Protein AF-A0A7S4BR42-F1 (afdb_monomer)

Mean predicted aligned error: 22.93 Å

Foldseek 3Di:
DVVVVVVVVVVVVVVVVVVVVVVVVVVVVVVVVVVVVVVVVVVVVVVVVVVVVVVVVVVVVVVVVVVVVVVVVVVVVVVVVVVVVVVVVVVVVVVVVVVVVVVVVVVVVVVVVVVVVVVVVVVVVVVVVVVVVVVVVVVVVVVVVVVVVVVVVVVVVVVVVVVVVVVVVVVVVVVVVVVVVVVVVVVVVVVVVVVVVVVVVVVVVVVVVVVVVVVVVVVVVVVVVVVVVVVVVVVVVVVVVVVVVVVVVVVVVVVVVVVVVVVVVPVVVVVVVVVVVVVVVVVVVVPPDDDDDDPPVVVVVVVVVVVVVPDPDDDDDDPVVPPPVPPVVVVVPVVVVVVVVVVVVVVVVVVPPPDPDPPDPPVVVDDDDDDDDDDDDDDDDDDDDDDDDDDDDDDDDDDDDDDDDDDDDDDDDDDDDDDDD

Secondary structure (DSSP, 8-state):
-HHHHHHHHHHHHHHHHHHHHHHHHHHHHHHHHHHHHHHHHHHHHHHHHHHHHHHHHHHHHHHHHHHHHHHHHHHHHHHHHHHHHHHHHHHHHHHHHHHHHHHHHHHHHHHHHHHHHHHHHHHHHHHHHHHHHHHHHHHHHHHHHHHHHHHHHHHHHHHHHHHHHHHHHHHHHHHHHHHHHHHHHHHHHHHHHHHHHHHHHHHHHHHHHHHHHHHHHHHHHHHHHHHHHHHHHHHHHHHHHHHHHHHHHHHHHHHHHHHHHHHHHTHHHHHHHHHHTHHHHTTTTS--S-----STHHHHHHHHHHHSSS--------GGGGTHHHHHHHHTTHHHHHHHHHHHHHHHHHHHS--TT--SSTT----------------------------------------------------------

pLDDT: mean 73.63, std 21.97, range [31.16, 97.81]

Structure (mmCIF, N/CA/C/O backbone):
data_AF-A0A7S4BR42-F1
#
_entry.id   AF-A0A7S4BR42-F1
#
loop_
_atom_site.group_PDB
_atom_site.id
_atom_site.type_symbol
_atom_site.label_atom_id
_atom_site.label_alt_id
_atom_site.label_comp_id
_atom_site.label_asym_id
_atom_site.label_entity_id
_atom_site.label_seq_id
_atom_site.pdbx_PDB_ins_code
_atom_site.Cartn_x
_atom_site.Cartn_y
_atom_site.Cartn_z
_atom_site.occupancy
_atom_site.B_iso_or_equiv
_atom_site.auth_seq_id
_atom_site.auth_comp_id
_atom_site.auth_asym_id
_atom_site.auth_atom_id
_atom_site.pdbx_PDB_model_num
ATOM 1 N N . MET A 1 1 ? -92.029 -10.032 189.614 1.00 55.62 1 MET A N 1
ATOM 2 C CA . MET A 1 1 ? -92.893 -11.016 188.928 1.00 55.62 1 MET A CA 1
ATOM 3 C C . MET A 1 1 ? -93.674 -10.387 187.765 1.00 55.62 1 MET A C 1
ATOM 5 O O . MET A 1 1 ? -93.057 -10.131 186.741 1.00 55.62 1 MET A O 1
ATOM 9 N N . ARG A 1 2 ? -94.993 -10.109 187.860 1.00 58.75 2 ARG A N 1
ATOM 10 C CA . ARG A 1 2 ? -95.825 -9.786 186.666 1.00 58.75 2 ARG A CA 1
ATOM 11 C C . ARG A 1 2 ? -95.321 -8.603 185.813 1.00 58.75 2 ARG A C 1
ATOM 13 O O . ARG A 1 2 ? -95.326 -8.709 184.593 1.00 58.75 2 ARG A O 1
ATOM 20 N N . ALA A 1 3 ? -94.844 -7.520 186.431 1.00 60.75 3 ALA A N 1
ATOM 21 C CA . ALA A 1 3 ? -94.391 -6.322 185.709 1.00 60.75 3 ALA A CA 1
ATOM 22 C C . ALA A 1 3 ? -93.101 -6.515 184.878 1.00 60.75 3 ALA A C 1
ATOM 24 O O . ALA A 1 3 ? -92.863 -5.771 183.930 1.00 60.75 3 ALA A O 1
ATOM 25 N N . GLU A 1 4 ? -92.265 -7.507 185.202 1.00 60.16 4 GLU A N 1
ATOM 26 C CA . GLU A 1 4 ? -90.996 -7.747 184.494 1.00 60.16 4 GLU A CA 1
ATOM 27 C C . GLU A 1 4 ? -91.201 -8.568 183.217 1.00 60.16 4 GLU A C 1
ATOM 29 O O . GLU A 1 4 ? -90.527 -8.335 182.216 1.00 60.16 4 GLU A O 1
ATOM 34 N N . HIS A 1 5 ? -92.180 -9.480 183.208 1.00 62.31 5 HIS A N 1
ATOM 35 C CA . HIS A 1 5 ? -92.577 -10.188 181.988 1.00 62.31 5 HIS A CA 1
ATOM 36 C C . HIS A 1 5 ? -93.168 -9.236 180.941 1.00 62.31 5 HIS A C 1
ATOM 38 O O . HIS A 1 5 ? -92.848 -9.379 179.766 1.00 62.31 5 HIS A O 1
ATOM 44 N N . GLN A 1 6 ? -93.939 -8.226 181.361 1.00 68.19 6 GLN A N 1
ATOM 45 C CA . GLN A 1 6 ? -94.498 -7.215 180.457 1.00 68.19 6 GLN A CA 1
ATOM 46 C C . GLN A 1 6 ? -93.390 -6.490 179.664 1.00 68.19 6 GLN A C 1
ATOM 48 O O . GLN A 1 6 ? -93.384 -6.527 178.436 1.00 68.19 6 GLN A O 1
ATOM 53 N N . LYS A 1 7 ? -92.374 -5.958 180.362 1.00 67.25 7 LYS A N 1
ATOM 54 C CA . LYS A 1 7 ? -91.207 -5.307 179.734 1.00 67.25 7 LYS A CA 1
ATOM 55 C C . LYS A 1 7 ? -90.377 -6.246 178.850 1.00 67.25 7 LYS A C 1
ATOM 57 O O . LYS A 1 7 ? -89.762 -5.796 177.885 1.00 67.25 7 LYS A O 1
ATOM 62 N N . SER A 1 8 ? -90.337 -7.540 179.173 1.00 70.69 8 SER A N 1
ATOM 63 C CA . SER A 1 8 ? -89.674 -8.551 178.338 1.00 70.69 8 SER A CA 1
ATOM 64 C C . SER A 1 8 ? -90.407 -8.748 177.005 1.00 70.69 8 SER A C 1
ATOM 66 O O . SER A 1 8 ? -89.779 -8.743 175.947 1.00 70.69 8 SER A O 1
ATOM 68 N N . VAL A 1 9 ? -91.743 -8.846 177.044 1.00 73.38 9 VAL A N 1
ATOM 69 C CA . VAL A 1 9 ? -92.592 -8.983 175.849 1.00 73.38 9 VAL A CA 1
ATOM 70 C C . VAL A 1 9 ? -92.511 -7.738 174.967 1.00 73.38 9 VAL A C 1
ATOM 72 O O . VAL A 1 9 ? -92.293 -7.876 173.768 1.00 73.38 9 VAL A O 1
ATOM 75 N N . GLU A 1 10 ? -92.589 -6.538 175.545 1.00 71.88 10 GLU A N 1
ATOM 76 C CA . GLU A 1 10 ? -92.459 -5.269 174.810 1.00 71.88 10 GLU A CA 1
ATOM 77 C C . GLU A 1 10 ? -91.096 -5.158 174.103 1.00 71.88 10 GLU A C 1
ATOM 79 O O . GLU A 1 10 ? -91.024 -4.798 172.927 1.00 71.88 10 GLU A O 1
ATOM 84 N N . LYS A 1 11 ? -90.004 -5.558 174.774 1.00 74.50 11 LYS A N 1
ATOM 85 C CA . LYS A 1 11 ? -88.665 -5.603 174.164 1.00 74.50 11 LYS A CA 1
ATOM 86 C C . LYS A 1 11 ? -88.578 -6.632 173.029 1.00 74.50 11 LYS A C 1
ATOM 88 O O . LYS A 1 11 ? -87.981 -6.341 171.993 1.00 74.50 11 LYS A O 1
ATOM 93 N N . ALA A 1 12 ? -89.177 -7.811 173.198 1.00 71.94 12 ALA A N 1
ATOM 94 C CA . ALA A 1 12 ? -89.220 -8.839 172.159 1.00 71.94 12 ALA A CA 1
ATOM 95 C C . ALA A 1 12 ? -90.061 -8.401 170.946 1.00 71.94 12 ALA A C 1
ATOM 97 O O . ALA A 1 12 ? -89.661 -8.642 169.809 1.00 71.94 12 ALA A O 1
ATOM 98 N N . GLN A 1 13 ? -91.183 -7.708 171.166 1.00 72.56 13 GLN A N 1
ATOM 99 C CA . GLN A 1 13 ? -92.004 -7.125 170.101 1.00 72.56 13 GLN A CA 1
ATOM 100 C C . GLN A 1 13 ? -91.224 -6.065 169.316 1.00 72.56 13 GLN A C 1
ATOM 102 O O . GLN A 1 13 ? -91.146 -6.171 168.095 1.00 72.56 13 GLN A O 1
ATOM 107 N N . ALA A 1 14 ? -90.549 -5.133 169.997 1.00 73.12 14 ALA A N 1
ATOM 108 C CA . ALA A 1 14 ? -89.699 -4.136 169.345 1.00 73.12 14 ALA A CA 1
ATOM 109 C C . ALA A 1 14 ? -88.562 -4.771 168.514 1.00 73.12 14 ALA A C 1
ATOM 111 O O . ALA A 1 14 ? -88.271 -4.310 167.411 1.00 73.12 14 ALA A O 1
ATOM 112 N N . GLN A 1 15 ? -87.951 -5.868 168.987 1.00 77.44 15 GLN A N 1
ATOM 113 C CA . GLN A 1 15 ? -86.970 -6.619 168.190 1.00 77.44 15 GLN A CA 1
ATOM 114 C C . GLN A 1 15 ? -87.602 -7.319 166.977 1.00 77.44 15 GLN A C 1
ATOM 116 O O . GLN A 1 15 ? -87.007 -7.312 165.903 1.00 77.44 15 GLN A O 1
ATOM 121 N N . VAL A 1 16 ? -88.804 -7.892 167.103 1.00 78.31 16 VAL A N 1
ATOM 122 C CA . VAL A 1 16 ? -89.527 -8.503 165.971 1.00 78.31 16 VAL A CA 1
ATOM 123 C C . VAL A 1 16 ? -89.948 -7.455 164.936 1.00 78.31 16 VAL A C 1
ATOM 125 O O . VAL A 1 16 ? -89.921 -7.743 163.741 1.00 78.31 16 VAL A O 1
ATOM 128 N N . GLU A 1 17 ? -90.305 -6.242 165.353 1.00 76.62 17 GLU A N 1
ATOM 129 C CA . GLU A 1 17 ? -90.622 -5.139 164.440 1.00 76.62 17 GLU A CA 1
ATOM 130 C C . GLU A 1 17 ? -89.371 -4.578 163.752 1.00 76.62 17 GLU A C 1
ATOM 132 O O . GLU A 1 17 ? -89.403 -4.378 162.537 1.00 76.62 17 GLU A O 1
ATOM 137 N N . GLY A 1 18 ? -88.246 -4.451 164.466 1.00 76.19 18 GLY A N 1
ATOM 138 C CA . GLY A 1 18 ? -86.941 -4.133 163.872 1.00 76.19 18 GLY A CA 1
ATOM 139 C C . GLY A 1 18 ? -86.516 -5.159 162.815 1.00 76.19 18 GLY A C 1
ATOM 140 O O . GLY A 1 18 ? -86.316 -4.804 161.655 1.00 76.19 18 GLY A O 1
ATOM 141 N N . LEU A 1 19 ? -86.513 -6.449 163.173 1.00 80.00 19 LEU A N 1
ATOM 142 C CA . LEU A 1 19 ? -86.202 -7.554 162.255 1.00 80.00 19 LEU A CA 1
ATOM 143 C C . LEU A 1 19 ? -87.175 -7.626 161.064 1.00 80.00 19 LEU A C 1
ATOM 145 O O . LEU A 1 19 ? -86.780 -8.020 159.967 1.00 80.00 19 LEU A O 1
ATOM 149 N N . ARG A 1 20 ? -88.447 -7.236 161.236 1.00 75.94 20 ARG A N 1
ATOM 150 C CA . ARG A 1 20 ? -89.397 -7.087 160.118 1.00 75.94 20 ARG A CA 1
ATOM 151 C C . ARG A 1 20 ? -89.018 -5.922 159.209 1.00 75.94 20 ARG A C 1
ATOM 153 O O . ARG A 1 20 ? -89.058 -6.103 157.995 1.00 75.94 20 ARG A O 1
ATOM 160 N N . GLY A 1 21 ? -88.643 -4.770 159.766 1.00 77.12 21 GLY A N 1
ATOM 161 C CA . GLY A 1 21 ? -88.142 -3.619 159.010 1.00 77.12 21 GLY A CA 1
ATOM 162 C C . GLY A 1 21 ? -86.911 -3.977 158.177 1.00 77.12 21 GLY A C 1
ATOM 163 O O . GLY A 1 21 ? -86.914 -3.777 156.964 1.00 77.12 21 GLY A O 1
ATOM 164 N N . GLU A 1 22 ? -85.922 -4.620 158.796 1.00 82.31 22 GLU A N 1
ATOM 165 C CA . GLU A 1 22 ? -84.731 -5.164 158.129 1.00 82.31 22 GLU A CA 1
ATOM 166 C C . GLU A 1 22 ? -85.106 -6.180 157.037 1.00 82.31 22 GLU A C 1
ATOM 168 O O . GLU A 1 22 ? -84.638 -6.077 155.906 1.00 82.31 22 GLU A O 1
ATOM 173 N N . CYS A 1 23 ? -86.030 -7.111 157.308 1.00 80.19 23 CYS A N 1
ATOM 174 C CA . CYS A 1 23 ? -86.527 -8.051 156.297 1.00 80.19 23 CYS A CA 1
ATOM 175 C C . CYS A 1 23 ? -87.260 -7.370 155.129 1.00 80.19 23 CYS A C 1
ATOM 177 O O . CYS A 1 23 ? -87.257 -7.913 154.023 1.00 80.19 23 CYS A O 1
ATOM 179 N N . PHE A 1 24 ? -87.912 -6.222 155.336 1.00 81.44 24 PHE A N 1
ATOM 180 C CA . PHE A 1 24 ? -88.515 -5.444 154.250 1.00 81.44 24 PHE A CA 1
ATOM 181 C C . PHE A 1 24 ? -87.461 -4.665 153.454 1.00 81.44 24 PHE A C 1
ATOM 183 O O . PHE A 1 24 ? -87.530 -4.685 152.225 1.00 81.44 24 PHE A O 1
ATOM 190 N N . ALA A 1 25 ? -86.465 -4.072 154.119 1.00 81.94 25 ALA A N 1
ATOM 191 C CA . ALA A 1 25 ? -85.331 -3.412 153.471 1.00 81.94 25 ALA A CA 1
ATOM 192 C C . ALA A 1 25 ? -84.534 -4.396 152.597 1.00 81.94 25 ALA A C 1
ATOM 194 O O . ALA A 1 25 ? -84.420 -4.187 151.392 1.00 81.94 25 ALA A O 1
ATOM 195 N N . LEU A 1 26 ? -84.125 -5.544 153.149 1.00 84.38 26 LEU A N 1
ATOM 196 C CA . LEU A 1 26 ? -83.435 -6.613 152.414 1.00 84.38 26 LEU A CA 1
ATOM 197 C C . LEU A 1 26 ? -84.275 -7.162 151.244 1.00 84.38 26 LEU A C 1
ATOM 199 O O . LEU A 1 26 ? -83.734 -7.558 150.217 1.00 84.38 26 LEU A O 1
ATOM 203 N N . ARG A 1 27 ? -85.613 -7.175 151.347 1.00 84.25 27 ARG A N 1
ATOM 204 C CA . ARG A 1 27 ? -86.501 -7.555 150.228 1.00 84.25 27 ARG A CA 1
ATOM 205 C C . ARG A 1 27 ? -86.626 -6.476 149.151 1.00 84.25 27 ARG A C 1
ATOM 207 O O . ARG A 1 27 ? -86.944 -6.831 148.015 1.00 84.25 27 ARG A O 1
ATOM 214 N N . ALA A 1 28 ? -86.428 -5.202 149.483 1.00 84.38 28 ALA A N 1
ATOM 215 C CA . ALA A 1 28 ? -86.326 -4.123 148.505 1.00 84.38 28 ALA A CA 1
ATOM 216 C C . ALA A 1 28 ? -84.961 -4.181 147.803 1.00 84.38 28 ALA A C 1
ATOM 218 O O . ALA A 1 28 ? -84.917 -4.313 146.584 1.00 84.38 28 ALA A O 1
ATOM 219 N N . GLU A 1 29 ? -83.875 -4.262 148.570 1.00 88.12 29 GLU A N 1
ATOM 220 C CA . GLU A 1 29 ? -82.504 -4.406 148.068 1.00 88.12 29 GLU A CA 1
ATOM 221 C C . GLU A 1 29 ? -82.349 -5.641 147.161 1.00 88.12 29 GLU A C 1
ATOM 223 O O . GLU A 1 29 ? -81.842 -5.540 146.051 1.00 88.12 29 GLU A O 1
ATOM 228 N N . VAL A 1 30 ? -82.897 -6.806 147.534 1.00 89.19 30 VAL A N 1
ATOM 229 C CA . VAL A 1 30 ? -82.892 -8.006 146.668 1.00 89.19 30 VAL A CA 1
ATOM 230 C C . VAL A 1 30 ? -83.733 -7.833 145.391 1.00 89.19 30 VAL A C 1
ATOM 232 O O . VAL A 1 30 ? -83.465 -8.510 144.396 1.00 89.19 30 VAL A O 1
ATOM 235 N N . LYS A 1 31 ? -84.738 -6.945 145.361 1.00 88.88 31 LYS A N 1
ATOM 236 C CA . LYS A 1 31 ? -85.435 -6.588 144.109 1.00 88.88 31 LYS A CA 1
ATOM 237 C C . LYS A 1 31 ? -84.589 -5.653 143.249 1.00 88.88 31 LYS A C 1
ATOM 239 O O . LYS A 1 31 ? -84.512 -5.876 142.045 1.00 88.88 31 LYS A O 1
ATOM 244 N N . GLU A 1 32 ? -83.947 -4.660 143.853 1.00 89.75 32 GLU A N 1
ATOM 245 C CA . GLU A 1 32 ? -83.059 -3.718 143.164 1.00 89.75 32 GLU A CA 1
ATOM 246 C C . GLU A 1 32 ? -81.836 -4.435 142.585 1.00 89.75 32 GLU A C 1
ATOM 248 O O . GLU A 1 32 ? -81.574 -4.310 141.394 1.00 89.75 32 GLU A O 1
ATOM 253 N N . LEU A 1 33 ? -81.180 -5.306 143.356 1.00 89.38 33 LEU A N 1
ATOM 254 C CA . LEU A 1 33 ? -80.091 -6.168 142.888 1.00 89.38 33 LEU A CA 1
ATOM 255 C C . LEU A 1 33 ? -80.537 -7.122 141.771 1.00 89.38 33 LEU A C 1
ATOM 257 O O . LEU A 1 33 ? -79.783 -7.347 140.829 1.00 89.38 33 LEU A O 1
ATOM 261 N N . LYS A 1 34 ? -81.767 -7.656 141.811 1.00 89.88 34 LYS A N 1
ATOM 262 C CA . LYS A 1 34 ? -82.315 -8.450 140.693 1.00 89.88 34 LYS A CA 1
ATOM 263 C C . LYS A 1 34 ? -82.574 -7.607 139.446 1.00 89.88 34 LYS A C 1
ATOM 265 O O . LYS A 1 34 ? -82.332 -8.091 138.345 1.00 89.88 34 LYS A O 1
ATOM 270 N N . HIS A 1 35 ? -83.042 -6.371 139.603 1.00 90.25 35 HIS A N 1
ATOM 271 C CA . HIS A 1 35 ? -83.256 -5.455 138.485 1.00 90.25 35 HIS A CA 1
ATOM 272 C C . HIS A 1 35 ? -81.924 -5.000 137.871 1.00 90.25 35 HIS A C 1
ATOM 274 O O . HIS A 1 35 ? -81.759 -5.078 136.658 1.00 90.25 35 HIS A O 1
ATOM 280 N N . ALA A 1 36 ? -80.943 -4.639 138.700 1.00 89.56 36 ALA A N 1
ATOM 281 C CA . ALA A 1 36 ? -79.583 -4.323 138.278 1.00 89.56 36 ALA A CA 1
ATOM 282 C C . ALA A 1 36 ? -78.900 -5.526 137.606 1.00 89.56 36 ALA A C 1
ATOM 284 O O . ALA A 1 36 ? -78.268 -5.362 136.569 1.00 89.56 36 ALA A O 1
ATOM 285 N N . ASN A 1 37 ? -79.074 -6.749 138.121 1.00 89.00 37 ASN A N 1
ATOM 286 C CA . ASN A 1 37 ? -78.533 -7.950 137.482 1.00 89.00 37 ASN A CA 1
ATOM 287 C C . ASN A 1 37 ? -79.197 -8.245 136.124 1.00 89.00 37 ASN A C 1
ATOM 289 O O . ASN A 1 37 ? -78.514 -8.676 135.202 1.00 89.00 37 ASN A O 1
ATOM 293 N N . ALA A 1 38 ? -80.497 -7.963 135.964 1.00 88.69 38 ALA A N 1
ATOM 294 C CA . ALA A 1 38 ? -81.155 -8.028 134.657 1.00 88.69 38 ALA A CA 1
ATOM 295 C C . ALA A 1 38 ? -80.588 -6.973 133.687 1.00 88.69 38 ALA A C 1
ATOM 297 O O . ALA A 1 38 ? -80.206 -7.321 132.577 1.00 88.69 38 ALA A O 1
ATOM 298 N N . GLN A 1 39 ? -80.408 -5.722 134.129 1.00 92.12 39 GLN A N 1
ATOM 299 C CA . GLN A 1 39 ? -79.755 -4.676 133.327 1.00 92.12 39 GLN A CA 1
ATOM 300 C C . GLN A 1 39 ? -78.300 -5.035 132.959 1.00 92.12 39 GLN A C 1
ATOM 302 O O . GLN A 1 39 ? -77.853 -4.751 131.847 1.00 92.12 39 GLN A O 1
ATOM 307 N N . LEU A 1 40 ? -77.551 -5.682 133.859 1.00 92.00 40 LEU A N 1
ATOM 308 C CA . LEU A 1 40 ? -76.198 -6.185 133.591 1.00 92.00 40 LEU A CA 1
ATOM 309 C C . LEU A 1 40 ? -76.206 -7.353 132.595 1.00 92.00 40 LEU A C 1
ATOM 311 O O . LEU A 1 40 ? -75.330 -7.429 131.738 1.00 92.00 40 LEU A O 1
ATOM 315 N N . GLN A 1 41 ? -77.209 -8.230 132.654 1.00 92.50 41 GLN A N 1
ATOM 316 C CA . GLN A 1 41 ? -77.389 -9.307 131.684 1.00 92.50 41 GLN A CA 1
ATOM 317 C C . GLN A 1 41 ? -77.776 -8.764 130.297 1.00 92.50 41 GLN A C 1
ATOM 319 O O . GLN A 1 41 ? -77.170 -9.166 129.303 1.00 92.50 41 GLN A O 1
ATOM 324 N N . ASP A 1 42 ? -78.702 -7.806 130.223 1.00 92.44 42 ASP A N 1
ATOM 325 C CA . ASP A 1 42 ? -79.099 -7.143 128.977 1.00 92.44 42 ASP A CA 1
ATOM 326 C C . ASP A 1 42 ? -77.926 -6.363 128.365 1.00 92.44 42 ASP A C 1
ATOM 328 O O . ASP A 1 42 ? -77.667 -6.456 127.164 1.00 92.44 42 ASP A O 1
ATOM 332 N N . THR A 1 43 ? -77.163 -5.614 129.170 1.00 92.12 43 THR A N 1
ATOM 333 C CA . THR A 1 43 ? -75.977 -4.891 128.675 1.00 92.12 43 THR A CA 1
ATOM 334 C C . THR A 1 43 ? -74.854 -5.837 128.255 1.00 92.12 43 THR A C 1
ATOM 336 O O . THR A 1 43 ? -74.238 -5.592 127.219 1.00 92.12 43 THR A O 1
ATOM 339 N N . ALA A 1 44 ? -74.637 -6.956 128.955 1.00 90.38 44 ALA A N 1
ATOM 340 C CA . ALA A 1 44 ? -73.707 -7.997 128.519 1.00 90.38 44 ALA A CA 1
ATOM 341 C C . ALA A 1 44 ? -74.133 -8.634 127.184 1.00 90.38 44 ALA A C 1
ATOM 343 O O . ALA A 1 44 ? -73.303 -8.768 126.288 1.00 90.38 44 ALA A O 1
ATOM 344 N N . GLN A 1 45 ? -75.418 -8.960 126.998 1.00 91.38 45 GLN A N 1
ATOM 345 C CA . GLN A 1 45 ? -75.930 -9.480 125.722 1.00 91.38 45 GLN A CA 1
ATOM 346 C C . GLN A 1 45 ? -75.781 -8.460 124.582 1.00 91.38 45 GLN A C 1
ATOM 348 O O . GLN A 1 45 ? -75.328 -8.817 123.495 1.00 91.38 45 GLN A O 1
ATOM 353 N N . ASN A 1 46 ? -76.069 -7.180 124.837 1.00 92.69 46 ASN A N 1
ATOM 354 C CA . ASN A 1 46 ? -75.853 -6.099 123.870 1.00 92.69 46 ASN A CA 1
ATOM 355 C C . ASN A 1 46 ? -74.366 -5.895 123.518 1.00 92.69 46 ASN A C 1
ATOM 357 O O . ASN A 1 46 ? -74.052 -5.542 122.382 1.00 92.69 46 ASN A O 1
ATOM 361 N N . LEU A 1 47 ? -73.447 -6.101 124.467 1.00 92.06 47 LEU A N 1
ATOM 362 C CA . LEU A 1 47 ? -72.003 -6.042 124.214 1.00 92.06 47 LEU A CA 1
ATOM 363 C C . LEU A 1 47 ? -71.509 -7.257 123.420 1.00 92.06 47 LEU A C 1
ATOM 365 O O . LEU A 1 47 ? -70.731 -7.074 122.489 1.00 92.06 47 LEU A O 1
ATOM 369 N N . ILE A 1 48 ? -72.004 -8.463 123.721 1.00 92.06 48 ILE A N 1
ATOM 370 C CA . ILE A 1 48 ? -71.711 -9.679 122.947 1.00 92.06 48 ILE A CA 1
ATOM 371 C C . ILE A 1 48 ? -72.182 -9.512 121.498 1.00 92.06 48 ILE A C 1
ATOM 373 O O . ILE A 1 48 ? -71.395 -9.753 120.588 1.00 92.06 48 ILE A O 1
ATOM 377 N N . ALA A 1 49 ? -73.412 -9.028 121.279 1.00 89.50 49 ALA A N 1
ATOM 378 C CA . ALA A 1 49 ? -73.943 -8.760 119.941 1.00 89.50 49 ALA A CA 1
ATOM 379 C C . ALA A 1 49 ? -73.058 -7.767 119.165 1.00 89.50 49 ALA A C 1
ATOM 381 O O . ALA A 1 49 ? -72.564 -8.092 118.086 1.00 89.50 49 ALA A O 1
ATOM 382 N N . LYS A 1 50 ? -72.746 -6.608 119.764 1.00 92.25 50 LYS A N 1
ATOM 383 C CA . LYS A 1 50 ? -71.849 -5.604 119.164 1.00 92.25 50 LYS A CA 1
ATOM 384 C C . LYS A 1 50 ? -70.444 -6.140 118.888 1.00 92.25 50 LYS A C 1
ATOM 386 O O . LYS A 1 50 ? -69.839 -5.752 117.893 1.00 92.25 50 LYS A O 1
ATOM 391 N N . GLN A 1 51 ? -69.920 -7.017 119.744 1.00 92.94 51 GLN A N 1
ATOM 392 C CA . GLN A 1 51 ? -68.629 -7.662 119.520 1.00 92.94 51 GLN A CA 1
ATOM 393 C C . GLN A 1 51 ? -68.694 -8.650 118.350 1.00 92.94 51 GLN A C 1
ATOM 395 O O . GLN A 1 51 ? -67.787 -8.633 117.520 1.00 92.94 51 GLN A O 1
ATOM 400 N N . SER A 1 52 ? -69.751 -9.463 118.234 1.00 89.19 52 SER A N 1
ATOM 401 C CA . SER A 1 52 ? -69.929 -10.345 117.074 1.00 89.19 52 SER A CA 1
ATOM 402 C C . SER A 1 52 ? -70.147 -9.564 115.778 1.00 89.19 52 SER A C 1
ATOM 404 O O . SER A 1 52 ? -69.547 -9.916 114.767 1.00 89.19 52 SER A O 1
ATOM 406 N N . ASP A 1 53 ? -70.909 -8.467 115.804 1.00 90.00 53 ASP A N 1
ATOM 407 C CA . ASP A 1 53 ? -71.124 -7.606 114.636 1.00 90.00 53 ASP A CA 1
ATOM 408 C C . ASP A 1 53 ? -69.810 -6.958 114.173 1.00 90.00 53 ASP A C 1
ATOM 410 O O . ASP A 1 53 ? -69.489 -6.997 112.987 1.00 90.00 53 ASP A O 1
ATOM 414 N N . ALA A 1 54 ? -69.007 -6.433 115.107 1.00 86.69 54 ALA A N 1
ATOM 415 C CA . ALA A 1 54 ? -67.697 -5.849 114.810 1.00 86.69 54 ALA A CA 1
ATOM 416 C C . ALA A 1 54 ? -66.658 -6.891 114.354 1.00 86.69 54 ALA A C 1
ATOM 418 O O . ALA A 1 54 ? -65.804 -6.593 113.521 1.00 86.69 54 ALA A O 1
ATOM 419 N N . GLN A 1 55 ? -66.724 -8.127 114.863 1.00 90.75 55 GLN A N 1
ATOM 420 C CA . GLN A 1 55 ? -65.895 -9.231 114.367 1.00 90.75 55 GLN A CA 1
ATOM 421 C C . GLN A 1 55 ? -66.317 -9.660 112.955 1.00 90.75 55 GLN A C 1
ATOM 423 O O . GLN A 1 55 ? -65.453 -9.922 112.122 1.00 90.75 55 GLN A O 1
ATOM 428 N N . LEU A 1 56 ? -67.620 -9.683 112.656 1.00 88.75 56 LEU A N 1
ATOM 429 C CA . LEU A 1 56 ? -68.144 -9.992 111.324 1.00 88.75 56 LEU A CA 1
ATOM 430 C C . LEU A 1 56 ? -67.867 -8.875 110.307 1.00 88.75 56 LEU A C 1
ATOM 432 O O . LEU A 1 56 ? -67.590 -9.187 109.149 1.00 88.75 56 LEU A O 1
ATOM 436 N N . SER A 1 57 ? -67.901 -7.597 110.703 1.00 86.50 57 SER A N 1
ATOM 437 C CA . SER A 1 57 ? -67.514 -6.493 109.814 1.00 86.50 57 SER A CA 1
ATOM 438 C C . SER A 1 57 ? -66.012 -6.511 109.533 1.00 86.50 57 SER A C 1
ATOM 440 O O . SER A 1 57 ? -65.626 -6.506 108.370 1.00 86.50 57 SER A O 1
ATOM 442 N N . ALA A 1 58 ? -65.168 -6.655 110.561 1.00 87.50 58 ALA A N 1
ATOM 443 C CA . ALA A 1 58 ? -63.717 -6.742 110.390 1.00 87.50 58 ALA A CA 1
ATOM 444 C C . ALA A 1 58 ? -63.282 -7.980 109.581 1.00 87.50 58 ALA A C 1
ATOM 446 O O . ALA A 1 58 ? -62.332 -7.904 108.802 1.00 87.50 58 ALA A O 1
ATOM 447 N N . ALA A 1 59 ? -63.984 -9.113 109.720 1.00 86.06 59 ALA A N 1
ATOM 448 C CA . ALA A 1 59 ? -63.755 -10.293 108.889 1.00 86.06 59 ALA A CA 1
ATOM 449 C C . ALA A 1 59 ? -64.087 -10.022 107.413 1.00 86.06 59 ALA A C 1
ATOM 451 O O . ALA A 1 59 ? -63.262 -10.312 106.551 1.00 86.06 59 ALA A O 1
ATOM 452 N N . ARG A 1 60 ? -65.242 -9.402 107.124 1.00 89.69 60 ARG A N 1
ATOM 453 C CA . ARG A 1 60 ? -65.639 -9.024 105.756 1.00 89.69 60 ARG A CA 1
ATOM 454 C C . ARG A 1 60 ? -64.691 -8.003 105.139 1.00 89.69 60 ARG A C 1
ATOM 456 O O . ARG A 1 60 ? -64.229 -8.220 104.032 1.00 89.69 60 ARG A O 1
ATOM 463 N N . GLU A 1 61 ? -64.318 -6.955 105.870 1.00 86.94 61 GLU A N 1
ATOM 464 C CA . GLU A 1 61 ? -63.316 -5.977 105.420 1.00 86.94 61 GLU A CA 1
ATOM 465 C C . GLU A 1 61 ? -61.957 -6.648 105.136 1.00 86.94 61 GLU A C 1
ATOM 467 O O . GLU A 1 61 ? -61.272 -6.295 104.173 1.00 86.94 61 GLU A O 1
ATOM 472 N N . GLY A 1 62 ? -61.581 -7.666 105.919 1.00 86.31 62 GLY A N 1
ATOM 473 C CA . GLY A 1 62 ? -60.413 -8.512 105.665 1.00 86.31 62 GLY A CA 1
ATOM 474 C C . GLY A 1 62 ? -60.532 -9.378 104.402 1.00 86.31 62 GLY A C 1
ATOM 475 O O . GLY A 1 62 ? -59.568 -9.487 103.645 1.00 86.31 62 GLY A O 1
ATOM 476 N N . GLU A 1 63 ? -61.699 -9.966 104.139 1.00 89.94 63 GLU A N 1
ATOM 477 C CA . GLU A 1 63 ? -61.965 -10.757 102.929 1.00 89.94 63 GLU A CA 1
ATOM 478 C C . GLU A 1 63 ? -62.067 -9.879 101.670 1.00 89.94 63 GLU A C 1
ATOM 480 O O . GLU A 1 63 ? -61.440 -10.200 100.662 1.00 89.94 63 GLU A O 1
ATOM 485 N N . ASP A 1 64 ? -62.755 -8.737 101.738 1.00 88.94 64 ASP A N 1
ATOM 486 C CA . ASP A 1 64 ? -62.887 -7.761 100.650 1.00 88.94 64 ASP A CA 1
ATOM 487 C C . ASP A 1 64 ? -61.527 -7.149 100.277 1.00 88.94 64 ASP A C 1
ATOM 489 O O . ASP A 1 64 ? -61.170 -7.069 99.097 1.00 88.94 64 ASP A O 1
ATOM 493 N N . THR A 1 65 ? -60.715 -6.757 101.269 1.00 91.12 65 THR A N 1
ATOM 494 C CA . THR A 1 65 ? -59.356 -6.255 101.002 1.00 91.12 65 THR A CA 1
ATOM 495 C C . THR A 1 65 ? -58.449 -7.350 100.448 1.00 91.12 65 THR A C 1
ATOM 497 O O . THR A 1 65 ? -57.707 -7.087 99.500 1.00 91.12 65 THR A O 1
ATOM 500 N N . LYS A 1 66 ? -58.535 -8.588 100.954 1.00 93.50 66 LYS A N 1
ATOM 501 C CA . LYS A 1 66 ? -57.819 -9.740 100.386 1.00 93.50 66 LYS A CA 1
ATOM 502 C C . LYS A 1 66 ? -58.217 -9.982 98.924 1.00 93.50 66 LYS A C 1
ATOM 504 O O . LYS A 1 66 ? -57.331 -10.064 98.076 1.00 93.50 66 LYS A O 1
ATOM 509 N N . ALA A 1 67 ? -59.511 -10.029 98.610 1.00 90.62 67 ALA A N 1
ATOM 510 C CA . ALA A 1 67 ? -60.007 -10.221 97.248 1.00 90.62 67 ALA A CA 1
ATOM 511 C C . ALA A 1 67 ? -59.563 -9.083 96.308 1.00 90.62 67 ALA A C 1
ATOM 513 O O . ALA A 1 67 ? -59.189 -9.329 95.158 1.00 90.62 67 ALA A O 1
ATOM 514 N N . ALA A 1 68 ? -59.514 -7.840 96.801 1.00 92.81 68 ALA A N 1
ATOM 515 C CA . ALA A 1 68 ? -58.962 -6.706 96.061 1.00 92.81 68 ALA A CA 1
ATOM 516 C C . ALA A 1 68 ? -57.445 -6.841 95.812 1.00 92.81 68 ALA A C 1
ATOM 518 O O . ALA A 1 68 ? -56.974 -6.506 94.722 1.00 92.81 68 ALA A O 1
ATOM 519 N N . TYR A 1 69 ? -56.674 -7.364 96.775 1.00 93.81 69 TYR A N 1
ATOM 520 C CA . TYR A 1 69 ? -55.252 -7.671 96.580 1.00 93.81 69 TYR A CA 1
ATOM 521 C C . TYR A 1 69 ? -55.031 -8.822 95.590 1.00 93.81 69 TYR A C 1
ATOM 523 O O . TYR A 1 69 ? -54.160 -8.694 94.734 1.00 93.81 69 TYR A O 1
ATOM 531 N N . GLU A 1 70 ? -55.818 -9.898 95.649 1.00 94.94 70 GLU A N 1
ATOM 532 C CA . GLU A 1 70 ? -55.738 -11.031 94.712 1.00 94.94 70 GLU A CA 1
ATOM 533 C C . GLU A 1 70 ? -56.100 -10.592 93.280 1.00 94.94 70 GLU A C 1
ATOM 535 O O . GLU A 1 70 ? -55.306 -10.783 92.358 1.00 94.94 70 GLU A O 1
ATOM 540 N N . THR A 1 71 ? -57.204 -9.855 93.104 1.00 95.50 71 THR A N 1
ATOM 541 C CA . THR A 1 71 ? -57.587 -9.239 91.815 1.00 95.50 71 THR A CA 1
ATOM 542 C C . THR A 1 71 ? -56.473 -8.335 91.267 1.00 95.50 71 THR A C 1
ATOM 544 O O . THR A 1 71 ? -56.149 -8.370 90.078 1.00 95.50 71 THR A O 1
ATOM 547 N N . ARG A 1 72 ? -55.840 -7.526 92.130 1.00 95.88 72 ARG A N 1
ATOM 548 C CA . ARG A 1 72 ? -54.733 -6.637 91.743 1.00 95.88 72 ARG A CA 1
ATOM 549 C C . ARG A 1 72 ? -53.450 -7.405 91.415 1.00 95.88 72 ARG A C 1
ATOM 551 O O . ARG A 1 72 ? -52.710 -6.969 90.536 1.00 95.88 72 ARG A O 1
ATOM 558 N N . LEU A 1 73 ? -53.190 -8.525 92.089 1.00 95.94 73 LEU A N 1
ATOM 559 C CA . LEU A 1 73 ? -52.067 -9.419 91.809 1.00 95.94 73 LEU A CA 1
ATOM 560 C C . LEU A 1 73 ? -52.216 -10.046 90.418 1.00 95.94 73 LEU A C 1
ATOM 562 O O . LEU A 1 73 ? -51.273 -10.005 89.634 1.00 95.94 73 LEU A O 1
ATOM 566 N N . ASP A 1 74 ? -53.397 -10.562 90.081 1.00 95.44 74 ASP A N 1
ATOM 567 C CA . ASP A 1 74 ? -53.646 -11.192 88.779 1.00 95.44 74 ASP A CA 1
ATOM 568 C C . ASP A 1 74 ? -53.670 -10.170 87.633 1.00 95.44 74 ASP A C 1
ATOM 570 O O . ASP A 1 74 ? -53.099 -10.419 86.569 1.00 95.44 74 ASP A O 1
ATOM 574 N N . ALA A 1 75 ? -54.187 -8.960 87.874 1.00 95.38 75 ALA A N 1
ATOM 575 C CA . ALA A 1 75 ? -54.045 -7.845 86.937 1.00 95.38 75 ALA A CA 1
ATOM 576 C C . ALA A 1 75 ? -52.572 -7.434 86.715 1.00 95.38 75 ALA A C 1
ATOM 578 O O . ALA A 1 75 ? -52.206 -7.023 85.613 1.00 95.38 75 ALA A O 1
ATOM 579 N N . LEU A 1 76 ? -51.708 -7.550 87.732 1.00 96.12 76 LEU A N 1
ATOM 580 C CA . LEU A 1 76 ? -50.265 -7.323 87.587 1.00 96.12 76 LEU A CA 1
ATOM 581 C C . LEU A 1 76 ? -49.564 -8.473 86.847 1.00 96.12 76 LEU A C 1
ATOM 583 O O . LEU A 1 76 ? -48.696 -8.186 86.025 1.00 96.12 76 LEU A O 1
A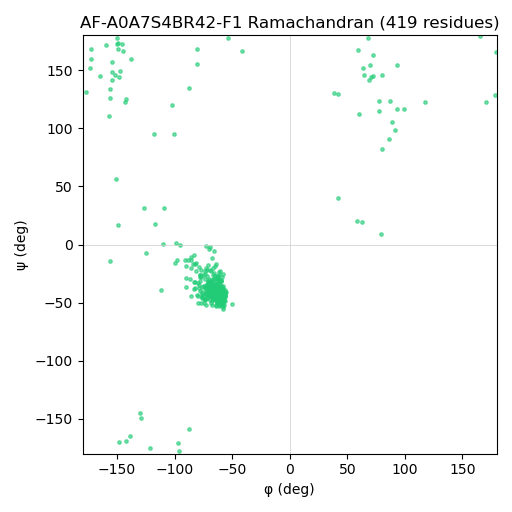TOM 587 N N . LYS A 1 77 ? -49.963 -9.736 87.066 1.00 96.19 77 LYS A N 1
ATOM 588 C CA . LYS A 1 77 ? -49.470 -10.892 86.290 1.00 96.19 77 LYS A CA 1
ATOM 589 C C . LYS A 1 77 ? -49.794 -10.738 84.805 1.00 96.19 77 LYS A C 1
ATOM 591 O O . LYS A 1 77 ? -48.875 -10.774 83.998 1.00 96.19 77 LYS A O 1
ATOM 596 N N . SER A 1 78 ? -51.055 -10.464 84.447 1.00 96.31 78 SER A N 1
ATOM 597 C CA . SER A 1 78 ? -51.445 -10.272 83.038 1.00 96.31 78 SER A CA 1
ATOM 598 C C . SER A 1 78 ? -50.628 -9.163 82.379 1.00 96.31 78 SER A C 1
ATOM 600 O O . SER A 1 78 ? -50.088 -9.354 81.297 1.00 96.31 78 SER A O 1
ATOM 602 N N . ARG A 1 79 ? -50.452 -8.022 83.061 1.00 96.81 79 ARG A N 1
ATOM 603 C CA . ARG A 1 79 ? -49.652 -6.906 82.532 1.00 96.81 79 ARG A CA 1
ATOM 604 C C . ARG A 1 79 ? -48.160 -7.226 82.412 1.00 96.81 79 ARG A C 1
ATOM 606 O O . ARG A 1 79 ? -47.499 -6.610 81.581 1.00 96.81 79 ARG A O 1
ATOM 613 N N . LEU A 1 80 ? -47.630 -8.150 83.216 1.00 96.38 80 LEU A N 1
ATOM 614 C CA . LEU A 1 80 ? -46.267 -8.658 83.069 1.00 96.38 80 LEU A CA 1
ATOM 615 C C . LEU A 1 80 ? -46.167 -9.608 81.868 1.00 96.38 80 LEU A C 1
ATOM 617 O O . LEU A 1 80 ? -45.282 -9.421 81.040 1.00 96.38 80 LEU A O 1
ATOM 621 N N . ASP A 1 81 ? -47.094 -10.558 81.730 1.00 96.69 81 ASP A N 1
ATOM 622 C CA . ASP A 1 81 ? -47.150 -11.484 80.592 1.00 96.69 81 ASP A CA 1
ATOM 623 C C . ASP A 1 81 ? -47.301 -10.736 79.258 1.00 96.69 81 ASP A C 1
ATOM 625 O O . ASP A 1 81 ? -46.625 -11.056 78.283 1.00 96.69 81 ASP A O 1
ATOM 629 N N . ASP A 1 82 ? -48.149 -9.707 79.210 1.00 95.88 82 ASP A N 1
ATOM 630 C CA . ASP A 1 82 ? -48.353 -8.880 78.018 1.00 95.88 82 ASP A CA 1
ATOM 631 C C . ASP A 1 82 ? -47.118 -8.022 77.693 1.00 95.88 82 ASP A C 1
ATOM 633 O O . ASP A 1 82 ? -46.742 -7.907 76.527 1.00 95.88 82 ASP A O 1
ATOM 637 N N . ALA A 1 83 ? -46.422 -7.490 78.706 1.00 95.25 83 ALA A N 1
ATOM 638 C CA . ALA A 1 83 ? -45.158 -6.776 78.511 1.00 95.25 83 ALA A CA 1
ATOM 639 C C . ALA A 1 83 ? -44.012 -7.704 78.059 1.00 95.25 83 ALA A C 1
ATOM 641 O O . ALA A 1 83 ? -43.165 -7.288 77.266 1.00 95.25 83 ALA A O 1
ATOM 642 N N . LEU A 1 84 ? -43.991 -8.960 78.520 1.00 96.69 84 LEU A N 1
ATOM 643 C CA . LEU A 1 84 ? -43.054 -9.984 78.049 1.00 96.69 84 LEU A CA 1
ATOM 644 C C . LEU A 1 84 ? -43.344 -10.359 76.589 1.00 96.69 84 LEU A C 1
ATOM 646 O O . LEU A 1 84 ? -42.435 -10.294 75.767 1.00 96.69 84 LEU A O 1
ATOM 650 N N . ARG A 1 85 ? -44.611 -10.616 76.229 1.00 96.19 85 ARG A N 1
ATOM 651 C CA . ARG A 1 85 ? -45.035 -10.840 74.830 1.00 96.19 85 ARG A CA 1
ATOM 652 C C . ARG A 1 85 ? -44.649 -9.676 73.917 1.00 96.19 85 ARG A C 1
ATOM 654 O O . ARG A 1 85 ? -44.188 -9.903 72.800 1.00 96.19 85 ARG A O 1
ATOM 661 N N . GLU A 1 86 ? -44.810 -8.434 74.377 1.00 96.44 86 GLU A N 1
ATOM 662 C CA . GLU A 1 86 ? -44.399 -7.257 73.607 1.00 96.44 86 GLU A CA 1
ATOM 663 C C . GLU A 1 86 ? -42.870 -7.163 73.470 1.00 96.44 86 GLU A C 1
ATOM 665 O O . GLU A 1 86 ? -42.365 -6.822 72.400 1.00 96.44 86 GLU A O 1
ATOM 670 N N . SER A 1 87 ? -42.119 -7.503 74.522 1.00 96.12 87 SER A N 1
ATOM 671 C CA . SER A 1 87 ? -40.654 -7.588 74.479 1.00 96.12 87 SER A CA 1
ATOM 672 C C . SER A 1 87 ? -40.177 -8.645 73.479 1.00 96.12 87 SER A C 1
ATOM 674 O O . SER A 1 87 ? -39.322 -8.347 72.645 1.00 96.12 87 SER A O 1
ATOM 676 N N . ASP A 1 88 ? -40.760 -9.843 73.498 1.00 97.25 88 ASP A N 1
ATOM 677 C CA . ASP A 1 88 ? -40.418 -10.934 72.581 1.00 97.25 88 ASP A CA 1
ATOM 678 C C . ASP A 1 88 ? -40.763 -10.577 71.126 1.00 97.25 88 ASP A C 1
ATOM 680 O O . ASP A 1 88 ? -39.945 -10.774 70.226 1.00 97.25 88 ASP A O 1
ATOM 684 N N . ALA A 1 89 ? -41.921 -9.951 70.886 1.00 95.81 89 ALA A N 1
ATOM 685 C CA . ALA A 1 89 ? -42.293 -9.441 69.566 1.00 95.81 89 ALA A CA 1
ATOM 686 C C . ALA A 1 89 ? -41.323 -8.351 69.068 1.00 95.81 89 ALA A C 1
ATOM 688 O O . ALA A 1 89 ? -40.909 -8.365 67.906 1.00 95.81 89 ALA A O 1
ATOM 689 N N . ARG A 1 90 ? -40.897 -7.430 69.945 1.00 97.12 90 ARG A N 1
ATOM 690 C CA . ARG A 1 90 ? -39.879 -6.413 69.625 1.00 97.12 90 ARG A CA 1
ATOM 691 C C . ARG A 1 90 ? -38.512 -7.046 69.329 1.00 97.12 90 ARG A C 1
ATOM 693 O O . ARG A 1 90 ? -37.818 -6.566 68.435 1.00 97.12 90 ARG A O 1
ATOM 700 N N . LEU A 1 91 ? -38.126 -8.116 70.030 1.00 96.62 91 LEU A N 1
ATOM 701 C CA . LEU A 1 91 ? -36.885 -8.859 69.775 1.00 96.62 91 LEU A CA 1
ATOM 702 C C . LEU A 1 91 ? -36.928 -9.623 68.443 1.00 96.62 91 LEU A C 1
ATOM 704 O O . LEU A 1 91 ? -35.947 -9.575 67.701 1.00 96.62 91 LEU A O 1
ATOM 708 N N . ALA A 1 92 ? -38.059 -10.244 68.096 1.00 95.56 92 ALA A N 1
ATOM 709 C CA . ALA A 1 92 ? -38.264 -10.873 66.789 1.00 95.56 92 ALA A CA 1
ATOM 710 C C . ALA A 1 92 ? -38.139 -9.850 65.645 1.00 95.56 92 ALA A C 1
ATOM 712 O O . ALA A 1 92 ? -37.348 -10.041 64.724 1.00 95.56 92 ALA A O 1
ATOM 713 N N . VAL A 1 93 ? -38.809 -8.695 65.754 1.00 96.75 93 VAL A N 1
ATOM 714 C CA . VAL A 1 93 ? -38.685 -7.608 64.764 1.00 96.75 93 VAL A CA 1
ATOM 715 C C . VAL A 1 93 ? -37.245 -7.080 64.672 1.00 96.75 93 VAL A C 1
ATOM 717 O O . VAL A 1 93 ? -36.763 -6.816 63.572 1.00 96.75 93 VAL A O 1
ATOM 720 N N . GLN A 1 94 ? -36.511 -6.964 65.786 1.00 96.69 94 GLN A N 1
ATOM 721 C CA . GLN A 1 94 ? -35.088 -6.594 65.744 1.00 96.69 94 GLN A CA 1
ATOM 722 C C . GLN A 1 94 ? -34.208 -7.652 65.067 1.00 96.69 94 GLN A C 1
ATOM 724 O O . GLN A 1 94 ? -33.256 -7.285 64.377 1.00 96.69 94 GLN A O 1
ATOM 729 N N . HIS A 1 95 ? -34.490 -8.941 65.264 1.00 96.94 95 HIS A N 1
ATOM 730 C CA . HIS A 1 95 ? -33.788 -10.026 64.581 1.00 96.94 95 HIS A CA 1
ATOM 731 C C . HIS A 1 95 ? -34.017 -9.957 63.066 1.00 96.94 95 HIS A C 1
ATOM 733 O O . HIS A 1 95 ? -33.056 -9.944 62.296 1.00 96.94 95 HIS A O 1
ATOM 739 N N . ASP A 1 96 ? -35.271 -9.823 62.640 1.00 97.44 96 ASP A N 1
ATOM 740 C CA . ASP A 1 96 ? -35.624 -9.828 61.222 1.00 97.44 96 ASP A CA 1
ATOM 741 C C . ASP A 1 96 ? -35.121 -8.567 60.505 1.00 97.44 96 ASP A C 1
ATOM 743 O O . ASP A 1 96 ? -34.603 -8.659 59.393 1.00 97.44 96 ASP A O 1
ATOM 747 N N . LEU A 1 97 ? -35.129 -7.404 61.170 1.00 97.19 97 LEU A N 1
ATOM 748 C CA . LEU A 1 97 ? -34.468 -6.197 60.660 1.00 97.19 97 LEU A CA 1
ATOM 749 C C . LEU A 1 97 ? -32.952 -6.386 60.497 1.00 97.19 97 LEU A C 1
ATOM 751 O O . LEU A 1 97 ? -32.399 -5.966 59.482 1.00 97.19 97 LEU A O 1
ATOM 755 N N . ARG A 1 98 ? -32.262 -7.042 61.444 1.00 97.38 98 ARG A N 1
ATOM 756 C CA . ARG A 1 98 ? -30.825 -7.359 61.295 1.00 97.38 98 ARG A CA 1
ATOM 757 C C . ARG A 1 98 ? -30.570 -8.310 60.129 1.00 97.38 98 ARG A C 1
ATOM 759 O O . ARG A 1 98 ? -29.595 -8.116 59.408 1.00 97.38 98 ARG A O 1
ATOM 766 N N . LYS A 1 99 ? -31.442 -9.301 59.927 1.00 97.81 99 LYS A N 1
ATOM 767 C CA . LYS A 1 99 ? -31.361 -10.231 58.796 1.00 97.81 99 LYS A CA 1
ATOM 768 C C . LYS A 1 99 ? -31.520 -9.499 57.458 1.00 97.81 99 LYS A C 1
ATOM 770 O O . LYS A 1 99 ? -30.646 -9.625 56.608 1.00 97.81 99 LYS A O 1
ATOM 775 N N . VAL A 1 100 ? -32.561 -8.674 57.313 1.00 97.44 100 VAL A N 1
ATOM 776 C CA . VAL A 1 100 ? -32.791 -7.858 56.105 1.00 97.44 100 VAL A CA 1
ATOM 777 C C . VAL A 1 100 ? -31.623 -6.899 55.845 1.00 97.44 100 VAL A C 1
ATOM 779 O O . VAL A 1 100 ? -31.236 -6.707 54.696 1.00 97.44 100 VAL A O 1
ATOM 782 N N . ILE A 1 101 ? -31.010 -6.333 56.893 1.00 97.12 101 ILE A N 1
ATOM 783 C CA . ILE A 1 101 ? -29.795 -5.512 56.758 1.00 97.12 101 ILE A CA 1
ATOM 784 C C . ILE A 1 101 ? -28.604 -6.351 56.262 1.00 97.12 101 ILE A C 1
ATOM 786 O O . ILE A 1 101 ? -27.890 -5.882 55.378 1.00 97.12 101 ILE A O 1
ATOM 790 N N . SER A 1 102 ? -28.401 -7.580 56.758 1.00 96.69 102 SER A N 1
ATOM 791 C CA . SER A 1 102 ? -27.352 -8.485 56.247 1.00 96.69 102 SER A CA 1
ATOM 792 C C . SER A 1 102 ? -27.547 -8.746 54.754 1.00 96.69 102 SER A C 1
ATOM 794 O O . SER A 1 102 ? -26.681 -8.399 53.954 1.00 96.69 102 SER A O 1
ATOM 796 N N . GLU A 1 103 ? -28.735 -9.219 54.368 1.00 97.19 103 GLU A N 1
ATOM 797 C CA . GLU A 1 103 ? -29.102 -9.538 52.982 1.00 97.19 103 GLU A CA 1
ATOM 798 C C . GLU A 1 103 ? -28.970 -8.312 52.052 1.00 97.19 103 GLU A C 1
ATOM 800 O O . GLU A 1 103 ? -28.466 -8.426 50.930 1.00 97.19 103 GLU A O 1
ATOM 805 N N . ALA A 1 104 ? -29.331 -7.113 52.529 1.00 96.12 104 ALA A N 1
ATOM 806 C CA . ALA A 1 104 ? -29.116 -5.852 51.816 1.00 96.12 104 ALA A CA 1
ATOM 807 C C . ALA A 1 104 ? -27.623 -5.498 51.649 1.00 96.12 104 ALA A C 1
ATOM 809 O O . ALA A 1 104 ? -27.207 -5.103 50.563 1.00 96.12 104 ALA A O 1
ATOM 810 N N . THR A 1 105 ? -26.790 -5.661 52.684 1.00 96.88 105 THR A N 1
ATOM 811 C CA . THR A 1 105 ? -25.339 -5.396 52.570 1.00 96.88 105 THR A CA 1
ATOM 812 C C . THR A 1 105 ? -24.607 -6.436 51.718 1.00 96.88 105 THR A C 1
ATOM 814 O O . THR A 1 105 ? -23.670 -6.097 50.995 1.00 96.88 105 THR A O 1
ATOM 817 N N . GLU A 1 106 ? -25.052 -7.693 51.739 1.00 97.06 106 GLU A N 1
ATOM 818 C CA . GLU A 1 106 ? -24.518 -8.769 50.904 1.00 97.06 106 GLU A CA 1
ATOM 819 C C . GLU A 1 106 ? -24.827 -8.512 49.426 1.00 97.06 106 GLU A C 1
ATOM 821 O O . GLU A 1 106 ? -23.907 -8.535 48.601 1.00 97.06 106 GLU A O 1
ATOM 826 N N . THR A 1 107 ? -26.081 -8.173 49.100 1.00 96.88 107 THR A N 1
ATOM 827 C CA . THR A 1 107 ? -26.490 -7.797 47.735 1.00 96.88 107 THR A CA 1
ATOM 828 C C . THR A 1 107 ? -25.833 -6.502 47.259 1.00 96.88 107 THR A C 1
ATOM 830 O O . THR A 1 107 ? -25.350 -6.459 46.128 1.00 96.88 107 THR A O 1
ATOM 833 N N . GLU A 1 108 ? -25.681 -5.483 48.113 1.00 96.69 108 GLU A N 1
ATOM 834 C CA . GLU A 1 108 ? -24.890 -4.295 47.769 1.00 96.69 108 GLU A CA 1
ATOM 835 C C . GLU A 1 108 ? -23.423 -4.663 47.471 1.00 96.69 108 GLU A C 1
ATOM 837 O O . GLU A 1 108 ? -22.834 -4.176 46.503 1.00 96.69 108 GLU A O 1
ATOM 842 N N . SER A 1 109 ? -22.825 -5.573 48.252 1.00 97.06 109 SER A N 1
ATOM 843 C CA . SER A 1 109 ? -21.452 -6.039 48.017 1.00 97.06 109 SER A CA 1
ATOM 844 C C . SER A 1 109 ? -21.293 -6.817 46.704 1.00 97.06 109 SER A C 1
ATOM 846 O O . SER A 1 109 ? -20.211 -6.790 46.115 1.00 97.06 109 SER A O 1
ATOM 848 N N . ALA A 1 110 ? -22.346 -7.502 46.244 1.00 97.19 110 ALA A N 1
ATOM 849 C CA . ALA A 1 110 ? -22.379 -8.193 44.958 1.00 97.19 110 ALA A CA 1
ATOM 850 C C . ALA A 1 110 ? -22.475 -7.185 43.804 1.00 97.19 110 ALA A C 1
ATOM 852 O O . ALA A 1 110 ? -21.588 -7.156 42.953 1.00 97.19 110 ALA A O 1
ATOM 853 N N . LEU A 1 111 ? -23.447 -6.268 43.852 1.00 97.31 111 LEU A N 1
ATOM 854 C CA . LEU A 1 111 ? -23.628 -5.214 42.846 1.00 97.31 111 LEU A CA 1
ATOM 855 C C . LEU A 1 111 ? -22.383 -4.319 42.704 1.00 97.31 111 LEU A C 1
ATOM 857 O O . LEU A 1 111 ? -22.003 -3.949 41.596 1.00 97.31 111 LEU A O 1
ATOM 861 N N . ARG A 1 112 ? -21.683 -4.017 43.809 1.00 97.50 112 ARG A N 1
ATOM 862 C CA . ARG A 1 112 ? -20.396 -3.294 43.780 1.00 97.50 112 ARG A CA 1
ATOM 863 C C . ARG A 1 112 ? -19.286 -4.072 43.053 1.00 97.50 112 ARG A C 1
ATOM 865 O O . ARG A 1 112 ? -18.452 -3.445 42.403 1.00 97.50 112 ARG A O 1
ATOM 872 N N . LYS A 1 113 ? -19.258 -5.410 43.140 1.00 97.56 113 LYS A N 1
ATOM 873 C CA . LYS A 1 113 ? -18.301 -6.265 42.403 1.00 97.56 113 LYS A CA 1
ATOM 874 C C . LYS A 1 113 ? -18.659 -6.356 40.922 1.00 97.56 113 LYS A C 1
ATOM 876 O O . LYS A 1 113 ? -17.768 -6.238 40.088 1.00 97.56 113 LYS A O 1
ATOM 881 N N . GLU A 1 114 ? -19.940 -6.516 40.600 1.00 97.50 114 GLU A N 1
ATOM 882 C CA . GLU A 1 114 ? -20.440 -6.545 39.219 1.00 97.50 114 GLU A CA 1
ATOM 883 C C . GLU A 1 114 ? -20.170 -5.216 38.500 1.00 97.50 114 GLU A C 1
ATOM 885 O O . GLU A 1 114 ? -19.646 -5.213 37.389 1.00 97.50 114 GLU A O 1
ATOM 890 N N . LEU A 1 115 ? -20.409 -4.079 39.166 1.00 97.12 115 LEU A N 1
ATOM 891 C CA . LEU A 1 115 ? -20.070 -2.755 38.641 1.00 97.12 115 LEU A CA 1
ATOM 892 C C . LEU A 1 115 ? -18.559 -2.597 38.398 1.00 97.12 115 LEU A C 1
ATOM 894 O O . LEU A 1 115 ? -18.156 -2.079 37.359 1.00 97.12 115 LEU A O 1
ATOM 898 N N . ALA A 1 116 ? -17.715 -3.063 39.325 1.00 96.88 116 ALA A N 1
ATOM 899 C CA . ALA A 1 116 ? -16.262 -3.032 39.151 1.00 96.88 116 ALA A CA 1
ATOM 900 C C . ALA A 1 116 ? -15.786 -3.931 37.991 1.00 96.88 116 ALA A C 1
ATOM 902 O O . ALA A 1 116 ? -14.876 -3.546 37.258 1.00 96.88 116 ALA A O 1
ATOM 903 N N . HIS A 1 117 ? -16.423 -5.091 37.789 1.00 97.69 117 HIS A N 1
ATOM 904 C CA . HIS A 1 117 ? -16.162 -5.975 36.651 1.00 97.69 117 HIS A CA 1
ATOM 905 C C . HIS A 1 117 ? -16.542 -5.299 35.328 1.00 97.69 117 HIS A C 1
ATOM 907 O O . HIS A 1 117 ? -15.695 -5.170 34.449 1.00 97.69 117 HIS A O 1
ATOM 913 N N . ALA A 1 118 ? -17.768 -4.775 35.226 1.00 96.50 118 ALA A N 1
ATOM 914 C CA . ALA A 1 118 ? -18.275 -4.116 34.025 1.00 96.50 118 ALA A CA 1
ATOM 915 C C . ALA A 1 118 ? -17.450 -2.877 33.627 1.00 96.50 118 ALA A C 1
ATOM 917 O O . ALA A 1 118 ? -17.215 -2.645 32.441 1.00 96.50 118 ALA A O 1
ATOM 918 N N . LEU A 1 119 ? -16.953 -2.103 34.601 1.00 97.44 119 LEU A N 1
ATOM 919 C CA . LEU A 1 119 ? -16.028 -0.991 34.348 1.00 97.44 119 LEU A CA 1
ATOM 920 C C . LEU A 1 119 ? -14.656 -1.481 33.849 1.00 97.44 119 LEU A C 1
ATOM 922 O O . LEU A 1 119 ? -14.100 -0.897 32.919 1.00 97.44 119 LEU A O 1
ATOM 926 N N . GLY A 1 120 ? -14.127 -2.577 34.404 1.00 97.19 120 GLY A N 1
ATOM 927 C CA . GLY A 1 120 ? -12.896 -3.211 33.918 1.00 97.19 120 GLY A CA 1
ATOM 928 C C . GLY A 1 120 ? -13.032 -3.768 32.496 1.00 97.19 120 GLY A C 1
ATOM 929 O O . GLY A 1 120 ? -12.145 -3.576 31.661 1.00 97.19 120 GLY A O 1
ATOM 930 N N . GLU A 1 121 ? -14.171 -4.389 32.184 1.00 97.50 121 GLU A N 1
ATOM 931 C CA . GLU A 1 121 ? -14.521 -4.820 30.830 1.00 97.50 121 GLU A CA 1
ATOM 932 C C . GLU A 1 121 ? -14.619 -3.622 29.879 1.00 97.50 121 GLU A C 1
ATOM 934 O O . GLU A 1 121 ? -14.000 -3.649 28.814 1.00 97.50 121 GLU A O 1
ATOM 939 N N . GLN A 1 122 ? -15.302 -2.543 30.281 1.00 96.75 122 GLN A N 1
ATOM 940 C CA . GLN A 1 122 ? -15.422 -1.310 29.499 1.00 96.75 122 GLN A CA 1
ATOM 941 C C . GLN A 1 122 ? -14.052 -0.683 29.197 1.00 96.75 122 GLN A C 1
ATOM 943 O O . GLN A 1 122 ? -13.797 -0.310 28.051 1.00 96.75 122 GLN A O 1
ATOM 948 N N . GLU A 1 123 ? -13.143 -0.608 30.176 1.00 97.19 123 GLU A N 1
ATOM 949 C CA . GLU A 1 123 ? -11.764 -0.170 29.935 1.00 97.19 123 GLU A CA 1
ATOM 950 C C . GLU A 1 123 ? -11.012 -1.107 28.977 1.00 97.19 123 GLU A C 1
ATOM 952 O O . GLU A 1 123 ? -10.265 -0.640 28.112 1.00 97.19 123 GLU A O 1
ATOM 957 N N . SER A 1 124 ? -11.184 -2.427 29.111 1.00 97.12 124 SER A N 1
ATOM 958 C CA . SER A 1 124 ? -10.523 -3.397 28.230 1.00 97.12 124 SER A CA 1
ATOM 959 C C . SER A 1 124 ? -10.995 -3.258 26.777 1.00 97.12 124 SER A C 1
ATOM 961 O O . SER A 1 124 ? -10.170 -3.222 25.861 1.00 97.12 124 SER A O 1
ATOM 963 N N . LEU A 1 125 ? -12.303 -3.070 26.569 1.00 97.38 125 LEU A N 1
ATOM 964 C CA . LEU A 1 125 ? -12.917 -2.839 25.265 1.00 97.38 125 LEU A CA 1
ATOM 965 C C . LEU A 1 125 ? -12.507 -1.482 24.684 1.00 97.38 125 LEU A C 1
ATOM 967 O O . LEU A 1 125 ? -12.214 -1.401 23.495 1.00 97.38 125 LEU A O 1
ATOM 971 N N . ALA A 1 126 ? -12.402 -0.431 25.505 1.00 97.06 126 ALA A N 1
ATOM 972 C CA . ALA A 1 126 ? -11.894 0.869 25.070 1.00 97.06 126 ALA A CA 1
ATOM 973 C C . ALA A 1 126 ? -10.445 0.769 24.556 1.00 97.06 126 ALA A C 1
ATOM 975 O O . ALA A 1 126 ? -10.157 1.243 23.457 1.00 97.06 126 ALA A O 1
ATOM 976 N N . ARG A 1 127 ? -9.559 0.070 25.284 1.00 96.62 127 ARG A N 1
ATOM 977 C CA . ARG A 1 127 ? -8.166 -0.187 24.861 1.00 96.62 127 ARG A CA 1
ATOM 978 C C . ARG A 1 127 ? -8.089 -1.031 23.580 1.00 96.62 127 ARG A C 1
ATOM 980 O O . ARG A 1 127 ? -7.272 -0.744 22.708 1.00 96.62 127 ARG A O 1
ATOM 987 N N . GLN A 1 128 ? -8.949 -2.041 23.419 1.00 97.06 128 GLN A N 1
ATOM 988 C CA . GLN A 1 128 ? -9.046 -2.828 22.176 1.00 97.06 128 GLN A CA 1
ATOM 989 C C . GLN A 1 128 ? -9.549 -1.988 20.986 1.00 97.06 128 GLN A C 1
ATOM 991 O O . GLN A 1 128 ? -9.050 -2.118 19.865 1.00 97.06 128 GLN A O 1
ATOM 996 N N . LEU A 1 129 ? -10.511 -1.093 21.217 1.00 97.19 129 LEU A N 1
ATOM 997 C CA . LEU A 1 129 ? -11.071 -0.210 20.193 1.00 97.19 129 LEU A CA 1
ATOM 998 C C . LEU A 1 129 ? -10.045 0.855 19.765 1.00 97.19 129 LEU A C 1
ATOM 1000 O O . LEU A 1 129 ? -9.872 1.108 18.575 1.00 97.19 129 LEU A O 1
ATOM 1004 N N . GLU A 1 130 ? -9.290 1.420 20.706 1.00 97.25 130 GLU A N 1
ATOM 1005 C CA . GLU A 1 130 ? -8.175 2.328 20.416 1.00 97.25 130 GLU A CA 1
ATOM 1006 C C . GLU A 1 130 ? -7.033 1.627 19.658 1.00 97.25 130 GLU A C 1
ATOM 1008 O O . GLU A 1 130 ? -6.578 2.130 18.631 1.00 97.25 130 GLU A O 1
ATOM 1013 N N . SER A 1 131 ? -6.652 0.414 20.076 1.00 97.25 131 SER A N 1
ATOM 1014 C CA . SER A 1 131 ? -5.667 -0.421 19.371 1.00 97.25 131 SER A CA 1
ATOM 1015 C C . SER A 1 131 ? -6.092 -0.749 17.931 1.00 97.25 131 SER A C 1
ATOM 1017 O O . SER A 1 131 ? -5.312 -0.583 16.992 1.00 97.25 131 SER A O 1
ATOM 1019 N N . SER A 1 132 ? -7.355 -1.133 17.714 1.00 96.19 132 SER A N 1
ATOM 1020 C CA . SER A 1 132 ? -7.865 -1.418 16.363 1.00 96.19 132 SER A CA 1
ATOM 1021 C C . SER A 1 132 ? -7.985 -0.164 15.485 1.00 96.19 132 SER A C 1
ATOM 1023 O O . SER A 1 132 ? -7.721 -0.245 14.285 1.00 96.19 132 SER A O 1
ATOM 1025 N N . ARG A 1 133 ? -8.275 1.014 16.059 1.00 97.50 133 ARG A N 1
ATOM 1026 C CA . ARG A 1 133 ? -8.180 2.308 15.352 1.00 97.50 133 ARG A CA 1
ATOM 1027 C C . ARG A 1 133 ? -6.746 2.639 14.938 1.00 97.50 133 ARG A C 1
ATOM 1029 O O . ARG A 1 133 ? -6.540 3.051 13.799 1.00 97.50 133 ARG A O 1
ATOM 1036 N N . ALA A 1 134 ? -5.766 2.434 15.819 1.00 96.31 134 ALA A N 1
ATOM 1037 C CA . ALA A 1 134 ? -4.355 2.650 15.499 1.00 96.31 134 ALA A CA 1
ATOM 1038 C C . ALA A 1 134 ? -3.877 1.709 14.376 1.00 96.31 134 ALA A C 1
ATOM 1040 O O . ALA A 1 134 ? -3.243 2.158 13.421 1.00 96.31 134 ALA A O 1
ATOM 1041 N N . ALA A 1 135 ? -4.258 0.428 14.431 1.00 95.00 135 ALA A N 1
ATOM 1042 C CA . ALA A 1 135 ? -3.971 -0.542 13.375 1.00 95.00 135 ALA A CA 1
ATOM 1043 C C . ALA A 1 135 ? -4.633 -0.169 12.032 1.00 95.00 135 ALA A C 1
ATOM 1045 O O . ALA A 1 135 ? -3.996 -0.273 10.985 1.00 95.00 135 ALA A O 1
ATOM 1046 N N . ALA A 1 136 ? -5.881 0.314 12.049 1.00 94.25 136 ALA A N 1
ATOM 1047 C CA . ALA A 1 136 ? -6.573 0.778 10.846 1.00 94.25 136 ALA A CA 1
ATOM 1048 C C . ALA A 1 136 ? -5.907 2.022 10.226 1.00 94.25 136 ALA A C 1
ATOM 1050 O O . ALA A 1 136 ? -5.747 2.081 9.009 1.00 94.25 136 ALA A O 1
ATOM 1051 N N . ALA A 1 137 ? -5.469 2.982 11.048 1.00 95.44 137 ALA A N 1
ATOM 1052 C CA . ALA A 1 137 ? -4.747 4.166 10.580 1.00 95.44 137 ALA A CA 1
ATOM 1053 C C . ALA A 1 137 ? -3.386 3.808 9.952 1.00 95.44 137 ALA A C 1
ATOM 1055 O O . ALA A 1 137 ? -3.051 4.318 8.885 1.00 95.44 137 ALA A O 1
ATOM 1056 N N . ALA A 1 138 ? -2.635 2.884 10.563 1.00 95.94 138 ALA A N 1
ATOM 1057 C CA . ALA A 1 138 ? -1.375 2.386 10.008 1.00 95.94 138 ALA A CA 1
ATOM 1058 C C . ALA A 1 138 ? -1.580 1.629 8.681 1.00 95.94 138 ALA A C 1
ATOM 1060 O O . ALA A 1 138 ? -0.818 1.818 7.734 1.00 95.94 138 ALA A O 1
ATOM 1061 N N . ALA A 1 139 ? -2.639 0.818 8.578 1.00 95.56 139 ALA A N 1
ATOM 1062 C CA . ALA A 1 139 ? -2.987 0.124 7.339 1.00 95.56 139 ALA A CA 1
ATOM 1063 C C . ALA A 1 139 ? -3.366 1.089 6.200 1.00 95.56 139 ALA A C 1
ATOM 1065 O O . ALA A 1 139 ? -3.069 0.802 5.042 1.00 95.56 139 ALA A O 1
ATOM 1066 N N . GLU A 1 140 ? -3.996 2.228 6.506 1.00 96.69 140 GLU A N 1
ATOM 1067 C CA . GLU A 1 140 ? -4.331 3.238 5.496 1.00 96.69 140 GLU A CA 1
ATOM 1068 C C . GLU A 1 140 ? -3.108 4.059 5.062 1.00 96.69 140 GLU A C 1
ATOM 1070 O O . GLU A 1 140 ? -2.954 4.325 3.871 1.00 96.69 140 GLU A O 1
ATOM 1075 N N . ALA A 1 141 ? -2.184 4.376 5.978 1.00 96.06 141 ALA A N 1
ATOM 1076 C CA . ALA A 1 141 ? -0.902 4.993 5.624 1.00 96.06 141 ALA A CA 1
ATOM 1077 C C . ALA A 1 141 ? -0.120 4.132 4.612 1.00 96.06 141 ALA A C 1
ATOM 1079 O O . ALA A 1 141 ? 0.262 4.627 3.552 1.00 96.06 141 ALA A O 1
ATOM 1080 N N . LEU A 1 142 ? -0.012 2.822 4.866 1.00 96.81 142 LEU A N 1
ATOM 1081 C CA . LEU A 1 142 ? 0.626 1.867 3.948 1.00 96.81 142 LEU A CA 1
ATOM 1082 C C . LEU A 1 142 ? -0.077 1.779 2.578 1.00 96.81 142 LEU A C 1
ATOM 1084 O O . LEU A 1 142 ? 0.581 1.540 1.567 1.00 96.81 142 LEU A O 1
ATOM 1088 N N . ARG A 1 143 ? -1.403 1.990 2.501 1.00 96.81 143 ARG A N 1
ATOM 1089 C CA . ARG A 1 143 ? -2.112 2.078 1.206 1.00 96.81 143 ARG A CA 1
ATOM 1090 C C . ARG A 1 143 ? -1.737 3.334 0.429 1.00 96.81 143 ARG A C 1
ATOM 1092 O O . ARG A 1 143 ? -1.591 3.256 -0.789 1.00 96.81 143 ARG A O 1
ATOM 1099 N N . VAL A 1 144 ? -1.592 4.472 1.109 1.00 97.38 144 VAL A N 1
ATOM 1100 C CA . VAL A 1 144 ? -1.186 5.741 0.485 1.00 97.38 144 VAL A CA 1
ATOM 1101 C C . VAL A 1 144 ? 0.256 5.656 -0.021 1.00 97.38 144 VAL A C 1
ATOM 1103 O O . VAL A 1 144 ? 0.518 6.056 -1.154 1.00 97.38 144 VAL A O 1
ATOM 1106 N N . GLU A 1 145 ? 1.164 5.071 0.764 1.00 96.69 145 GLU A N 1
ATOM 1107 C CA . GLU A 1 145 ? 2.557 4.827 0.364 1.00 96.69 145 GLU A CA 1
ATOM 1108 C C . GLU A 1 145 ? 2.635 3.903 -0.862 1.00 96.69 145 GLU A C 1
ATOM 1110 O O . GLU A 1 145 ? 3.175 4.303 -1.892 1.00 96.69 145 GLU A O 1
ATOM 1115 N N . LEU A 1 146 ? 1.984 2.733 -0.826 1.00 96.06 146 LEU A N 1
ATOM 1116 C CA . LEU A 1 146 ? 1.957 1.792 -1.955 1.00 96.06 146 LEU A CA 1
ATOM 1117 C C . LEU A 1 146 ? 1.311 2.392 -3.222 1.00 96.06 146 LEU A C 1
ATOM 1119 O O . LEU A 1 146 ? 1.718 2.091 -4.347 1.00 96.06 146 LEU A O 1
ATOM 1123 N N . ALA A 1 147 ? 0.305 3.260 -3.068 1.00 95.75 147 ALA A N 1
ATOM 1124 C CA . ALA A 1 147 ? -0.305 3.975 -4.187 1.00 95.75 147 ALA A CA 1
ATOM 1125 C C . ALA A 1 147 ? 0.649 5.013 -4.809 1.00 95.75 147 ALA A C 1
ATOM 1127 O O . ALA A 1 147 ? 0.640 5.182 -6.034 1.00 95.75 147 ALA A O 1
ATOM 1128 N N . ALA A 1 148 ? 1.478 5.671 -3.991 1.00 96.38 148 ALA A N 1
ATOM 1129 C CA . ALA A 1 148 ? 2.501 6.614 -4.433 1.00 96.38 148 ALA A CA 1
ATOM 1130 C C . ALA A 1 148 ? 3.685 5.903 -5.112 1.00 96.38 148 ALA A C 1
ATOM 1132 O O . ALA A 1 148 ? 4.057 6.287 -6.221 1.00 96.38 148 ALA A O 1
ATOM 1133 N N . GLU A 1 149 ? 4.208 4.821 -4.527 1.00 96.81 149 GLU A N 1
ATOM 1134 C CA . GLU A 1 149 ? 5.232 3.965 -5.151 1.00 96.81 149 GLU A CA 1
ATOM 1135 C C . GLU A 1 149 ? 4.751 3.419 -6.500 1.00 96.81 149 GLU A C 1
ATOM 1137 O O . GLU A 1 149 ? 5.426 3.556 -7.521 1.00 96.81 149 GLU A O 1
ATOM 1142 N N . GLY A 1 150 ? 3.526 2.884 -6.546 1.00 96.56 150 GLY A N 1
ATOM 1143 C CA . GLY A 1 150 ? 2.917 2.416 -7.788 1.00 96.56 150 GLY A CA 1
ATOM 1144 C C . GLY A 1 150 ? 2.723 3.522 -8.833 1.00 96.56 150 GLY A C 1
ATOM 1145 O O . GLY A 1 150 ? 2.697 3.226 -10.026 1.00 96.56 150 GLY A O 1
ATOM 1146 N N . ALA A 1 151 ? 2.586 4.789 -8.427 1.00 96.00 151 ALA A N 1
ATOM 1147 C CA . ALA A 1 151 ? 2.537 5.925 -9.346 1.00 96.00 151 ALA A CA 1
ATOM 1148 C C . ALA A 1 151 ? 3.932 6.322 -9.857 1.00 96.00 151 ALA A C 1
ATOM 1150 O O . ALA A 1 151 ? 4.071 6.576 -11.054 1.00 96.00 151 ALA A O 1
ATOM 1151 N N . ALA A 1 152 ? 4.953 6.305 -8.994 1.00 97.00 152 ALA A N 1
ATOM 1152 C CA . ALA A 1 152 ? 6.345 6.543 -9.373 1.00 97.00 152 ALA A CA 1
ATOM 1153 C C . ALA A 1 152 ? 6.841 5.492 -10.380 1.00 97.00 152 ALA A C 1
ATOM 1155 O O . ALA A 1 152 ? 7.278 5.854 -11.469 1.00 97.00 152 ALA A O 1
ATOM 1156 N N . LEU A 1 153 ? 6.638 4.200 -10.096 1.00 97.12 153 LEU A N 1
ATOM 1157 C CA . LEU A 1 153 ? 7.005 3.101 -10.999 1.00 97.12 153 LEU A CA 1
ATOM 1158 C C . LEU A 1 153 ? 6.319 3.208 -12.374 1.00 97.12 153 LEU A C 1
ATOM 1160 O O . LEU A 1 153 ? 6.928 2.904 -13.397 1.00 97.12 153 LEU A O 1
ATOM 1164 N N . ARG A 1 154 ? 5.066 3.687 -12.440 1.00 97.38 154 ARG A N 1
ATOM 1165 C CA . ARG A 1 154 ? 4.388 3.950 -13.726 1.00 97.38 154 ARG A CA 1
ATOM 1166 C C . ARG A 1 154 ? 5.017 5.112 -14.503 1.00 97.38 154 ARG A C 1
ATOM 1168 O O . ARG A 1 154 ? 5.038 5.059 -15.729 1.00 97.38 154 ARG A O 1
ATOM 1175 N N . ALA A 1 155 ? 5.530 6.137 -13.821 1.00 96.56 155 ALA A N 1
ATOM 1176 C CA . ALA A 1 155 ? 6.248 7.239 -14.460 1.00 96.56 155 ALA A CA 1
ATOM 1177 C C . ALA A 1 155 ? 7.650 6.816 -14.943 1.00 96.56 155 ALA A C 1
ATOM 1179 O O . ALA A 1 155 ? 8.064 7.212 -16.032 1.00 96.56 155 ALA A O 1
ATOM 1180 N N . GLU A 1 156 ? 8.349 5.967 -14.185 1.00 97.12 156 GLU A N 1
ATOM 1181 C CA . GLU A 1 156 ? 9.623 5.362 -14.602 1.00 97.12 156 GLU A CA 1
ATOM 1182 C C . GLU A 1 156 ? 9.446 4.479 -15.845 1.00 97.12 156 GLU A C 1
ATOM 1184 O O . GLU A 1 156 ? 10.173 4.653 -16.821 1.00 97.12 156 GLU A O 1
ATOM 1189 N N . VAL A 1 157 ? 8.427 3.607 -15.870 1.00 97.31 157 VAL A N 1
ATOM 1190 C CA . VAL A 1 157 ? 8.097 2.785 -17.051 1.00 97.31 157 VAL A CA 1
ATOM 1191 C C . VAL A 1 157 ? 7.778 3.655 -18.268 1.00 97.31 157 VAL A C 1
ATOM 1193 O O . VAL A 1 157 ? 8.369 3.444 -19.323 1.00 97.31 157 VAL A O 1
ATOM 1196 N N . ALA A 1 158 ? 6.929 4.679 -18.130 1.00 96.31 158 ALA A N 1
ATOM 1197 C CA . ALA A 1 158 ? 6.612 5.589 -19.237 1.00 96.31 158 ALA A CA 1
ATOM 1198 C C . ALA A 1 158 ? 7.844 6.373 -19.746 1.00 96.31 158 ALA A C 1
ATOM 1200 O O . ALA A 1 158 ? 7.929 6.706 -20.929 1.00 96.31 158 ALA A O 1
ATOM 1201 N N . THR A 1 159 ? 8.817 6.646 -18.870 1.00 97.31 159 THR A N 1
ATOM 1202 C CA . THR A 1 159 ? 10.097 7.266 -19.250 1.00 97.31 159 THR A CA 1
ATOM 1203 C C . THR A 1 159 ? 10.968 6.278 -20.031 1.00 97.31 159 THR A C 1
ATOM 1205 O O . THR A 1 159 ? 11.458 6.617 -21.107 1.00 97.31 159 THR A O 1
ATOM 1208 N N . ALA A 1 160 ? 11.091 5.034 -19.560 1.00 94.62 160 ALA A N 1
ATOM 1209 C CA . ALA A 1 160 ? 11.832 3.979 -20.252 1.00 94.62 160 ALA A CA 1
ATOM 1210 C C . ALA A 1 160 ? 11.221 3.624 -21.624 1.00 94.62 160 ALA A C 1
ATOM 1212 O O . ALA A 1 160 ? 11.952 3.415 -22.591 1.00 94.62 160 ALA A O 1
ATOM 1213 N N . GLU A 1 161 ? 9.890 3.613 -21.753 1.00 95.88 161 GLU A N 1
ATOM 1214 C CA . GLU A 1 161 ? 9.196 3.448 -23.041 1.00 95.88 161 GLU A CA 1
ATOM 1215 C C . GLU A 1 161 ? 9.537 4.584 -24.025 1.00 95.88 161 GLU A C 1
ATOM 1217 O O . GLU A 1 161 ? 9.781 4.330 -25.209 1.00 95.88 161 GLU A O 1
ATOM 1222 N N . ALA A 1 162 ? 9.626 5.829 -23.543 1.00 96.12 162 ALA A N 1
ATOM 1223 C CA . ALA A 1 162 ? 10.042 6.971 -24.356 1.00 96.12 162 ALA A CA 1
ATOM 1224 C C . ALA A 1 162 ? 11.527 6.895 -24.770 1.00 96.12 162 ALA A C 1
ATOM 1226 O O . ALA A 1 162 ? 11.857 7.205 -25.919 1.00 96.12 162 ALA A O 1
ATOM 1227 N N . GLU A 1 163 ? 12.416 6.437 -23.883 1.00 96.56 163 GLU A N 1
ATOM 1228 C CA . GLU A 1 163 ? 13.831 6.193 -24.200 1.00 96.56 163 GLU A CA 1
ATOM 1229 C C . GLU A 1 163 ? 14.000 5.088 -25.254 1.00 96.56 163 GLU A C 1
ATOM 1231 O O . GLU A 1 163 ? 14.728 5.278 -26.230 1.00 96.56 163 GLU A O 1
ATOM 1236 N N . VAL A 1 164 ? 13.272 3.971 -25.132 1.00 95.94 164 VAL A N 1
ATOM 1237 C CA . VAL A 1 164 ? 13.251 2.902 -26.147 1.00 95.94 164 VAL A CA 1
ATOM 1238 C C . VAL A 1 164 ? 12.745 3.433 -27.492 1.00 95.94 164 VAL A C 1
ATOM 1240 O O . VAL A 1 164 ? 13.372 3.178 -28.523 1.00 95.94 164 VAL A O 1
ATOM 1243 N N . GLY A 1 165 ? 11.677 4.237 -27.501 1.00 96.06 165 GLY A N 1
ATOM 1244 C CA . GLY A 1 165 ?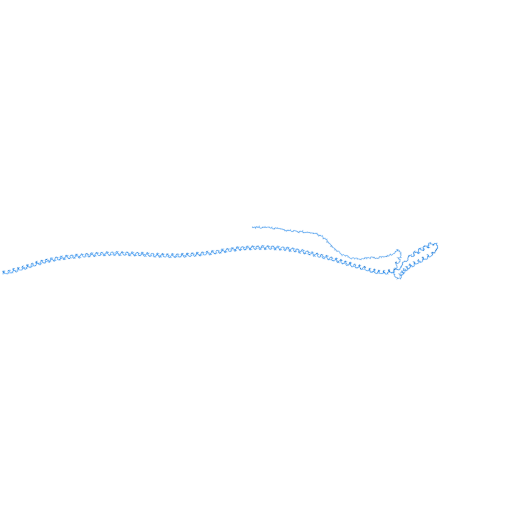 11.174 4.889 -28.715 1.00 96.06 165 GLY A CA 1
ATOM 1245 C C . GLY A 1 165 ? 12.197 5.826 -29.374 1.00 96.06 165 GLY A C 1
ATOM 1246 O O . GLY A 1 165 ? 12.335 5.836 -30.602 1.00 96.06 165 GLY A O 1
ATOM 1247 N N . ALA A 1 166 ? 12.969 6.569 -28.575 1.00 96.06 166 ALA A N 1
ATOM 1248 C CA . ALA A 1 166 ? 14.058 7.413 -29.065 1.00 96.06 166 ALA A CA 1
ATOM 1249 C C . ALA A 1 166 ? 15.220 6.582 -29.643 1.00 96.06 166 ALA A C 1
ATOM 1251 O O . ALA A 1 166 ? 15.712 6.897 -30.730 1.00 96.06 166 ALA A O 1
ATOM 1252 N N . ILE A 1 167 ? 15.612 5.492 -28.975 1.00 95.69 167 ILE A N 1
ATOM 1253 C CA . ILE A 1 167 ? 16.646 4.556 -29.445 1.00 95.69 167 ILE A CA 1
ATOM 1254 C C . ILE A 1 167 ? 16.221 3.888 -30.762 1.00 95.69 167 ILE A C 1
ATOM 1256 O O . ILE A 1 167 ? 17.020 3.819 -31.697 1.00 95.69 167 ILE A O 1
ATOM 1260 N N . GLU A 1 168 ? 14.961 3.466 -30.896 1.00 96.06 168 GLU A N 1
ATOM 1261 C CA . GLU A 1 168 ? 14.423 2.946 -32.158 1.00 96.06 168 GLU A CA 1
ATOM 1262 C C . GLU A 1 168 ? 14.486 3.978 -33.293 1.00 96.06 168 GLU A C 1
ATOM 1264 O O . GLU A 1 168 ? 14.845 3.634 -34.423 1.00 96.06 168 GLU A O 1
ATOM 1269 N N . ALA A 1 169 ? 14.134 5.238 -33.020 1.00 95.56 169 ALA A N 1
ATOM 1270 C CA . ALA A 1 169 ? 14.204 6.311 -34.009 1.00 95.56 169 ALA A CA 1
ATOM 1271 C C . ALA A 1 169 ? 15.655 6.584 -34.446 1.00 95.56 169 ALA A C 1
ATOM 1273 O O . ALA A 1 169 ? 15.927 6.707 -35.644 1.00 95.56 169 ALA A O 1
ATOM 1274 N N . TRP A 1 170 ? 16.599 6.594 -33.499 1.00 96.31 170 TRP A N 1
ATOM 1275 C CA . TRP A 1 170 ? 18.033 6.710 -33.776 1.00 96.31 170 TRP A CA 1
ATOM 1276 C C . TRP A 1 170 ? 18.559 5.526 -34.596 1.00 96.31 170 TRP A C 1
ATOM 1278 O O . TRP A 1 170 ? 19.292 5.738 -35.561 1.00 96.31 170 TRP A O 1
ATOM 1288 N N . ALA A 1 171 ? 18.148 4.295 -34.281 1.00 93.81 171 ALA A N 1
ATOM 1289 C CA . ALA A 1 171 ? 18.525 3.103 -35.038 1.00 93.81 171 ALA A CA 1
ATOM 1290 C C . ALA A 1 171 ? 17.995 3.152 -36.484 1.00 93.81 171 ALA A C 1
ATOM 1292 O O . ALA A 1 171 ? 18.754 2.925 -37.427 1.00 93.81 171 ALA A O 1
ATOM 1293 N N . LYS A 1 172 ? 16.723 3.530 -36.679 1.00 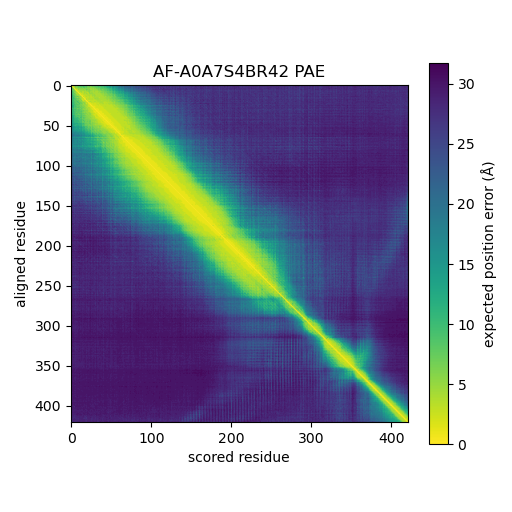95.50 172 LYS A N 1
ATOM 1294 C CA . LYS A 1 172 ? 16.113 3.719 -38.010 1.00 95.50 172 LYS A CA 1
ATOM 1295 C C . LYS A 1 172 ? 16.850 4.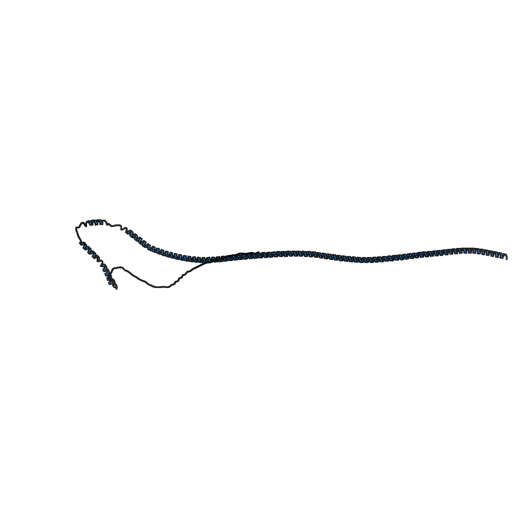800 -38.813 1.00 95.50 172 LYS A C 1
ATOM 1297 O O . LYS A 1 172 ? 17.164 4.581 -39.984 1.00 95.50 172 LYS A O 1
ATOM 1302 N N . HIS A 1 173 ? 17.204 5.922 -38.181 1.00 95.81 173 HIS A N 1
ATOM 1303 C CA . HIS A 1 173 ? 18.000 6.982 -38.808 1.00 95.81 173 HIS A CA 1
ATOM 1304 C C . HIS A 1 173 ? 19.425 6.521 -39.168 1.00 95.81 173 HIS A C 1
ATOM 1306 O O . HIS A 1 173 ? 19.892 6.781 -40.276 1.00 95.81 173 HIS A O 1
ATOM 1312 N N . ALA A 1 174 ? 20.108 5.792 -38.280 1.00 93.12 174 ALA A N 1
ATOM 1313 C CA . ALA A 1 174 ? 21.453 5.269 -38.528 1.00 93.12 174 ALA A CA 1
ATOM 1314 C C . ALA A 1 174 ? 21.482 4.254 -39.685 1.00 93.12 174 ALA A C 1
ATOM 1316 O O . ALA A 1 174 ? 22.372 4.316 -40.534 1.00 93.12 174 ALA A O 1
ATOM 1317 N N . VAL A 1 175 ? 20.483 3.366 -39.772 1.00 94.19 175 VAL A N 1
ATOM 1318 C CA . VAL A 1 175 ? 20.317 2.433 -40.901 1.00 94.19 175 VAL A CA 1
ATOM 1319 C C . VAL A 1 175 ? 20.056 3.189 -42.208 1.00 94.19 175 VAL A C 1
ATOM 1321 O O . VAL A 1 175 ? 20.711 2.901 -43.209 1.00 94.19 175 VAL A O 1
ATOM 1324 N N . GLY A 1 176 ? 19.168 4.190 -42.203 1.00 93.50 176 GLY A N 1
ATOM 1325 C CA . GLY A 1 176 ? 18.897 5.027 -43.379 1.00 93.50 176 GLY A CA 1
ATOM 1326 C C . GLY A 1 176 ? 20.127 5.809 -43.858 1.00 93.50 176 GLY A C 1
ATOM 1327 O O . GLY A 1 176 ? 20.441 5.799 -45.047 1.00 93.50 176 GLY A O 1
ATOM 1328 N N . SER A 1 177 ? 20.871 6.414 -42.930 1.00 94.25 177 SER A N 1
ATOM 1329 C CA . SER A 1 177 ? 22.127 7.123 -43.207 1.00 94.25 177 SER A CA 1
ATOM 1330 C C . SER A 1 177 ? 23.205 6.186 -43.772 1.00 94.25 177 SER A C 1
ATOM 1332 O O . SER A 1 177 ? 23.829 6.494 -44.786 1.00 94.25 177 SER A O 1
ATOM 1334 N N . SER A 1 178 ? 23.362 4.989 -43.195 1.00 91.81 178 SER A N 1
ATOM 1335 C CA . SER A 1 178 ? 24.281 3.958 -43.700 1.00 91.81 178 SER A CA 1
ATOM 1336 C C . SER A 1 178 ? 23.917 3.496 -45.119 1.00 91.81 178 SER A C 1
ATOM 1338 O O . SER A 1 178 ? 24.792 3.373 -45.978 1.00 91.81 178 SER A O 1
ATOM 1340 N N . ALA A 1 179 ? 22.624 3.311 -45.410 1.00 92.25 179 ALA A N 1
ATOM 1341 C CA . ALA A 1 179 ? 22.150 2.978 -46.752 1.00 92.25 179 ALA A CA 1
ATOM 1342 C C . ALA A 1 179 ? 22.419 4.109 -47.764 1.00 92.25 179 ALA A C 1
ATOM 1344 O O . ALA A 1 179 ? 22.892 3.834 -48.868 1.00 92.25 179 ALA A O 1
ATOM 1345 N N . ALA A 1 180 ? 22.189 5.370 -47.379 1.00 93.19 180 ALA A N 1
ATOM 1346 C CA . ALA A 1 180 ? 22.471 6.538 -48.214 1.00 93.19 180 ALA A CA 1
ATOM 1347 C C . ALA A 1 180 ? 23.974 6.691 -48.513 1.00 93.19 180 ALA A C 1
ATOM 1349 O O . ALA A 1 180 ? 24.354 6.838 -49.673 1.00 93.19 180 ALA A O 1
ATOM 1350 N N . LEU A 1 181 ? 24.837 6.563 -47.497 1.00 93.81 181 LEU A N 1
ATOM 1351 C CA . LE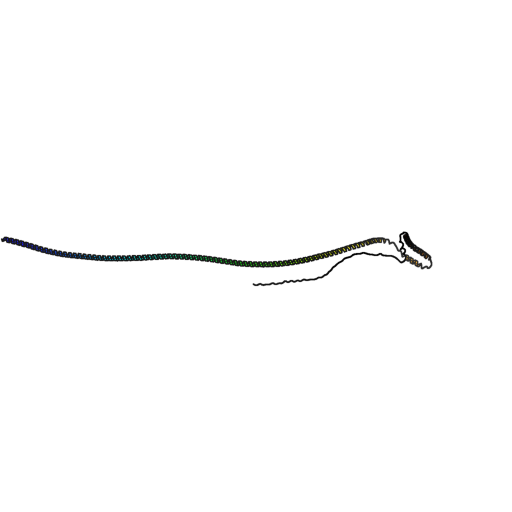U A 1 181 ? 26.295 6.578 -47.665 1.00 93.81 181 LEU A CA 1
ATOM 1352 C C . LEU A 1 181 ? 26.779 5.432 -48.563 1.00 93.81 181 LEU A C 1
ATOM 1354 O O . LEU A 1 181 ? 27.622 5.641 -49.432 1.00 93.81 181 LEU A O 1
ATOM 1358 N N . LYS A 1 182 ? 26.219 4.225 -48.413 1.00 94.44 182 LYS A N 1
ATOM 1359 C CA . LYS A 1 182 ? 26.555 3.082 -49.273 1.00 94.44 182 LYS A CA 1
ATOM 1360 C C . LYS A 1 182 ? 26.144 3.316 -50.733 1.00 94.44 182 LYS A C 1
ATOM 1362 O O . LYS A 1 182 ? 26.903 2.966 -51.634 1.00 94.44 182 LYS A O 1
ATOM 1367 N N . ALA A 1 183 ? 24.983 3.929 -50.968 1.00 92.12 183 ALA A N 1
ATOM 1368 C CA . ALA A 1 183 ? 24.539 4.315 -52.307 1.00 92.12 183 ALA A CA 1
ATOM 1369 C C . ALA A 1 183 ? 25.427 5.417 -52.916 1.00 92.12 183 ALA A C 1
ATOM 1371 O O . ALA A 1 183 ? 25.788 5.321 -54.088 1.00 92.12 183 ALA A O 1
ATOM 1372 N N . GLN A 1 184 ? 25.841 6.412 -52.122 1.00 93.06 184 GLN A N 1
ATOM 1373 C CA . GLN A 1 184 ? 26.797 7.437 -52.552 1.00 93.06 184 GLN A CA 1
ATOM 1374 C C . GLN A 1 184 ? 28.142 6.814 -52.951 1.00 93.06 184 GLN A C 1
ATOM 1376 O O . GLN A 1 184 ? 28.630 7.093 -54.041 1.00 93.06 184 GLN A O 1
ATOM 1381 N N . VAL A 1 185 ? 28.710 5.930 -52.123 1.00 92.06 185 VAL A N 1
ATOM 1382 C CA . VAL A 1 185 ? 29.998 5.272 -52.407 1.00 92.06 185 VAL A CA 1
ATOM 1383 C C . VAL A 1 185 ? 29.943 4.437 -53.690 1.00 92.06 185 VAL A C 1
ATOM 1385 O O . VAL A 1 185 ? 30.885 4.486 -54.477 1.00 92.06 185 VAL A O 1
ATOM 1388 N N . GLU A 1 186 ? 28.855 3.710 -53.961 1.00 90.69 186 GLU A N 1
ATOM 1389 C CA . GLU A 1 186 ? 28.733 2.942 -55.212 1.00 90.69 186 GLU A CA 1
ATOM 1390 C C . GLU A 1 186 ? 28.476 3.855 -56.436 1.00 90.69 186 GLU A C 1
ATOM 1392 O O . GLU A 1 186 ? 28.950 3.571 -57.539 1.00 90.69 186 GLU A O 1
ATOM 1397 N N . GLY A 1 187 ? 27.813 5.003 -56.246 1.00 90.12 187 GLY A N 1
ATOM 1398 C CA . GLY A 1 187 ? 27.682 6.063 -57.255 1.00 90.12 187 GLY A CA 1
ATOM 1399 C C . GLY A 1 187 ? 29.018 6.734 -57.603 1.00 90.12 187 GLY A C 1
ATOM 1400 O O . GLY A 1 187 ? 29.372 6.864 -58.773 1.00 90.12 187 GLY A O 1
ATOM 1401 N N . GLU A 1 188 ? 29.814 7.094 -56.596 1.00 90.12 188 GLU A N 1
ATOM 1402 C CA . GLU A 1 188 ? 31.174 7.615 -56.777 1.00 90.12 188 GLU A CA 1
ATOM 1403 C C . GLU A 1 188 ? 32.094 6.565 -57.405 1.00 90.12 188 GLU A C 1
ATOM 1405 O O . GLU A 1 188 ? 32.879 6.879 -58.299 1.00 90.12 188 GLU A O 1
ATOM 1410 N N . ARG A 1 189 ? 31.982 5.296 -56.997 1.00 89.06 189 ARG A N 1
ATOM 1411 C CA . ARG A 1 189 ? 32.755 4.187 -57.568 1.00 89.06 189 ARG A CA 1
ATOM 1412 C C . ARG A 1 189 ? 32.442 3.972 -59.045 1.00 89.06 189 ARG A C 1
ATOM 1414 O O . ARG A 1 189 ? 33.378 3.895 -59.834 1.00 89.06 189 ARG A O 1
ATOM 1421 N N . SER A 1 190 ? 31.164 3.915 -59.417 1.00 87.19 190 SER A N 1
ATOM 1422 C CA . SER A 1 190 ? 30.737 3.738 -60.812 1.00 87.19 190 SER A CA 1
ATOM 1423 C C . SER A 1 190 ? 31.083 4.949 -61.690 1.00 87.19 190 SER A C 1
ATOM 1425 O O . SER A 1 190 ? 31.538 4.780 -62.824 1.00 87.19 190 SER A O 1
ATOM 1427 N N . GLY A 1 191 ? 30.982 6.170 -61.150 1.00 88.94 191 GLY A N 1
ATOM 1428 C CA . GLY A 1 191 ? 31.487 7.383 -61.799 1.00 88.94 191 GLY A CA 1
ATOM 1429 C C . GLY A 1 191 ? 33.005 7.358 -62.019 1.00 88.94 191 GLY A C 1
ATOM 1430 O O . GLY A 1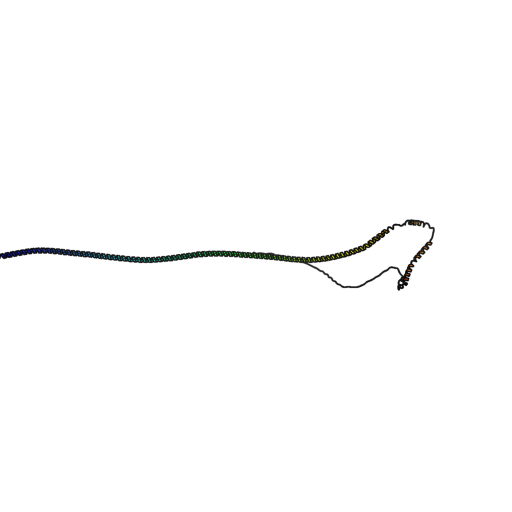 191 ? 33.478 7.674 -63.112 1.00 88.94 191 GLY A O 1
ATOM 1431 N N . ASN A 1 192 ? 33.772 6.919 -61.016 1.00 89.19 192 ASN A N 1
ATOM 1432 C CA . ASN A 1 192 ? 35.229 6.798 -61.096 1.00 89.19 192 ASN A CA 1
ATOM 1433 C C . ASN A 1 192 ? 35.682 5.693 -62.066 1.00 89.19 192 ASN A C 1
ATOM 1435 O O . ASN A 1 192 ? 36.642 5.909 -62.807 1.00 89.19 192 ASN A O 1
ATOM 1439 N N . THR A 1 193 ? 35.003 4.539 -62.125 1.00 89.88 193 THR A N 1
ATOM 1440 C CA . THR A 1 193 ? 35.319 3.501 -63.124 1.00 89.88 193 THR A CA 1
ATOM 1441 C C . THR A 1 193 ? 35.036 3.987 -64.540 1.00 89.88 193 THR A C 1
ATOM 1443 O O . THR A 1 193 ? 35.902 3.844 -65.396 1.00 89.88 193 THR A O 1
ATOM 1446 N N . TRP A 1 194 ? 33.904 4.658 -64.779 1.00 89.25 194 TRP A N 1
ATOM 1447 C CA . TRP A 1 194 ? 33.600 5.239 -66.093 1.00 89.25 194 TRP A CA 1
ATOM 1448 C C . TRP A 1 194 ? 34.602 6.333 -66.500 1.00 89.25 194 TRP A C 1
ATOM 1450 O O . TRP A 1 194 ? 35.037 6.397 -67.652 1.00 89.25 194 TRP A O 1
ATOM 1460 N N . ALA A 1 195 ? 35.017 7.183 -65.556 1.00 89.25 195 ALA A N 1
ATOM 1461 C CA . ALA A 1 195 ? 36.046 8.193 -65.798 1.00 89.25 195 ALA A CA 1
ATOM 1462 C C . ALA A 1 195 ? 37.408 7.560 -66.145 1.00 89.25 195 ALA A C 1
ATOM 1464 O O . ALA A 1 195 ? 38.105 8.059 -67.031 1.00 89.25 195 ALA A O 1
ATOM 1465 N N . LEU A 1 196 ? 37.765 6.446 -65.497 1.00 90.75 196 LEU A N 1
ATOM 1466 C CA . LEU A 1 196 ? 38.989 5.692 -65.767 1.00 90.75 196 LEU A CA 1
ATOM 1467 C C . LEU A 1 196 ? 38.935 4.959 -67.117 1.00 90.75 196 LEU A C 1
ATOM 1469 O O . LEU A 1 196 ? 39.893 5.049 -67.880 1.00 90.75 196 LEU A O 1
ATOM 1473 N N . GLU A 1 197 ? 37.820 4.312 -67.464 1.00 90.56 197 GLU A N 1
ATOM 1474 C CA . GLU A 1 197 ? 37.592 3.716 -68.793 1.00 90.56 197 GLU A CA 1
ATOM 1475 C C . GLU A 1 197 ? 37.711 4.767 -69.904 1.00 90.56 197 GLU A C 1
ATOM 1477 O O . GLU A 1 197 ? 38.421 4.566 -70.892 1.00 90.56 197 GLU A O 1
ATOM 1482 N N . LYS A 1 198 ? 37.088 5.936 -69.713 1.00 90.75 198 LYS A N 1
ATOM 1483 C CA . LYS A 1 198 ? 37.185 7.068 -70.640 1.00 90.75 198 LYS A CA 1
ATOM 1484 C C . LYS A 1 198 ? 38.622 7.581 -70.778 1.00 90.75 198 LYS A C 1
ATOM 1486 O O . LYS A 1 198 ? 39.056 7.858 -71.895 1.00 90.75 198 LYS A O 1
ATOM 1491 N N . ALA A 1 199 ? 39.365 7.691 -69.676 1.00 89.75 199 ALA A N 1
ATOM 1492 C CA . ALA A 1 199 ? 40.767 8.105 -69.697 1.00 89.75 199 ALA A CA 1
ATOM 1493 C C . ALA A 1 199 ? 41.669 7.070 -70.395 1.00 89.75 199 ALA A C 1
ATOM 1495 O O . ALA A 1 199 ? 42.556 7.452 -71.158 1.00 89.75 199 ALA A O 1
ATOM 1496 N N . LEU A 1 200 ? 41.419 5.769 -70.202 1.00 91.62 200 LEU A N 1
ATOM 1497 C CA . LEU A 1 200 ? 42.117 4.697 -70.919 1.00 91.62 200 LEU A CA 1
ATOM 1498 C C . LEU A 1 200 ? 41.840 4.760 -72.426 1.00 91.62 200 LEU A C 1
ATOM 1500 O O . LEU A 1 200 ? 42.791 4.785 -73.203 1.00 91.62 200 LEU A O 1
ATOM 1504 N N . ALA A 1 201 ? 40.580 4.898 -72.846 1.00 89.25 201 ALA A N 1
ATOM 1505 C CA . ALA A 1 201 ? 40.225 5.048 -74.260 1.00 89.25 201 ALA A CA 1
ATOM 1506 C C . ALA A 1 201 ? 40.867 6.299 -74.903 1.00 89.25 201 ALA A C 1
ATOM 1508 O O . ALA A 1 201 ? 41.326 6.257 -76.045 1.00 89.25 201 ALA A O 1
ATOM 1509 N N . GLN A 1 202 ? 40.969 7.408 -74.160 1.00 92.06 202 GLN A N 1
ATOM 1510 C CA . GLN A 1 202 ? 41.700 8.600 -74.606 1.00 92.06 202 GLN A CA 1
ATOM 1511 C C . GLN A 1 202 ? 43.211 8.342 -74.741 1.00 92.06 202 GLN A C 1
ATOM 1513 O O . GLN A 1 202 ? 43.811 8.761 -75.732 1.00 92.06 202 GLN A O 1
ATOM 1518 N N . LEU A 1 203 ? 43.828 7.620 -73.799 1.00 89.88 203 LEU A N 1
ATOM 1519 C CA . LEU A 1 203 ? 45.240 7.223 -73.878 1.00 89.88 203 LEU A CA 1
ATOM 1520 C C . LEU A 1 203 ? 45.514 6.250 -75.035 1.00 89.88 203 LEU A C 1
ATOM 1522 O O . LEU A 1 203 ? 46.571 6.337 -75.660 1.00 89.88 203 LEU A O 1
ATOM 1526 N N . GLU A 1 204 ? 44.580 5.355 -75.358 1.00 91.62 204 GLU A N 1
ATOM 1527 C CA . GLU A 1 204 ? 44.680 4.463 -76.518 1.00 91.62 204 GLU A CA 1
ATOM 1528 C C . GLU A 1 204 ? 44.585 5.228 -77.841 1.00 91.62 204 GLU A C 1
ATOM 1530 O O . GLU A 1 204 ? 45.407 4.995 -78.730 1.00 91.62 204 GLU A O 1
ATOM 1535 N N . ASN A 1 205 ? 43.681 6.208 -77.949 1.00 90.88 205 ASN A N 1
ATOM 1536 C CA . ASN A 1 205 ? 43.621 7.094 -79.112 1.00 90.88 205 ASN A CA 1
ATOM 1537 C C . ASN A 1 205 ? 44.921 7.906 -79.278 1.00 90.88 205 ASN A C 1
ATOM 1539 O O . ASN A 1 205 ? 45.527 7.882 -80.347 1.00 90.88 205 ASN A O 1
ATOM 1543 N N . VAL A 1 206 ? 45.427 8.534 -78.209 1.00 90.56 206 VAL A N 1
ATOM 1544 C CA . VAL A 1 206 ? 46.711 9.267 -78.239 1.00 90.56 206 VAL A CA 1
ATOM 1545 C C . VAL A 1 206 ? 47.891 8.336 -78.563 1.00 90.56 206 VAL A C 1
ATOM 1547 O O . VAL A 1 206 ? 48.826 8.726 -79.264 1.00 90.56 206 VAL A O 1
ATOM 1550 N N . ARG A 1 207 ? 47.859 7.071 -78.121 1.00 92.12 207 ARG A N 1
ATOM 1551 C CA . ARG A 1 207 ? 48.850 6.049 -78.505 1.00 92.12 207 ARG A CA 1
ATOM 1552 C C . ARG A 1 207 ? 48.764 5.712 -80.000 1.00 92.12 207 ARG A C 1
ATOM 1554 O O . ARG A 1 207 ? 49.814 5.549 -80.624 1.00 92.12 207 ARG A O 1
ATOM 1561 N N . ALA A 1 208 ? 47.566 5.633 -80.578 1.00 89.38 208 ALA A N 1
ATOM 1562 C CA . ALA A 1 208 ? 47.365 5.417 -82.012 1.00 89.38 208 ALA A CA 1
ATOM 1563 C C . ALA A 1 208 ? 47.824 6.627 -82.850 1.00 89.38 208 ALA A C 1
ATOM 1565 O O . ALA A 1 208 ? 48.540 6.454 -83.836 1.00 89.38 208 ALA A O 1
ATOM 1566 N N . GLU A 1 209 ? 47.519 7.852 -82.417 1.00 90.19 209 GLU A N 1
ATOM 1567 C CA . GLU A 1 209 ? 48.018 9.098 -83.021 1.00 90.19 209 GLU A CA 1
ATOM 1568 C C . GLU A 1 209 ? 49.553 9.190 -82.958 1.00 90.19 209 GLU A C 1
ATOM 1570 O O . GLU A 1 209 ? 50.204 9.529 -83.948 1.00 90.19 209 GLU A O 1
ATOM 1575 N N . CYS A 1 210 ? 50.159 8.808 -81.830 1.00 88.25 210 CYS A N 1
ATOM 1576 C CA . CYS A 1 210 ? 51.613 8.728 -81.663 1.00 88.25 210 CYS A CA 1
ATOM 1577 C C . CYS A 1 210 ? 52.248 7.657 -82.574 1.00 88.25 210 CYS A C 1
ATOM 1579 O O . CYS A 1 210 ? 53.314 7.873 -83.152 1.00 88.25 210 CYS A O 1
ATOM 1581 N N . ALA A 1 211 ? 51.586 6.512 -82.774 1.00 88.50 211 ALA A N 1
ATOM 1582 C CA . ALA A 1 211 ? 52.031 5.500 -83.732 1.00 88.50 211 ALA A CA 1
ATOM 1583 C C . ALA A 1 211 ? 51.921 5.993 -85.190 1.00 88.50 211 ALA A C 1
ATOM 1585 O O . ALA A 1 211 ? 52.856 5.802 -85.970 1.00 88.50 211 ALA A O 1
ATOM 1586 N N . SER A 1 212 ? 50.824 6.674 -85.535 1.00 91.25 212 SER A N 1
ATOM 1587 C CA . SER A 1 212 ? 50.572 7.254 -86.860 1.00 91.25 212 SER A CA 1
ATOM 1588 C C . SER A 1 212 ? 51.584 8.351 -87.208 1.00 91.25 212 SER A C 1
ATOM 1590 O O . SER A 1 212 ? 52.299 8.246 -88.203 1.00 91.25 212 SER A O 1
ATOM 1592 N N . THR A 1 213 ? 51.761 9.345 -86.334 1.00 89.19 213 THR A N 1
ATOM 1593 C CA . THR A 1 213 ? 52.758 10.420 -86.513 1.00 89.19 213 THR A CA 1
ATOM 1594 C C . THR A 1 213 ? 54.195 9.889 -86.560 1.00 89.19 213 THR A C 1
ATOM 1596 O O . THR A 1 213 ? 55.025 10.410 -87.305 1.00 89.19 213 THR A O 1
ATOM 1599 N N . LYS A 1 214 ? 54.504 8.794 -85.851 1.00 91.31 214 LYS A N 1
ATOM 1600 C CA . LYS A 1 214 ? 55.795 8.091 -85.958 1.00 91.31 214 LYS A CA 1
ATOM 1601 C C . LYS A 1 214 ? 55.979 7.356 -87.293 1.00 91.31 214 LYS A C 1
ATOM 1603 O O . LYS A 1 214 ? 57.116 7.239 -87.753 1.00 91.31 214 LYS A O 1
ATOM 1608 N N . MET A 1 215 ? 54.907 6.883 -87.928 1.00 88.81 215 MET A N 1
ATOM 1609 C CA . MET A 1 215 ? 54.950 6.343 -89.295 1.00 88.81 215 MET A CA 1
ATOM 1610 C C . MET A 1 215 ? 55.098 7.462 -90.331 1.00 88.81 215 MET A C 1
ATOM 1612 O O . MET A 1 215 ? 56.038 7.410 -91.119 1.00 88.81 215 MET A O 1
ATOM 1616 N N . GLN A 1 216 ? 54.315 8.538 -90.230 1.00 88.38 216 GLN A N 1
ATOM 1617 C CA . GLN A 1 216 ? 54.471 9.742 -91.060 1.00 88.38 216 GLN A CA 1
ATOM 1618 C C . GLN A 1 216 ? 55.890 10.331 -90.955 1.00 88.38 216 GLN A C 1
ATOM 1620 O O . GLN A 1 216 ? 56.499 10.700 -91.954 1.00 88.38 216 GLN A O 1
ATOM 1625 N N . SER A 1 217 ? 56.479 10.357 -89.755 1.00 86.12 217 SER A N 1
ATOM 1626 C CA . SER A 1 217 ? 57.869 10.782 -89.545 1.00 86.12 217 SER A CA 1
ATOM 1627 C C . SER A 1 217 ? 58.881 9.878 -90.267 1.00 86.12 217 SER A C 1
ATOM 1629 O O . SER A 1 217 ? 59.853 10.378 -90.836 1.00 86.12 217 SER A O 1
ATOM 1631 N N . ARG A 1 218 ? 58.649 8.558 -90.311 1.00 89.75 218 ARG A N 1
ATOM 1632 C CA . ARG A 1 218 ? 59.470 7.618 -91.097 1.00 89.75 218 ARG A CA 1
ATOM 1633 C C . ARG A 1 218 ? 59.310 7.848 -92.597 1.00 89.75 218 ARG A C 1
ATOM 1635 O O . ARG A 1 218 ? 60.319 7.891 -93.293 1.00 89.75 218 ARG A O 1
ATOM 1642 N N . GLU A 1 219 ? 58.084 8.031 -93.078 1.00 89.56 219 GLU A N 1
ATOM 1643 C CA . GLU A 1 219 ? 57.778 8.337 -94.482 1.00 89.56 219 GLU A CA 1
ATOM 1644 C C . GLU A 1 219 ? 58.462 9.637 -94.924 1.00 89.56 219 GLU A C 1
ATOM 1646 O O . GLU A 1 219 ? 59.155 9.651 -95.939 1.00 89.56 219 GLU A O 1
ATOM 1651 N N . VAL A 1 220 ? 58.387 10.695 -94.109 1.00 88.38 220 VAL A N 1
ATOM 1652 C CA . VAL A 1 220 ? 59.094 11.964 -94.339 1.00 88.38 220 VAL A CA 1
ATOM 1653 C C . VAL A 1 220 ? 60.616 11.784 -94.320 1.00 88.38 220 VAL A C 1
ATOM 1655 O O . VAL A 1 220 ? 61.299 12.395 -95.139 1.00 88.38 220 VAL A O 1
ATOM 1658 N N . MET A 1 221 ? 61.181 10.932 -93.454 1.00 89.00 221 MET A N 1
ATOM 1659 C CA . MET A 1 221 ? 62.623 10.639 -93.489 1.00 89.00 221 MET A CA 1
ATOM 1660 C C . MET A 1 221 ? 63.050 9.840 -94.729 1.00 89.00 221 MET A C 1
ATOM 1662 O O . MET A 1 221 ? 64.139 10.088 -95.248 1.00 89.00 221 MET A O 1
ATOM 1666 N N . VAL A 1 222 ? 62.218 8.921 -95.232 1.00 89.50 222 VAL A N 1
ATOM 1667 C CA . VAL A 1 222 ? 62.471 8.214 -96.501 1.00 89.50 222 VAL A CA 1
ATOM 1668 C C . VAL A 1 222 ? 62.387 9.196 -97.670 1.00 89.50 222 VAL A C 1
ATOM 1670 O O . VAL A 1 222 ? 63.365 9.347 -98.397 1.00 89.50 222 VAL A O 1
ATOM 1673 N N . ALA A 1 223 ? 61.299 9.963 -97.777 1.00 85.38 223 ALA A N 1
ATOM 1674 C CA . ALA A 1 223 ? 61.123 10.977 -98.816 1.00 85.38 223 ALA A CA 1
ATOM 1675 C C . ALA A 1 223 ? 62.245 12.031 -98.799 1.00 85.38 223 ALA A C 1
ATOM 1677 O O . ALA A 1 223 ? 62.754 12.408 -99.853 1.00 85.38 223 ALA A O 1
ATOM 1678 N N . LYS A 1 224 ? 62.704 12.458 -97.613 1.00 88.81 224 LYS A N 1
ATOM 1679 C CA . LYS A 1 224 ? 63.889 13.316 -97.470 1.00 88.81 224 LYS A CA 1
ATOM 1680 C C . LYS A 1 224 ? 65.138 12.643 -98.048 1.00 88.81 224 LYS A C 1
ATOM 1682 O O . LYS A 1 224 ? 65.853 13.279 -98.816 1.00 88.81 224 LYS A O 1
ATOM 1687 N N . LYS A 1 225 ? 65.411 11.383 -97.697 1.00 88.75 225 LYS A N 1
ATOM 1688 C CA . LYS A 1 225 ? 66.588 10.644 -98.184 1.00 88.75 225 LYS A CA 1
ATOM 1689 C C . LYS A 1 225 ? 66.547 10.436 -99.704 1.00 88.75 225 LYS A C 1
ATOM 1691 O O . LYS A 1 225 ? 67.589 10.445 -100.360 1.00 88.75 225 LYS A O 1
ATOM 1696 N N . ASP A 1 226 ? 65.362 10.265 -100.277 1.00 88.06 226 ASP A N 1
ATOM 1697 C CA . ASP A 1 226 ? 65.176 10.143 -101.724 1.00 88.06 226 ASP A CA 1
ATOM 1698 C C . ASP A 1 226 ? 65.337 11.499 -102.429 1.00 88.06 226 ASP A C 1
ATOM 1700 O O . ASP A 1 226 ? 65.947 11.566 -103.495 1.00 88.06 226 ASP A O 1
ATOM 1704 N N . LEU A 1 227 ? 64.906 12.600 -101.804 1.00 87.50 227 LEU A N 1
ATOM 1705 C CA . LEU A 1 227 ? 65.205 13.960 -102.267 1.00 87.50 227 LEU A CA 1
ATOM 1706 C C . LEU A 1 227 ? 66.703 14.297 -102.160 1.00 87.50 227 LEU A C 1
ATOM 1708 O O . LEU A 1 227 ? 67.246 14.909 -103.073 1.00 87.50 227 LEU A O 1
ATOM 1712 N N . GLU A 1 228 ? 67.411 13.858 -101.116 1.00 87.69 228 GLU A N 1
ATOM 1713 C CA . GLU A 1 228 ? 68.875 14.003 -101.002 1.00 87.69 228 GLU A CA 1
ATOM 1714 C C . GLU A 1 228 ? 69.619 13.208 -102.098 1.00 87.69 228 GLU A C 1
ATOM 1716 O O . GLU A 1 228 ? 70.601 13.694 -102.669 1.00 87.69 228 GLU A O 1
ATOM 1721 N N . GLN A 1 229 ? 69.118 12.025 -102.471 1.00 88.62 229 GLN A N 1
ATOM 1722 C CA . GLN A 1 229 ? 69.603 11.263 -103.632 1.00 88.62 229 GLN A CA 1
ATOM 1723 C C . GLN A 1 229 ? 69.294 11.968 -104.966 1.00 88.62 229 GLN A C 1
ATOM 1725 O O . GLN A 1 229 ? 70.154 12.026 -105.845 1.00 88.62 229 GLN A O 1
ATOM 1730 N N . GLN A 1 230 ? 68.107 12.563 -105.125 1.00 86.31 230 GLN A N 1
ATOM 1731 C CA . GLN A 1 230 ? 67.771 13.354 -106.315 1.00 86.31 230 GLN A CA 1
ATOM 1732 C C . GLN A 1 230 ? 68.642 14.612 -106.425 1.00 86.31 230 GLN A C 1
ATOM 1734 O O . GLN A 1 230 ? 69.173 14.889 -107.497 1.00 86.31 230 GLN A O 1
ATOM 1739 N N . VAL A 1 231 ? 68.866 15.337 -105.326 1.00 84.75 231 VAL A N 1
ATOM 1740 C CA . VAL A 1 231 ? 69.740 16.520 -105.290 1.00 84.75 231 VAL A CA 1
ATOM 1741 C C . VAL A 1 231 ? 71.187 16.148 -105.609 1.00 84.75 231 VAL A C 1
ATOM 1743 O O . VAL A 1 231 ? 71.821 16.839 -106.402 1.00 84.75 231 VAL A O 1
ATOM 1746 N N . THR A 1 232 ? 71.723 15.051 -105.066 1.00 85.94 232 THR A N 1
ATOM 1747 C CA . THR A 1 232 ? 73.091 14.613 -105.405 1.00 85.94 232 THR A CA 1
ATOM 1748 C C . THR A 1 232 ? 73.213 14.136 -106.857 1.00 85.94 232 THR A C 1
ATOM 1750 O O . THR A 1 232 ? 74.207 14.460 -107.510 1.00 85.94 232 THR A O 1
ATOM 1753 N N . LYS A 1 233 ? 72.187 13.477 -107.415 1.00 87.12 233 LYS A N 1
ATOM 1754 C CA . LYS A 1 233 ? 72.110 13.139 -108.849 1.00 87.12 233 LYS A CA 1
ATOM 1755 C C . LYS A 1 233 ? 72.067 14.392 -109.734 1.00 87.12 233 LYS A C 1
ATOM 1757 O O . LYS A 1 233 ? 72.886 14.516 -110.638 1.00 87.12 233 LYS A O 1
ATOM 1762 N N . LEU A 1 234 ? 71.199 15.357 -109.424 1.00 82.25 234 LEU A N 1
ATOM 1763 C CA . LEU A 1 234 ? 71.098 16.638 -110.137 1.00 82.25 234 LEU A CA 1
ATOM 1764 C C . LEU A 1 234 ? 72.386 17.469 -110.019 1.00 82.25 234 LEU A C 1
ATOM 1766 O O . LEU A 1 234 ? 72.778 18.137 -110.973 1.00 82.25 234 LEU A O 1
ATOM 1770 N N . GLN A 1 235 ? 73.095 17.411 -108.887 1.00 85.38 235 GLN A N 1
ATOM 1771 C CA . GLN A 1 235 ? 74.419 18.025 -108.739 1.00 85.38 235 GLN A CA 1
ATOM 1772 C C . GLN A 1 235 ? 75.483 17.332 -109.600 1.00 85.38 235 GLN A C 1
ATOM 1774 O O . GLN A 1 235 ? 76.333 18.019 -110.164 1.00 85.38 235 GLN A O 1
ATOM 1779 N N . ALA A 1 236 ? 75.447 16.003 -109.734 1.00 80.19 236 ALA A N 1
ATOM 1780 C CA . ALA A 1 236 ? 76.340 15.269 -110.632 1.00 80.19 236 ALA A CA 1
ATOM 1781 C C . ALA A 1 236 ? 76.046 15.592 -112.108 1.00 80.19 236 ALA A C 1
ATOM 1783 O O . ALA A 1 236 ? 76.969 15.900 -112.858 1.00 80.19 236 ALA A O 1
ATOM 1784 N N . GLU A 1 237 ? 74.772 15.636 -112.501 1.00 82.19 237 GLU A N 1
ATOM 1785 C CA . GLU A 1 237 ? 74.329 16.067 -113.835 1.00 82.19 237 GLU A CA 1
ATOM 1786 C C . GLU A 1 237 ? 74.719 17.526 -114.114 1.00 82.19 237 GLU A C 1
ATOM 1788 O O . GLU A 1 237 ? 75.246 17.829 -115.180 1.00 82.19 237 GLU A O 1
ATOM 1793 N N . THR A 1 238 ? 74.580 18.422 -113.132 1.00 83.25 238 THR A N 1
ATOM 1794 C CA . THR A 1 238 ? 75.036 19.821 -113.233 1.00 83.25 238 THR A CA 1
ATOM 1795 C C . THR A 1 238 ? 76.556 19.924 -113.375 1.00 83.25 238 THR A C 1
ATOM 1797 O O . THR A 1 238 ? 77.041 20.766 -114.126 1.00 83.25 238 THR A O 1
ATOM 1800 N N . ARG A 1 239 ? 77.335 19.076 -112.688 1.00 81.44 239 ARG A N 1
ATOM 1801 C CA . ARG A 1 239 ? 78.798 19.010 -112.869 1.00 81.44 239 ARG A CA 1
ATOM 1802 C C . ARG A 1 239 ? 79.166 18.474 -114.251 1.00 81.44 239 ARG A C 1
ATOM 1804 O O . ARG A 1 239 ? 80.064 19.029 -114.869 1.00 81.44 239 ARG A O 1
ATOM 1811 N N . SER A 1 240 ? 78.446 17.471 -114.754 1.00 82.19 240 SER A N 1
ATOM 1812 C CA . SER A 1 240 ? 78.622 16.958 -116.117 1.00 82.19 240 SER A CA 1
ATOM 1813 C C . SER A 1 240 ? 78.307 18.025 -117.168 1.00 82.19 240 SER A C 1
ATOM 1815 O O . SER A 1 240 ? 79.094 18.212 -118.085 1.00 82.19 240 SER A O 1
ATOM 1817 N N . MET A 1 241 ? 77.208 18.771 -117.003 1.00 80.00 241 MET A N 1
ATOM 1818 C CA . MET A 1 241 ? 76.849 19.886 -117.886 1.00 80.00 241 MET A CA 1
ATOM 1819 C C . MET A 1 241 ? 77.860 21.037 -117.814 1.00 80.00 241 MET A C 1
ATOM 1821 O O . MET A 1 241 ? 78.165 21.641 -118.836 1.00 80.00 241 MET A O 1
ATOM 1825 N N . LYS A 1 242 ? 78.423 21.334 -116.634 1.00 76.94 242 LYS A N 1
ATOM 1826 C CA . LYS A 1 242 ? 79.521 22.307 -116.519 1.00 76.94 242 LYS A CA 1
ATOM 1827 C C . LYS A 1 242 ? 80.785 21.834 -117.227 1.00 76.94 242 LYS A C 1
ATOM 1829 O O . LYS A 1 242 ? 81.362 22.631 -117.951 1.00 76.94 242 LYS A O 1
ATOM 1834 N N . ALA A 1 243 ? 81.164 20.564 -117.086 1.00 74.31 243 ALA A N 1
ATOM 1835 C CA . ALA A 1 243 ? 82.314 20.002 -117.791 1.00 74.31 243 ALA A CA 1
ATOM 1836 C C . ALA A 1 243 ? 82.139 20.089 -119.317 1.00 74.31 243 ALA A C 1
ATOM 1838 O O . ALA A 1 243 ? 83.033 20.585 -119.992 1.00 74.31 243 ALA A O 1
ATOM 1839 N N . THR A 1 244 ? 80.967 19.734 -119.860 1.00 74.12 244 THR A N 1
ATOM 1840 C CA . THR A 1 244 ? 80.710 19.873 -121.306 1.00 74.12 244 THR A CA 1
ATOM 1841 C C . THR A 1 244 ? 80.666 21.335 -121.763 1.00 74.12 244 THR A C 1
ATOM 1843 O O . THR A 1 244 ? 81.151 21.643 -122.844 1.00 74.12 244 THR A O 1
ATOM 1846 N N . ILE A 1 245 ? 80.155 22.265 -120.944 1.00 75.19 245 ILE A N 1
ATOM 1847 C CA . ILE A 1 245 ? 80.206 23.713 -121.240 1.00 75.19 245 ILE A CA 1
ATOM 1848 C C . ILE A 1 245 ? 81.651 24.243 -121.189 1.00 75.19 245 ILE A C 1
ATOM 1850 O O . ILE A 1 245 ? 82.017 25.113 -121.976 1.00 75.19 245 ILE A O 1
ATOM 1854 N N . GLU A 1 246 ? 82.488 23.730 -120.286 1.00 73.56 246 GLU A N 1
ATOM 1855 C CA . GLU A 1 246 ? 83.913 24.069 -120.204 1.00 73.56 246 GLU A CA 1
ATOM 1856 C C . GLU A 1 246 ? 84.694 23.496 -121.398 1.00 73.56 246 GLU A C 1
ATOM 1858 O O . GLU A 1 246 ? 85.516 24.215 -121.965 1.00 73.56 246 GLU A O 1
ATOM 1863 N N . GLU A 1 247 ? 84.381 22.277 -121.851 1.00 73.44 247 GLU A N 1
ATOM 1864 C CA . GLU A 1 247 ? 84.892 21.679 -123.094 1.00 73.44 247 GLU A CA 1
ATOM 1865 C C . GLU A 1 247 ? 84.458 22.481 -124.334 1.00 73.44 247 GLU A C 1
ATOM 1867 O O . GLU A 1 247 ? 85.310 22.871 -125.133 1.00 73.44 247 GLU A O 1
ATOM 1872 N N . GLU A 1 248 ? 83.175 22.835 -124.468 1.00 71.19 248 GLU A N 1
ATOM 1873 C CA . GLU A 1 248 ? 82.678 23.722 -125.533 1.00 71.19 248 GLU A CA 1
ATOM 1874 C C . GLU A 1 248 ? 83.363 25.099 -125.497 1.00 71.19 248 GLU A C 1
ATOM 1876 O O . GLU A 1 248 ? 83.739 25.641 -126.539 1.00 71.19 248 GLU A O 1
ATOM 1881 N N . ALA A 1 249 ? 83.590 25.668 -124.309 1.00 72.38 249 ALA A N 1
ATOM 1882 C CA . ALA A 1 249 ? 84.314 26.927 -124.136 1.00 72.38 249 ALA A CA 1
ATOM 1883 C C . ALA A 1 249 ? 85.831 26.799 -124.379 1.00 72.38 249 ALA A C 1
ATOM 1885 O O . ALA A 1 249 ? 86.496 27.812 -124.619 1.00 72.38 249 ALA A O 1
ATOM 1886 N N . GLN A 1 250 ? 86.393 25.589 -124.301 1.00 73.56 250 GLN A N 1
ATOM 1887 C CA . GLN A 1 250 ? 87.770 25.271 -124.682 1.00 73.56 250 GLN A CA 1
ATOM 1888 C C . GLN A 1 250 ? 87.875 25.192 -126.213 1.00 73.56 250 GLN A C 1
ATOM 1890 O O . GLN A 1 250 ? 88.676 25.911 -126.806 1.00 73.56 250 GLN A O 1
ATOM 1895 N N . VAL A 1 251 ? 86.986 24.427 -126.860 1.00 74.38 251 VAL A N 1
ATOM 1896 C CA . VAL A 1 251 ? 86.853 24.336 -128.328 1.00 74.38 251 VAL A CA 1
ATOM 1897 C C . VAL A 1 251 ? 86.619 25.718 -128.943 1.00 74.38 251 VAL A C 1
ATOM 1899 O O . VAL A 1 251 ? 87.277 26.090 -129.911 1.00 74.38 251 VAL A O 1
ATOM 1902 N N . LYS A 1 252 ? 85.751 26.538 -128.342 1.00 75.56 252 LYS A N 1
ATOM 1903 C CA . LYS A 1 252 ? 85.485 27.911 -128.794 1.00 75.56 252 LYS A CA 1
ATOM 1904 C C . LYS A 1 252 ? 86.694 28.846 -128.664 1.00 75.56 252 LYS A C 1
ATOM 1906 O O . LYS A 1 252 ? 86.784 29.791 -129.443 1.00 75.56 252 LYS A O 1
ATOM 1911 N N . ARG A 1 253 ? 87.615 28.597 -127.723 1.00 75.00 253 ARG A N 1
ATOM 1912 C CA . ARG A 1 253 ? 88.896 29.324 -127.629 1.00 75.00 253 ARG A CA 1
ATOM 1913 C C . ARG A 1 253 ? 89.859 28.899 -128.733 1.00 75.00 253 ARG A C 1
ATOM 1915 O O . ARG A 1 253 ? 90.338 29.774 -129.442 1.00 75.00 253 ARG A O 1
ATOM 1922 N N . VAL A 1 254 ? 90.030 27.594 -128.956 1.00 70.25 254 VAL A N 1
ATOM 1923 C CA . VAL A 1 254 ? 90.860 27.063 -130.056 1.00 70.25 254 VAL A CA 1
ATOM 1924 C C . VAL A 1 254 ? 90.383 27.605 -131.411 1.00 70.25 254 VAL A C 1
ATOM 1926 O O . VAL A 1 254 ? 91.166 28.194 -132.147 1.00 70.25 254 VAL A O 1
ATOM 1929 N N . LEU A 1 255 ? 89.076 27.553 -131.689 1.00 71.31 255 LEU A N 1
ATOM 1930 C CA . LEU A 1 255 ? 88.485 28.127 -132.908 1.00 71.31 255 LEU A CA 1
ATOM 1931 C C . LEU A 1 255 ? 88.658 29.659 -133.014 1.00 71.31 255 LEU A C 1
ATOM 1933 O O . LEU A 1 255 ? 88.674 30.205 -134.116 1.00 71.31 255 LEU A O 1
ATOM 1937 N N . GLN A 1 256 ? 88.778 30.381 -131.892 1.00 69.31 256 GLN A N 1
ATOM 1938 C CA . GLN A 1 256 ? 89.089 31.817 -131.890 1.00 69.31 256 GLN A CA 1
ATOM 1939 C C . GLN A 1 256 ? 90.574 32.110 -132.138 1.00 69.31 256 GLN A C 1
ATOM 1941 O O . GLN A 1 256 ? 90.884 33.170 -132.683 1.00 69.31 256 GLN A O 1
ATOM 1946 N N . GLU A 1 257 ? 91.473 31.199 -131.771 1.00 70.25 257 GLU A N 1
ATOM 1947 C CA . GLU A 1 257 ? 92.908 31.279 -132.063 1.00 70.25 257 GLU A CA 1
ATOM 1948 C C . GLU A 1 257 ? 93.177 30.919 -133.534 1.00 70.25 257 GLU A C 1
ATOM 1950 O O . GLU A 1 257 ? 93.799 31.709 -134.242 1.00 70.25 257 GLU A O 1
ATOM 1955 N N . GLU A 1 258 ? 92.554 29.864 -134.069 1.00 68.81 258 GLU A N 1
ATOM 1956 C CA . GLU A 1 258 ? 92.575 29.550 -135.509 1.00 68.81 258 GLU A CA 1
ATOM 1957 C C . GLU A 1 258 ? 92.031 30.713 -136.369 1.00 68.81 258 GLU A C 1
ATOM 1959 O O . GLU A 1 258 ? 92.634 31.097 -137.375 1.00 68.81 258 GLU A O 1
ATOM 1964 N N . LEU A 1 259 ? 90.935 31.360 -135.943 1.00 68.00 259 LEU A N 1
ATOM 1965 C CA . LEU A 1 259 ? 90.411 32.578 -136.584 1.00 68.00 259 LEU A CA 1
ATOM 1966 C C . LEU A 1 259 ? 91.334 33.801 -136.451 1.00 68.00 259 LEU A C 1
ATOM 1968 O O . LEU A 1 259 ? 91.196 34.757 -137.222 1.00 68.00 259 LEU A O 1
ATOM 1972 N N . ARG A 1 260 ? 92.251 33.811 -135.479 1.00 71.12 260 ARG A N 1
ATOM 1973 C CA . ARG A 1 260 ? 93.243 34.878 -135.292 1.00 71.12 260 ARG A CA 1
ATOM 1974 C C . ARG A 1 260 ? 94.420 34.692 -136.242 1.00 71.12 260 ARG A C 1
ATOM 1976 O O . ARG A 1 260 ? 94.807 35.657 -136.901 1.00 71.12 260 ARG A O 1
ATOM 1983 N N . ASP A 1 261 ? 94.902 33.465 -136.387 1.00 67.06 261 ASP A N 1
ATOM 1984 C CA . ASP A 1 261 ? 96.010 33.130 -137.283 1.00 67.06 261 ASP A CA 1
ATOM 1985 C C . ASP A 1 261 ? 95.581 33.216 -138.756 1.00 67.06 261 ASP A C 1
ATOM 1987 O O . ASP A 1 261 ? 96.282 33.814 -139.576 1.00 67.06 261 ASP A O 1
ATOM 1991 N N . ALA A 1 262 ? 94.355 32.788 -139.083 1.00 59.12 262 ALA A N 1
ATOM 1992 C CA . ALA A 1 262 ? 93.751 33.025 -140.397 1.00 59.12 262 ALA A CA 1
ATOM 1993 C C . ALA A 1 262 ? 93.616 34.528 -140.736 1.00 59.12 262 ALA A C 1
ATOM 1995 O O . ALA A 1 262 ? 93.733 34.923 -141.897 1.00 59.12 262 ALA A O 1
ATOM 1996 N N . ARG A 1 263 ? 93.408 35.395 -139.730 1.00 63.19 263 ARG A N 1
ATOM 1997 C CA . ARG A 1 263 ? 93.395 36.862 -139.899 1.00 63.19 263 ARG A CA 1
ATOM 1998 C C . ARG A 1 263 ? 94.789 37.480 -140.006 1.00 63.19 263 ARG A C 1
ATOM 2000 O O . ARG A 1 263 ? 94.914 38.537 -140.623 1.00 63.19 263 ARG A O 1
ATOM 2007 N N . ALA A 1 264 ? 95.818 36.856 -139.434 1.00 61.34 264 ALA A N 1
ATOM 2008 C CA . ALA A 1 264 ? 97.203 37.266 -139.646 1.00 61.34 264 ALA A CA 1
ATOM 2009 C C . ALA A 1 264 ? 97.622 36.980 -141.099 1.00 61.34 264 ALA A C 1
ATOM 2011 O O . ALA A 1 264 ? 98.033 37.898 -141.807 1.00 61.34 264 ALA A O 1
ATOM 2012 N N . ALA A 1 265 ? 97.380 35.754 -141.578 1.00 59.62 265 ALA A N 1
ATOM 2013 C CA . ALA A 1 265 ? 97.711 35.315 -142.937 1.00 59.62 265 ALA A CA 1
ATOM 2014 C C . ALA A 1 265 ? 97.060 36.157 -144.059 1.00 59.62 265 ALA A C 1
ATOM 2016 O O . ALA A 1 265 ? 97.599 36.236 -145.163 1.00 59.62 265 ALA A O 1
ATOM 2017 N N . LEU A 1 266 ? 95.924 36.814 -143.794 1.00 58.12 266 LEU A N 1
ATOM 2018 C CA . LEU A 1 266 ? 95.231 37.663 -144.774 1.00 58.12 266 LEU A CA 1
ATOM 2019 C C . LEU A 1 266 ? 95.790 39.095 -144.900 1.00 58.12 266 LEU A C 1
ATOM 2021 O O . LEU A 1 266 ? 95.462 39.788 -145.863 1.00 58.12 266 LEU A O 1
ATOM 2025 N N . ASN A 1 267 ? 96.579 39.575 -143.933 1.00 61.31 267 ASN A N 1
ATOM 2026 C CA . ASN A 1 267 ? 96.892 41.007 -143.801 1.00 61.31 267 ASN A CA 1
ATOM 2027 C C . ASN A 1 267 ? 98.150 41.454 -144.568 1.00 61.31 267 ASN A C 1
ATOM 2029 O O . ASN A 1 267 ? 98.231 42.598 -145.019 1.00 61.31 267 ASN A O 1
ATOM 2033 N N . ASP A 1 268 ? 99.121 40.561 -144.749 1.00 57.84 268 ASP A N 1
ATOM 2034 C CA . ASP A 1 268 ? 100.348 40.855 -145.493 1.00 57.84 268 ASP A CA 1
ATOM 2035 C C . ASP A 1 268 ? 100.156 40.954 -147.024 1.00 57.84 268 ASP A C 1
ATOM 2037 O O . ASP A 1 268 ? 100.647 41.934 -147.600 1.00 57.84 268 ASP A O 1
ATOM 2041 N N . PRO A 1 269 ? 99.381 40.084 -147.719 1.00 58.25 269 PRO A N 1
ATOM 2042 C CA . PRO A 1 269 ? 99.109 40.285 -149.149 1.00 58.25 269 PRO A CA 1
ATOM 2043 C C . PRO A 1 269 ? 98.329 41.582 -149.437 1.00 58.25 269 PRO A C 1
ATOM 2045 O O . PRO A 1 269 ? 98.527 42.202 -150.483 1.00 58.25 269 PRO A O 1
ATOM 2048 N N . ALA A 1 270 ? 97.500 42.053 -148.497 1.00 55.78 270 ALA A N 1
ATOM 2049 C CA . ALA A 1 270 ? 96.755 43.306 -148.645 1.00 55.78 270 ALA A CA 1
ATOM 2050 C C . ALA A 1 270 ? 97.670 44.548 -148.703 1.00 55.78 270 ALA A C 1
ATOM 2052 O O . ALA A 1 270 ? 97.394 45.485 -149.456 1.00 55.78 270 ALA A O 1
ATOM 2053 N N . LYS A 1 271 ? 98.788 44.551 -147.962 1.00 60.28 271 LYS A N 1
ATOM 2054 C CA . LYS A 1 271 ? 99.780 45.642 -148.008 1.00 60.28 271 LYS A CA 1
ATOM 2055 C C . LYS A 1 271 ? 100.622 45.610 -149.283 1.00 60.28 271 LYS A C 1
ATOM 2057 O O . LYS A 1 271 ? 100.921 46.671 -149.828 1.00 60.28 271 LYS A O 1
ATOM 2062 N N . ALA A 1 272 ? 100.947 44.420 -149.793 1.00 57.72 272 ALA A N 1
ATOM 2063 C CA . ALA A 1 272 ? 101.665 44.271 -151.059 1.00 57.72 272 ALA A CA 1
ATOM 2064 C C . ALA A 1 272 ? 100.882 44.882 -152.240 1.00 57.72 272 ALA A C 1
ATOM 2066 O O . ALA A 1 272 ? 101.452 45.615 -153.049 1.00 57.72 272 ALA A O 1
ATOM 2067 N N . MET A 1 273 ? 99.560 44.667 -152.299 1.00 57.16 273 MET A N 1
ATOM 2068 C CA . MET A 1 273 ? 98.713 45.238 -153.356 1.00 57.16 273 MET A CA 1
ATOM 2069 C C . MET A 1 273 ? 98.640 46.775 -153.339 1.00 57.16 273 MET A C 1
ATOM 2071 O O . MET A 1 273 ? 98.556 47.383 -154.404 1.00 57.16 273 MET A O 1
ATOM 2075 N N . GLN A 1 274 ? 98.689 47.426 -152.169 1.00 60.41 274 GLN A N 1
ATOM 2076 C CA . GLN A 1 274 ? 98.600 48.895 -152.089 1.00 60.41 274 GLN A CA 1
ATOM 2077 C C . GLN A 1 274 ? 99.871 49.626 -152.549 1.00 60.41 274 GLN A C 1
ATOM 2079 O O . GLN A 1 274 ? 99.782 50.789 -152.945 1.00 60.41 274 GLN A O 1
ATOM 2084 N N . LEU A 1 275 ? 101.033 48.968 -152.524 1.00 59.62 275 LEU A N 1
ATOM 2085 C CA . LEU A 1 275 ? 102.275 49.526 -153.069 1.00 59.62 275 LEU A CA 1
ATOM 2086 C C . LEU A 1 275 ? 102.318 49.370 -154.597 1.00 59.62 275 LEU A C 1
ATOM 2088 O O . LEU A 1 275 ? 102.451 50.369 -155.304 1.00 59.62 275 LEU A O 1
ATOM 2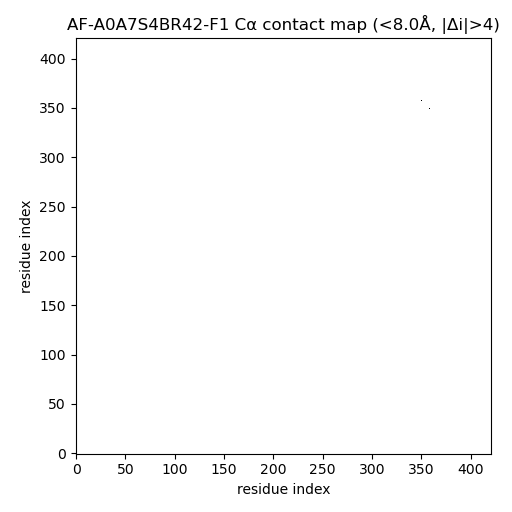092 N N . ALA A 1 276 ? 102.058 48.160 -155.103 1.00 57.12 276 ALA A N 1
ATOM 2093 C CA . ALA A 1 276 ? 102.031 47.868 -156.542 1.00 57.12 276 ALA A CA 1
ATOM 2094 C C . ALA A 1 276 ? 100.975 48.679 -157.329 1.00 57.12 276 ALA A C 1
ATOM 2096 O O . ALA A 1 276 ? 101.112 48.879 -158.535 1.00 57.12 276 ALA A O 1
ATOM 2097 N N . ALA A 1 277 ? 99.922 49.169 -156.665 1.00 58.06 277 ALA A N 1
ATOM 2098 C CA . ALA A 1 277 ? 98.914 50.025 -157.289 1.00 58.06 277 ALA A CA 1
ATOM 2099 C C . ALA A 1 277 ? 99.428 51.439 -157.634 1.00 58.06 277 ALA A C 1
ATOM 2101 O O . ALA A 1 277 ? 98.968 52.018 -158.615 1.00 58.06 277 ALA A O 1
ATOM 2102 N N . ARG A 1 278 ? 100.373 51.999 -156.860 1.00 62.75 278 ARG A N 1
ATOM 2103 C CA . ARG A 1 278 ? 100.869 53.375 -157.068 1.00 62.75 278 ARG A CA 1
ATOM 2104 C C . ARG A 1 278 ? 101.933 53.476 -158.153 1.00 62.75 278 ARG A C 1
ATOM 2106 O O . ARG A 1 278 ? 101.897 54.414 -158.940 1.00 62.75 278 ARG A O 1
ATOM 2113 N N . GLU A 1 279 ? 102.812 52.483 -158.253 1.00 58.50 279 GLU A N 1
ATOM 2114 C CA . GLU A 1 279 ? 103.856 52.429 -159.291 1.00 58.50 279 GLU A CA 1
ATOM 2115 C C . GLU A 1 279 ? 103.276 52.323 -160.715 1.00 58.50 279 GLU A C 1
ATOM 2117 O O . GLU A 1 279 ? 103.958 52.625 -161.693 1.00 58.50 279 GLU A O 1
ATOM 2122 N N . LYS A 1 280 ? 101.996 51.946 -160.845 1.00 58.75 280 LYS A N 1
ATOM 2123 C CA . LYS A 1 280 ? 101.286 51.887 -162.126 1.00 58.75 280 LYS A CA 1
ATOM 2124 C C . LYS A 1 280 ? 100.732 53.244 -162.589 1.00 58.75 280 LYS A C 1
ATOM 2126 O O . LYS A 1 280 ? 100.700 53.501 -163.788 1.00 58.75 280 LYS A O 1
ATOM 2131 N N . GLU A 1 281 ? 100.325 54.126 -161.674 1.00 56.56 281 GLU A N 1
ATOM 2132 C CA . GLU A 1 281 ? 99.617 55.372 -162.024 1.00 56.56 281 GLU A CA 1
ATOM 2133 C C . GLU A 1 281 ? 100.552 56.477 -162.568 1.00 56.56 281 GLU A C 1
ATOM 2135 O O . GLU A 1 281 ? 100.115 57.357 -163.312 1.00 56.56 281 GLU A O 1
ATOM 2140 N N . GLU A 1 282 ? 101.856 56.416 -162.268 1.00 55.66 282 GLU A N 1
ATOM 2141 C CA . GLU A 1 282 ? 102.855 57.347 -162.824 1.00 55.66 282 GLU A CA 1
ATOM 2142 C C . GLU A 1 282 ? 103.340 56.975 -164.240 1.00 55.66 282 GLU A C 1
ATOM 2144 O O . GLU A 1 282 ? 103.909 57.821 -164.937 1.00 55.66 282 GLU A O 1
ATOM 2149 N N . ALA A 1 283 ? 103.095 55.742 -164.702 1.00 52.78 283 ALA A N 1
ATOM 2150 C CA . ALA A 1 283 ? 103.466 55.298 -166.048 1.00 52.78 283 ALA A CA 1
ATOM 2151 C C . ALA A 1 283 ? 102.507 55.845 -167.124 1.00 52.78 283 ALA A C 1
ATOM 2153 O O . ALA A 1 283 ? 102.945 56.394 -168.140 1.00 52.78 283 ALA A O 1
ATOM 2154 N N . ASP A 1 284 ? 101.198 55.775 -166.866 1.00 51.06 284 ASP A N 1
ATOM 2155 C CA . ASP A 1 284 ? 100.140 56.036 -167.857 1.00 51.06 284 ASP A CA 1
ATOM 2156 C C . ASP A 1 284 ? 100.006 57.522 -168.274 1.00 51.06 284 ASP A C 1
ATOM 2158 O O . ASP A 1 284 ? 99.250 57.849 -169.187 1.00 51.06 284 ASP A O 1
ATOM 2162 N N . LYS A 1 285 ? 100.780 58.441 -167.672 1.00 49.53 285 LYS A N 1
ATOM 2163 C CA . LYS A 1 285 ? 100.856 59.866 -168.069 1.00 49.53 285 LYS A CA 1
ATOM 2164 C C . LYS A 1 285 ? 102.056 60.236 -168.951 1.00 49.53 285 LYS A C 1
ATOM 2166 O O . LYS A 1 285 ? 102.183 61.4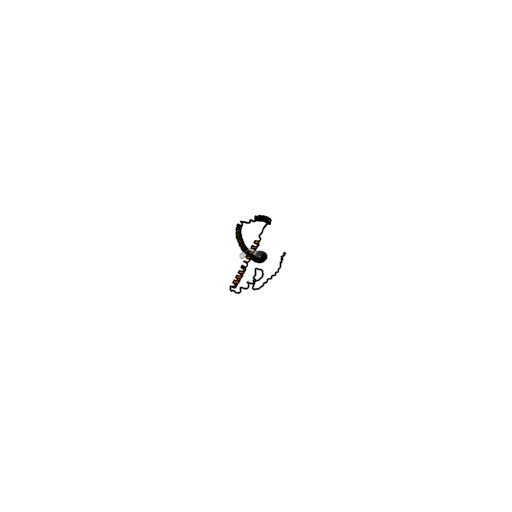00 -169.321 1.00 49.53 285 LYS A O 1
ATOM 2171 N N . LYS A 1 286 ? 102.920 59.280 -169.319 1.00 46.91 286 LYS A N 1
ATOM 2172 C CA . LYS A 1 286 ? 104.061 59.503 -170.239 1.00 46.91 286 LYS A CA 1
ATOM 2173 C C . LYS A 1 286 ? 103.908 58.847 -171.619 1.00 46.91 286 LYS A C 1
ATOM 2175 O O . LYS A 1 286 ? 104.796 58.993 -172.450 1.00 46.91 286 LYS A O 1
ATOM 2180 N N . ALA A 1 287 ? 102.793 58.165 -171.882 1.00 42.09 287 ALA A N 1
ATOM 2181 C CA . ALA A 1 287 ? 102.565 57.373 -173.097 1.00 42.09 287 ALA A CA 1
ATOM 2182 C C . ALA A 1 287 ? 101.523 57.989 -174.063 1.00 42.09 287 ALA A C 1
ATOM 2184 O O . ALA A 1 287 ? 100.798 57.263 -174.737 1.00 42.09 287 ALA A O 1
ATOM 2185 N N . ALA A 1 288 ? 101.421 59.324 -174.114 1.00 40.31 288 ALA A N 1
ATOM 2186 C CA . ALA A 1 288 ? 100.382 60.047 -174.863 1.00 40.31 288 ALA A CA 1
ATOM 2187 C C . ALA A 1 288 ? 100.909 60.940 -176.012 1.00 40.31 288 ALA A C 1
ATOM 2189 O O . ALA A 1 288 ? 100.179 61.798 -176.504 1.00 40.31 288 ALA A O 1
ATOM 2190 N N . GLU A 1 289 ? 102.151 60.739 -176.472 1.00 37.06 289 GLU A N 1
ATOM 2191 C CA . GLU A 1 289 ? 102.703 61.419 -177.656 1.00 37.06 289 GLU A CA 1
ATOM 2192 C C . GLU A 1 289 ? 103.067 60.433 -178.781 1.00 37.06 289 GLU A C 1
ATOM 2194 O O . GLU A 1 289 ? 104.200 59.965 -178.856 1.00 37.06 289 GLU A O 1
ATOM 2199 N N . LYS A 1 290 ? 102.118 60.251 -179.718 1.00 43.91 290 LYS A N 1
ATOM 2200 C CA . LYS A 1 290 ? 102.298 59.690 -181.082 1.00 43.91 290 LYS A CA 1
ATOM 2201 C C . LYS A 1 290 ? 102.631 58.178 -181.127 1.00 43.91 290 LYS A C 1
ATOM 2203 O O . LYS A 1 290 ? 103.129 57.607 -180.169 1.00 43.91 290 LYS A O 1
ATOM 2208 N N . GLN A 1 291 ? 102.333 57.431 -182.193 1.00 35.72 291 GLN A N 1
ATOM 2209 C CA . GLN A 1 291 ? 101.743 57.741 -183.511 1.00 35.72 291 GLN A CA 1
ATOM 2210 C C . GLN A 1 291 ? 100.857 56.542 -183.945 1.00 35.72 291 GLN A C 1
ATOM 2212 O O . GLN A 1 291 ? 100.951 55.482 -183.318 1.00 35.72 291 GLN A O 1
ATOM 2217 N N . PRO A 1 292 ? 99.997 56.664 -184.976 1.00 48.06 292 PRO A N 1
ATOM 2218 C CA . PRO A 1 292 ? 100.470 56.257 -186.308 1.00 48.06 292 PRO A CA 1
ATOM 2219 C C . PRO A 1 292 ? 99.881 57.051 -187.490 1.00 48.06 292 PRO A C 1
ATOM 2221 O O . PRO A 1 292 ? 98.686 57.331 -187.532 1.00 48.06 292 PRO A O 1
ATOM 2224 N N . ASP A 1 293 ? 100.704 57.274 -188.516 1.00 36.66 293 ASP A N 1
ATOM 2225 C CA . ASP A 1 293 ? 100.252 57.639 -189.863 1.00 36.66 293 ASP A CA 1
ATOM 2226 C C . ASP A 1 293 ? 100.328 56.396 -190.758 1.00 36.66 293 ASP A C 1
ATOM 2228 O O . ASP A 1 293 ? 101.395 55.796 -190.899 1.00 36.66 293 ASP A O 1
ATOM 2232 N N . ALA A 1 294 ? 99.193 55.963 -191.317 1.00 35.03 294 ALA A N 1
ATOM 2233 C CA . ALA A 1 294 ? 99.099 54.694 -192.052 1.00 35.03 294 ALA A CA 1
ATOM 2234 C C . ALA A 1 294 ? 98.061 54.684 -193.199 1.00 35.03 294 ALA A C 1
ATOM 2236 O O . ALA A 1 294 ? 97.687 53.609 -193.667 1.00 35.03 294 ALA A O 1
ATOM 2237 N N . SER A 1 295 ? 97.601 55.857 -193.656 1.00 46.56 295 SER A N 1
ATOM 2238 C CA . SER A 1 295 ? 96.520 55.968 -194.656 1.00 46.56 295 SER A CA 1
ATOM 2239 C C . SER A 1 295 ? 96.974 56.510 -196.018 1.00 46.56 295 SER A C 1
ATOM 2241 O O . SER A 1 295 ? 96.546 55.987 -197.041 1.00 46.56 295 SER A O 1
ATOM 2243 N N . GLU A 1 296 ? 97.871 57.500 -196.075 1.00 45.94 296 GLU A N 1
ATOM 2244 C CA . GLU A 1 296 ? 98.259 58.129 -197.357 1.00 45.94 296 GLU A CA 1
ATOM 2245 C C . GLU A 1 296 ? 99.163 57.224 -198.221 1.00 45.94 296 GLU A C 1
ATOM 2247 O O . GLU A 1 296 ? 99.090 57.250 -199.448 1.00 45.94 296 GLU A O 1
ATOM 2252 N N . LEU A 1 297 ? 99.903 56.289 -197.607 1.00 47.38 297 LEU A N 1
ATOM 2253 C CA . LEU A 1 297 ? 100.630 55.237 -198.336 1.00 47.38 297 LEU A CA 1
ATOM 2254 C C . LEU A 1 297 ? 99.717 54.181 -198.998 1.00 47.38 297 LEU A C 1
ATOM 2256 O O . LEU A 1 297 ? 100.228 53.298 -199.685 1.00 47.38 297 LEU A O 1
ATOM 2260 N N . GLN A 1 298 ? 98.388 54.257 -198.847 1.00 49.12 298 GLN A N 1
ATOM 2261 C CA . GLN A 1 298 ? 97.462 53.444 -199.649 1.00 49.12 298 GLN A CA 1
ATOM 2262 C C . GLN A 1 298 ? 97.106 54.087 -201.001 1.00 49.12 298 GLN A C 1
ATOM 2264 O O . GLN A 1 298 ? 96.743 53.358 -201.925 1.00 49.12 298 GLN A O 1
ATOM 2269 N N . GLU A 1 299 ? 97.272 55.405 -201.175 1.00 53.09 299 GLU A N 1
ATOM 2270 C CA . GLU A 1 299 ? 97.013 56.071 -202.463 1.00 53.09 299 GLU A CA 1
ATOM 2271 C C . GLU A 1 299 ? 98.208 55.957 -203.427 1.00 53.09 299 GLU A C 1
ATOM 2273 O O . GLU A 1 299 ? 98.025 55.680 -204.616 1.00 53.09 299 GLU A O 1
ATOM 2278 N N . GLU A 1 300 ? 99.443 56.048 -202.921 1.00 49.81 300 GLU A N 1
ATOM 2279 C CA . GLU A 1 300 ? 100.669 55.895 -203.728 1.00 49.81 300 GLU A CA 1
ATOM 2280 C C . GLU A 1 300 ? 100.755 54.501 -204.398 1.00 49.81 300 GLU A C 1
ATOM 2282 O O . GLU A 1 300 ? 101.139 54.363 -205.564 1.00 49.81 300 GLU A O 1
ATOM 2287 N N . ILE A 1 301 ? 100.306 53.456 -203.687 1.00 52.28 301 ILE A N 1
ATOM 2288 C CA . ILE A 1 301 ? 100.270 52.062 -204.169 1.00 52.28 301 ILE A CA 1
ATOM 2289 C C . ILE A 1 301 ? 99.255 51.871 -205.309 1.00 52.28 301 ILE A C 1
ATOM 2291 O O . ILE A 1 301 ? 99.471 51.036 -206.190 1.00 52.28 301 ILE A O 1
ATOM 2295 N N . ALA A 1 302 ? 98.165 52.645 -205.335 1.00 52.59 302 ALA A N 1
ATOM 2296 C CA . ALA A 1 302 ? 97.217 52.618 -206.448 1.00 52.59 302 ALA A CA 1
ATOM 2297 C C . ALA A 1 302 ? 97.803 53.272 -207.711 1.00 52.59 302 ALA A C 1
ATOM 2299 O O . ALA A 1 302 ? 97.528 52.823 -208.826 1.00 52.59 302 ALA A O 1
ATOM 2300 N N . ARG A 1 303 ? 98.638 54.306 -207.542 1.00 52.00 303 ARG A N 1
ATOM 2301 C CA . ARG A 1 303 ? 99.181 55.117 -208.639 1.00 52.00 303 ARG A CA 1
ATOM 2302 C C . ARG A 1 303 ? 100.304 54.414 -209.400 1.00 52.00 303 ARG A C 1
ATOM 2304 O O . ARG A 1 303 ? 100.250 54.336 -210.622 1.00 52.00 303 ARG A O 1
ATOM 2311 N N . LEU A 1 304 ? 101.256 53.807 -208.692 1.00 50.00 304 LEU A N 1
ATOM 2312 C CA . LEU A 1 304 ? 102.370 53.072 -209.314 1.00 50.00 304 LEU A CA 1
ATOM 2313 C C . LEU A 1 304 ? 101.935 51.784 -210.041 1.00 50.00 304 LEU A C 1
ATOM 2315 O O . LEU A 1 304 ? 102.710 51.208 -210.804 1.00 50.00 304 LEU A O 1
ATOM 2319 N N . LYS A 1 305 ? 100.690 51.329 -209.849 1.00 50.44 305 LYS A N 1
ATOM 2320 C CA . LYS A 1 305 ? 100.173 50.118 -210.499 1.00 50.44 305 LYS A CA 1
ATOM 2321 C C . LYS A 1 305 ? 99.627 50.350 -211.916 1.00 50.44 305 LYS A C 1
ATOM 2323 O O . LYS A 1 305 ? 99.513 49.385 -212.663 1.00 50.44 305 LYS A O 1
ATOM 2328 N N . SER A 1 306 ? 99.344 51.594 -212.320 1.00 50.44 306 SER A N 1
ATOM 2329 C CA . SER A 1 306 ? 98.923 51.925 -213.696 1.00 50.44 306 SER A CA 1
ATOM 2330 C C . SER A 1 306 ? 100.088 52.259 -214.646 1.00 50.44 306 SER A C 1
ATOM 2332 O O . SER A 1 306 ? 99.939 52.145 -215.866 1.00 50.44 306 SER A O 1
ATOM 2334 N N . GLU A 1 307 ? 101.272 52.591 -214.124 1.00 41.56 307 GLU A N 1
ATOM 2335 C CA . GLU A 1 307 ? 102.481 52.802 -214.942 1.00 41.56 307 GLU A CA 1
ATOM 2336 C C . GLU A 1 307 ? 103.197 51.492 -215.326 1.00 41.56 307 GLU A C 1
ATOM 2338 O O . GLU A 1 307 ? 103.869 51.441 -216.353 1.00 41.56 307 GLU A O 1
ATOM 2343 N N . ALA A 1 308 ? 103.005 50.401 -214.573 1.00 41.31 308 ALA A N 1
ATOM 2344 C CA . ALA A 1 308 ? 103.693 49.127 -214.817 1.00 41.31 308 ALA A CA 1
ATOM 2345 C C . ALA A 1 308 ? 103.115 48.289 -215.981 1.00 41.31 308 ALA A C 1
ATOM 2347 O O . ALA A 1 308 ? 103.860 47.587 -216.661 1.00 41.31 308 ALA A O 1
ATOM 2348 N N . GLU A 1 309 ? 101.804 48.353 -216.247 1.00 49.34 309 GLU A N 1
ATOM 2349 C CA . GLU A 1 309 ? 101.190 47.628 -217.378 1.00 49.34 309 GLU A CA 1
ATOM 2350 C C . GLU A 1 309 ? 101.254 48.414 -218.705 1.00 49.34 309 GLU A C 1
ATOM 2352 O O . GLU A 1 309 ? 101.003 47.854 -219.772 1.00 49.34 309 GLU A O 1
ATOM 2357 N N . SER A 1 310 ? 101.636 49.699 -218.674 1.00 41.75 310 SER A N 1
ATOM 2358 C CA . SER A 1 310 ? 101.586 50.602 -219.838 1.00 41.75 310 SER A CA 1
ATOM 2359 C C . SER A 1 310 ? 102.897 50.738 -220.643 1.00 41.75 310 SER A C 1
ATOM 2361 O O . SER A 1 310 ? 102.897 51.410 -221.679 1.00 41.75 310 SER A O 1
ATOM 2363 N N . ARG A 1 311 ? 103.977 50.049 -220.231 1.00 36.28 311 ARG A N 1
ATOM 2364 C CA . ARG A 1 311 ? 105.138 49.582 -221.038 1.00 36.28 311 ARG A CA 1
ATOM 2365 C C . ARG A 1 311 ? 105.763 48.380 -220.308 1.00 36.28 311 ARG A C 1
ATOM 2367 O O . ARG A 1 311 ? 106.128 48.523 -219.156 1.00 36.28 311 ARG A O 1
ATOM 2374 N N . THR A 1 312 ? 105.988 47.185 -220.862 1.00 52.53 312 THR A N 1
ATOM 2375 C CA . THR A 1 312 ? 105.947 46.687 -222.257 1.00 52.53 312 THR A CA 1
ATOM 2376 C C . THR A 1 312 ? 106.870 47.382 -223.270 1.00 52.53 312 THR A C 1
ATOM 2378 O O . THR A 1 312 ? 106.731 47.195 -224.475 1.00 52.53 312 THR A O 1
ATOM 2381 N N . SER A 1 313 ? 107.918 48.064 -222.789 1.00 31.19 313 SER A N 1
ATOM 2382 C CA . SER A 1 313 ? 109.150 48.301 -223.559 1.00 31.19 313 SER A CA 1
ATOM 2383 C C . SER A 1 313 ? 110.351 48.584 -222.642 1.00 31.19 313 SER A C 1
ATOM 2385 O O . SER A 1 313 ? 110.433 49.676 -222.085 1.00 31.19 313 SER A O 1
ATOM 2387 N N . SER A 1 314 ? 111.312 47.648 -222.585 1.00 31.16 314 SER A N 1
ATOM 2388 C CA . SER A 1 314 ? 112.656 47.753 -221.961 1.00 31.16 314 SER A CA 1
ATOM 2389 C C . SER A 1 314 ? 112.742 47.962 -220.431 1.00 31.16 314 SER A C 1
ATOM 2391 O O . SER A 1 314 ? 111.844 48.559 -219.855 1.00 31.16 314 SER A O 1
ATOM 2393 N N . LEU A 1 315 ? 113.790 47.535 -219.704 1.00 42.31 315 LEU A N 1
ATOM 2394 C CA . LEU A 1 315 ? 114.849 46.512 -219.904 1.00 42.31 315 LEU A CA 1
ATOM 2395 C C . LEU A 1 315 ? 115.529 46.244 -218.525 1.00 42.31 315 LEU A C 1
ATOM 2397 O O . LEU A 1 315 ? 115.676 47.198 -217.778 1.00 42.31 315 LEU A O 1
ATOM 2401 N N . VAL A 1 316 ? 115.941 44.987 -218.251 1.00 48.19 316 VAL A N 1
ATOM 2402 C CA . VAL A 1 316 ? 117.226 44.516 -217.625 1.00 48.19 316 VAL A CA 1
ATOM 2403 C C . VAL A 1 316 ? 117.795 45.293 -216.402 1.00 48.19 316 VAL A C 1
ATOM 2405 O O . VAL A 1 316 ? 117.954 46.502 -216.444 1.00 48.19 316 VAL A O 1
ATOM 2408 N N . ASP A 1 317 ? 118.159 44.643 -215.281 1.00 36.38 317 ASP A N 1
ATOM 2409 C CA . ASP A 1 317 ? 119.367 43.786 -215.201 1.00 36.38 317 ASP A CA 1
ATOM 2410 C C . ASP A 1 317 ? 119.326 42.664 -214.116 1.00 36.38 317 ASP A C 1
ATOM 2412 O O . ASP A 1 317 ? 118.808 42.927 -213.028 1.00 36.38 317 ASP A O 1
ATOM 2416 N N . PRO A 1 318 ? 119.844 41.426 -214.344 1.00 49.75 318 PRO A N 1
ATOM 2417 C CA . PRO A 1 318 ? 119.732 40.315 -213.378 1.00 49.75 318 PRO A CA 1
ATOM 2418 C C . PRO A 1 318 ? 120.941 40.052 -212.448 1.00 49.75 318 PRO A C 1
ATOM 2420 O O . PRO A 1 318 ? 120.800 39.266 -211.509 1.00 49.75 318 PRO A O 1
ATOM 2423 N N . ASP A 1 319 ? 122.125 40.626 -212.691 1.00 43.72 319 ASP A N 1
ATOM 2424 C CA . ASP A 1 319 ? 123.388 40.098 -212.121 1.00 43.72 319 ASP A CA 1
ATOM 2425 C C . ASP A 1 319 ? 123.594 40.316 -210.603 1.00 43.72 319 ASP A C 1
ATOM 2427 O O . ASP A 1 319 ? 124.327 39.561 -209.957 1.00 43.72 319 ASP A O 1
ATOM 2431 N N . GLU A 1 320 ? 122.927 41.292 -209.976 1.00 46.16 320 GLU A N 1
ATOM 2432 C CA . GLU A 1 320 ? 123.117 41.568 -208.538 1.00 46.16 320 GLU A CA 1
ATOM 2433 C C . GLU A 1 320 ? 122.518 40.473 -207.622 1.00 46.16 320 GLU A C 1
ATOM 2435 O O . GLU A 1 320 ? 122.943 40.299 -206.474 1.00 46.16 320 GLU A O 1
ATOM 2440 N N . VAL A 1 321 ? 121.618 39.640 -208.164 1.00 47.16 321 VAL A N 1
ATOM 2441 C CA . VAL A 1 321 ? 120.994 38.487 -207.484 1.00 47.16 321 VAL A CA 1
ATOM 2442 C C . VAL A 1 321 ? 122.029 37.455 -207.004 1.00 47.16 321 VAL A C 1
ATOM 2444 O O . VAL A 1 321 ? 121.801 36.770 -206.006 1.00 47.16 321 VAL A O 1
ATOM 2447 N N . ALA A 1 322 ? 123.187 37.352 -207.664 1.00 50.09 322 ALA A N 1
ATOM 2448 C CA . ALA A 1 322 ? 124.197 36.342 -207.346 1.00 50.09 322 ALA A CA 1
ATOM 2449 C C . ALA A 1 322 ? 125.048 36.661 -206.099 1.00 50.09 322 ALA A C 1
ATOM 2451 O O . ALA A 1 322 ? 125.590 35.747 -205.473 1.00 50.09 322 ALA A O 1
ATOM 2452 N N . ARG A 1 323 ? 125.210 37.941 -205.729 1.00 59.16 323 ARG A N 1
ATOM 2453 C CA . ARG A 1 323 ? 126.282 38.359 -204.803 1.00 59.16 323 ARG A CA 1
ATOM 2454 C C . ARG A 1 323 ? 125.923 38.231 -203.322 1.00 59.16 323 ARG A C 1
ATOM 2456 O O . ARG A 1 323 ? 126.736 37.750 -202.535 1.00 59.16 323 ARG A O 1
ATOM 2463 N N . ILE A 1 324 ? 124.722 38.655 -202.931 1.00 54.41 324 ILE A N 1
ATOM 2464 C CA . ILE A 1 324 ? 124.323 38.759 -201.511 1.00 54.41 324 ILE A CA 1
ATOM 2465 C C . ILE A 1 324 ? 124.114 37.373 -200.870 1.00 54.41 324 ILE A C 1
ATOM 2467 O O . ILE A 1 324 ? 124.340 37.197 -199.672 1.00 54.41 324 ILE A O 1
ATOM 2471 N N . VAL A 1 325 ? 123.759 36.364 -201.673 1.00 54.44 325 VAL A N 1
ATOM 2472 C CA . VAL A 1 325 ? 123.518 34.979 -201.223 1.00 54.44 325 VAL A CA 1
ATOM 2473 C C . VAL A 1 325 ? 124.777 34.324 -200.625 1.00 54.44 325 VAL A C 1
ATOM 2475 O O . VAL A 1 325 ? 124.661 33.469 -199.748 1.00 54.44 325 VAL A O 1
ATOM 2478 N N . ALA A 1 326 ? 125.979 34.744 -201.036 1.00 55.12 326 ALA A N 1
ATOM 2479 C CA . ALA A 1 326 ? 127.235 34.139 -200.590 1.00 55.12 326 ALA A CA 1
ATOM 2480 C C . ALA A 1 326 ? 127.701 34.585 -199.185 1.00 55.12 326 ALA A C 1
ATOM 2482 O O . ALA A 1 326 ? 128.290 33.790 -198.454 1.00 55.12 326 ALA A O 1
ATOM 2483 N N . GLU A 1 327 ? 127.460 35.840 -198.781 1.00 56.53 327 GLU A N 1
ATOM 2484 C CA . GLU A 1 327 ? 128.145 36.430 -197.612 1.00 56.53 327 GLU A CA 1
ATOM 2485 C C . GLU A 1 327 ? 127.579 35.957 -196.256 1.00 56.53 327 GLU A C 1
ATOM 2487 O O . GLU A 1 327 ? 128.295 35.890 -195.254 1.00 56.53 327 GLU A O 1
ATOM 2492 N N . VAL A 1 328 ? 126.293 35.594 -196.194 1.00 52.50 328 VAL A N 1
ATOM 2493 C CA . VAL A 1 328 ? 125.635 35.260 -194.916 1.00 52.50 328 VAL A CA 1
ATOM 2494 C C . VAL A 1 328 ? 125.959 33.837 -194.441 1.00 52.50 328 VAL A C 1
ATOM 2496 O O . VAL A 1 328 ? 126.116 33.634 -193.235 1.00 52.50 328 VAL A O 1
ATOM 2499 N N . MET A 1 329 ? 126.154 32.871 -195.352 1.00 57.53 329 MET A N 1
ATOM 2500 C CA . MET A 1 329 ? 126.536 31.492 -194.990 1.00 57.53 329 MET A CA 1
ATOM 2501 C C . MET A 1 329 ? 127.872 31.427 -194.229 1.00 57.53 329 MET A C 1
ATOM 2503 O O . MET A 1 329 ? 128.044 30.592 -193.341 1.00 57.53 329 MET A O 1
ATOM 2507 N N . GLN A 1 330 ? 128.787 32.360 -194.496 1.00 55.31 330 GLN A N 1
ATOM 2508 C CA . GLN A 1 330 ? 130.084 32.431 -193.823 1.00 55.31 330 GLN A CA 1
ATOM 2509 C C . GLN A 1 330 ? 129.964 32.781 -192.324 1.00 55.31 330 GLN A C 1
ATOM 2511 O O . GLN A 1 330 ? 130.766 32.334 -191.505 1.00 55.31 330 GLN A O 1
ATOM 2516 N N . ARG A 1 331 ? 128.928 33.536 -191.920 1.00 55.69 331 ARG A N 1
ATOM 2517 C CA . ARG A 1 331 ? 128.724 33.954 -190.514 1.00 55.69 331 ARG A CA 1
ATOM 2518 C C . ARG A 1 331 ? 128.023 32.902 -189.648 1.00 55.69 331 ARG A C 1
ATOM 2520 O O . ARG A 1 331 ? 127.983 33.049 -188.424 1.00 55.69 331 ARG A O 1
ATOM 2527 N N . THR A 1 332 ? 127.502 31.832 -190.249 1.00 56.25 332 THR A N 1
ATOM 2528 C CA . THR A 1 332 ? 126.947 30.677 -189.523 1.00 56.25 332 THR A CA 1
ATOM 2529 C C . THR A 1 332 ? 128.012 29.708 -188.997 1.00 56.25 332 THR A C 1
ATOM 2531 O O . THR A 1 332 ? 127.737 28.978 -188.045 1.00 56.25 332 THR A O 1
ATOM 2534 N N . GLU A 1 333 ? 129.236 29.732 -189.534 1.00 54.97 333 GLU A N 1
ATOM 2535 C CA . GLU A 1 333 ? 130.282 28.748 -189.208 1.00 54.97 333 GLU A CA 1
ATOM 2536 C C . GLU A 1 333 ? 131.175 29.169 -188.021 1.00 54.97 333 GLU A C 1
ATOM 2538 O O . GLU A 1 333 ? 131.486 28.349 -187.158 1.00 54.97 333 GLU A O 1
ATOM 2543 N N . GLU A 1 334 ? 131.509 30.457 -187.867 1.00 53.47 334 GLU A N 1
ATOM 2544 C CA . GLU A 1 334 ? 132.406 30.929 -186.787 1.00 53.47 334 GLU A CA 1
ATOM 2545 C C . GLU A 1 334 ? 131.898 30.669 -185.352 1.00 53.47 334 GLU A C 1
ATOM 2547 O O . GLU A 1 334 ? 132.678 30.651 -184.393 1.00 53.47 334 GLU A O 1
ATOM 2552 N N . ARG A 1 335 ? 130.580 30.509 -185.164 1.00 58.09 335 ARG A N 1
ATOM 2553 C CA . ARG A 1 335 ? 129.957 30.389 -183.830 1.00 58.09 335 ARG A CA 1
ATOM 2554 C C . ARG A 1 335 ? 129.826 28.950 -183.329 1.00 58.09 335 ARG A C 1
ATOM 2556 O O . ARG A 1 335 ? 129.580 28.764 -182.135 1.00 58.09 335 ARG A O 1
ATOM 2563 N N . SER A 1 336 ? 130.009 27.948 -184.190 1.00 54.28 336 SER A N 1
ATOM 2564 C CA . SER A 1 336 ? 130.087 26.540 -183.776 1.00 54.28 336 SER A CA 1
ATOM 2565 C C . SER A 1 336 ? 131.483 26.209 -183.232 1.00 54.28 336 SER A C 1
ATOM 2567 O O . SER A 1 336 ? 131.587 25.643 -182.142 1.00 54.28 336 SER A O 1
ATOM 2569 N N . ALA A 1 337 ? 132.544 26.661 -183.912 1.00 54.41 337 ALA A N 1
ATOM 2570 C CA . ALA A 1 337 ? 133.946 26.421 -183.549 1.00 54.41 337 ALA A CA 1
ATOM 2571 C C . ALA A 1 337 ? 134.258 26.754 -182.075 1.00 54.41 337 ALA A C 1
ATOM 2573 O O . ALA A 1 337 ? 134.719 25.894 -181.320 1.00 54.41 337 ALA A O 1
ATOM 2574 N N . ARG A 1 338 ? 133.879 27.958 -181.619 1.00 62.62 338 ARG A N 1
ATOM 2575 C CA . ARG A 1 338 ? 134.152 28.457 -180.251 1.00 62.62 338 ARG A CA 1
ATOM 2576 C C . ARG A 1 338 ? 133.449 27.685 -179.121 1.00 62.62 338 ARG A C 1
ATOM 2578 O O . ARG A 1 338 ? 133.678 27.977 -177.945 1.00 62.62 338 ARG A O 1
ATOM 2585 N N . ARG A 1 339 ? 132.571 26.721 -179.437 1.00 59.34 339 ARG A N 1
ATOM 2586 C CA . ARG A 1 339 ? 131.977 25.801 -178.448 1.00 59.34 339 ARG A CA 1
ATOM 2587 C C . ARG A 1 339 ? 132.849 24.566 -178.201 1.00 59.34 339 ARG A C 1
ATOM 2589 O O . ARG A 1 339 ? 132.848 24.066 -177.081 1.00 59.34 339 ARG A O 1
ATOM 2596 N N . TYR A 1 340 ? 133.619 24.118 -179.193 1.00 57.47 340 TYR A N 1
ATOM 2597 C CA . TYR A 1 340 ? 134.491 22.945 -179.069 1.00 57.47 340 TYR A CA 1
ATOM 2598 C C . TYR A 1 340 ? 135.798 23.254 -178.324 1.00 57.47 340 TYR A C 1
ATOM 2600 O O . TYR A 1 340 ? 136.223 22.463 -177.485 1.00 57.47 340 TYR A O 1
ATOM 2608 N N . GLU A 1 341 ? 136.388 24.435 -178.536 1.00 63.84 341 GLU A N 1
ATOM 2609 C CA . GLU A 1 341 ? 137.647 24.845 -177.883 1.00 63.84 341 GLU A CA 1
ATOM 2610 C C . GLU A 1 341 ? 137.571 24.799 -176.344 1.00 63.84 341 GLU A C 1
ATOM 2612 O O . GLU A 1 341 ? 138.502 24.347 -175.678 1.00 63.84 341 GLU A O 1
ATOM 2617 N N . ARG A 1 342 ? 136.432 25.202 -175.761 1.00 65.12 342 ARG A N 1
ATOM 2618 C CA . ARG A 1 342 ? 136.230 25.204 -174.298 1.00 65.12 342 ARG A CA 1
ATOM 2619 C C . ARG A 1 342 ? 136.093 23.802 -173.703 1.00 65.12 342 ARG A C 1
ATOM 2621 O O . ARG A 1 342 ? 136.505 23.589 -172.567 1.00 65.12 342 ARG A O 1
ATOM 2628 N N . ALA A 1 343 ? 135.541 22.850 -174.457 1.00 56.84 343 ALA A N 1
ATOM 2629 C CA . ALA A 1 343 ? 135.493 21.452 -174.033 1.00 56.84 343 ALA A CA 1
ATOM 2630 C C . ALA A 1 343 ? 136.903 20.834 -174.016 1.00 56.84 343 ALA A C 1
ATOM 2632 O O . ALA A 1 343 ? 137.240 20.087 -173.098 1.00 56.84 343 ALA A O 1
ATOM 2633 N N . LEU A 1 344 ? 137.745 21.205 -174.988 1.00 61.78 344 LEU A N 1
ATOM 2634 C CA . LEU A 1 344 ? 139.131 20.747 -175.082 1.00 61.78 344 LEU A CA 1
ATOM 2635 C C . LEU A 1 344 ? 140.016 21.311 -173.954 1.00 61.78 344 LEU A C 1
ATOM 2637 O O . LEU A 1 344 ? 140.805 20.576 -173.363 1.00 61.78 344 LEU A O 1
ATOM 2641 N N . ALA A 1 345 ? 139.852 22.595 -173.615 1.00 65.38 345 ALA A N 1
ATOM 2642 C CA . ALA A 1 345 ? 140.619 23.255 -172.555 1.00 65.38 345 ALA A CA 1
ATOM 2643 C C . ALA A 1 345 ? 140.415 22.597 -171.176 1.00 65.38 345 ALA A C 1
ATOM 2645 O O . ALA A 1 345 ? 141.389 22.290 -170.486 1.00 65.38 345 ALA A O 1
ATOM 2646 N N . ASN A 1 346 ? 139.163 22.304 -170.805 1.00 62.38 346 ASN A N 1
ATOM 2647 C CA . ASN A 1 346 ? 138.850 21.661 -169.524 1.00 62.38 346 ASN A CA 1
ATOM 2648 C C . ASN A 1 346 ? 139.407 20.225 -169.433 1.00 62.38 346 ASN A C 1
ATOM 2650 O O . ASN A 1 346 ? 139.817 19.796 -168.356 1.00 62.38 346 ASN A O 1
ATOM 2654 N N . LEU A 1 347 ? 139.473 19.497 -170.556 1.00 56.25 347 LEU A N 1
ATOM 2655 C CA . LEU A 1 347 ? 140.097 18.169 -170.630 1.00 56.25 347 LEU A CA 1
ATOM 2656 C C . LEU A 1 347 ? 141.619 18.219 -170.421 1.00 56.25 347 LEU A C 1
ATOM 2658 O O . LEU A 1 347 ? 142.173 17.355 -169.745 1.00 56.25 347 LEU A O 1
ATOM 2662 N N . LEU A 1 348 ? 142.296 19.235 -170.962 1.00 63.53 348 LEU A N 1
ATOM 2663 C CA . LEU A 1 348 ? 143.744 19.404 -170.796 1.00 63.53 348 LEU A CA 1
ATOM 2664 C C . LEU A 1 348 ? 144.124 19.848 -169.377 1.00 63.53 348 LEU A C 1
ATOM 2666 O O . LEU A 1 348 ? 145.133 19.388 -168.846 1.00 63.53 348 LEU A O 1
ATOM 2670 N N . GLN A 1 349 ? 143.303 20.678 -168.727 1.00 66.94 349 GLN A N 1
ATOM 2671 C CA . GLN A 1 349 ? 143.552 21.090 -167.342 1.00 66.94 349 GLN A CA 1
ATOM 2672 C C . GLN A 1 349 ? 143.411 19.919 -166.349 1.00 66.94 349 GLN A C 1
ATOM 2674 O O . GLN A 1 349 ? 144.178 19.842 -165.392 1.00 66.94 349 GLN A O 1
ATOM 2679 N N . ALA A 1 350 ? 142.513 18.965 -166.621 1.00 57.06 350 ALA A N 1
ATOM 2680 C CA . ALA A 1 350 ? 142.353 17.730 -165.846 1.00 57.06 350 ALA A CA 1
ATOM 2681 C C . ALA A 1 350 ? 143.523 16.732 -165.981 1.00 57.06 350 ALA A C 1
ATOM 2683 O O . ALA A 1 350 ? 143.709 15.889 -165.109 1.00 57.06 350 ALA A O 1
ATOM 2684 N N . LEU A 1 351 ? 144.314 16.808 -167.058 1.00 55.91 351 LEU A N 1
ATOM 2685 C CA . LEU A 1 351 ? 145.464 15.919 -167.297 1.00 55.91 351 LEU A CA 1
ATOM 2686 C C . LEU A 1 351 ? 146.778 16.433 -166.683 1.00 55.91 351 LEU A C 1
ATOM 2688 O O . LEU A 1 351 ? 147.748 15.682 -166.603 1.00 55.91 351 LEU A O 1
ATOM 2692 N N . MET A 1 352 ? 146.820 17.698 -166.255 1.00 68.12 352 MET A N 1
ATOM 2693 C CA . MET A 1 352 ? 148.034 18.379 -165.778 1.00 68.12 352 MET A CA 1
ATOM 2694 C C . MET A 1 352 ? 148.162 18.448 -164.247 1.00 68.12 352 MET A C 1
ATOM 2696 O O . MET A 1 352 ? 149.247 18.743 -163.752 1.00 68.12 352 MET A O 1
ATOM 2700 N N . SER A 1 353 ? 147.085 18.216 -163.486 1.00 63.59 353 SER A N 1
ATOM 2701 C CA . SER A 1 353 ? 147.049 18.436 -162.027 1.00 63.59 353 SER A CA 1
ATOM 2702 C C . SER A 1 353 ? 147.564 17.269 -161.173 1.00 63.59 353 SER A C 1
ATOM 2704 O O . SER A 1 353 ? 147.818 17.463 -159.988 1.00 63.59 353 SER A O 1
ATOM 2706 N N . GLY A 1 354 ? 147.752 16.078 -161.749 1.00 51.41 354 GLY A N 1
ATOM 2707 C CA . GLY A 1 354 ? 148.405 14.947 -161.074 1.00 51.41 354 GLY A CA 1
ATOM 2708 C C . GLY A 1 354 ? 147.546 14.141 -160.087 1.00 51.41 354 GLY A C 1
ATOM 2709 O O . GLY A 1 354 ? 148.091 13.273 -159.408 1.00 51.41 354 GLY A O 1
ATOM 2710 N N . GLU A 1 355 ? 146.231 14.369 -160.016 1.00 50.28 355 GLU A N 1
ATOM 2711 C CA . GLU A 1 355 ? 145.312 13.523 -159.235 1.00 50.28 355 GLU A CA 1
ATOM 2712 C C . GLU A 1 355 ? 144.791 12.326 -160.069 1.00 50.28 355 GLU A C 1
ATOM 2714 O O . GLU A 1 355 ? 144.431 12.500 -161.237 1.00 50.28 355 GLU A O 1
ATOM 2719 N N . PRO A 1 356 ? 144.762 11.096 -159.516 1.00 51.25 356 PRO A N 1
ATOM 2720 C CA . PRO A 1 356 ? 144.463 9.883 -160.281 1.00 51.25 356 PRO A CA 1
ATOM 2721 C C . PRO A 1 356 ? 142.962 9.623 -160.525 1.00 51.25 356 PRO A C 1
ATOM 2723 O O . PRO A 1 356 ? 142.098 10.013 -159.748 1.00 51.25 356 PRO A O 1
ATOM 2726 N N . ASP A 1 357 ? 142.681 8.880 -161.603 1.00 44.16 357 ASP A N 1
ATOM 2727 C CA . ASP A 1 357 ? 141.374 8.321 -162.013 1.00 44.16 357 ASP A CA 1
ATOM 2728 C C . ASP A 1 357 ? 140.215 9.301 -162.344 1.00 44.16 357 ASP A C 1
ATOM 2730 O O . ASP A 1 357 ? 139.069 8.881 -162.511 1.00 44.16 357 ASP A O 1
ATOM 2734 N N . LEU A 1 358 ? 140.508 10.577 -162.634 1.00 55.19 358 LEU A N 1
ATOM 2735 C CA . LEU A 1 358 ? 139.547 11.472 -163.308 1.00 55.19 358 LEU A CA 1
ATOM 2736 C C . LEU A 1 358 ? 139.152 11.105 -164.778 1.00 55.19 358 LEU A C 1
ATOM 2738 O O . LEU A 1 358 ? 138.111 11.591 -165.231 1.00 55.19 358 LEU A O 1
ATOM 2742 N N . PRO A 1 359 ? 139.878 10.268 -165.566 1.00 45.53 359 PRO A N 1
ATOM 2743 C CA . PRO A 1 359 ? 139.488 9.949 -166.946 1.00 45.53 359 PRO A CA 1
ATOM 2744 C C . PRO A 1 359 ? 138.783 8.582 -167.093 1.00 45.53 359 PRO A C 1
ATOM 2746 O O . PRO A 1 359 ? 139.450 7.566 -167.291 1.00 45.53 359 PRO A O 1
ATOM 2749 N N . LYS A 1 360 ? 137.433 8.540 -167.090 1.00 52.84 360 LYS A N 1
ATOM 2750 C CA . LYS A 1 360 ? 136.673 7.341 -167.554 1.00 52.84 360 LYS A CA 1
ATOM 2751 C C . LYS A 1 360 ? 135.223 7.493 -168.052 1.00 52.84 360 LYS A C 1
ATOM 2753 O O . LYS A 1 360 ? 134.756 6.555 -168.688 1.00 52.84 360 LYS A O 1
ATOM 2758 N N . GLN A 1 361 ? 134.505 8.605 -167.832 1.00 44.00 361 GLN A N 1
ATOM 2759 C CA . GLN A 1 361 ? 133.103 8.740 -168.313 1.00 44.00 361 GLN A CA 1
ATOM 2760 C C . GLN A 1 361 ? 132.783 9.955 -169.205 1.00 44.00 361 GLN A C 1
ATOM 2762 O O . GLN A 1 361 ? 131.719 9.986 -169.818 1.00 44.00 361 GLN A O 1
ATOM 2767 N N . LEU A 1 362 ? 133.703 10.907 -169.401 1.00 48.34 362 LEU A N 1
ATOM 2768 C CA . LEU A 1 362 ? 133.468 12.059 -170.295 1.00 48.34 362 LEU A CA 1
ATOM 2769 C C . LEU A 1 362 ? 133.490 11.726 -171.808 1.00 48.34 362 LEU A C 1
ATOM 2771 O O . LEU A 1 362 ? 133.257 12.612 -172.626 1.00 48.34 362 LEU A O 1
ATOM 2775 N N . ALA A 1 363 ? 133.742 10.465 -172.182 1.00 38.66 363 ALA A N 1
ATOM 2776 C CA . ALA A 1 363 ? 133.895 9.989 -173.566 1.00 38.66 363 ALA A CA 1
ATOM 2777 C C . ALA A 1 363 ? 132.966 8.798 -173.914 1.00 38.66 363 ALA A C 1
ATOM 2779 O O . ALA A 1 363 ? 133.320 7.914 -174.696 1.00 38.66 363 ALA A O 1
ATOM 2780 N N . HIS A 1 364 ? 131.781 8.749 -173.296 1.00 47.28 364 HIS A N 1
ATOM 2781 C CA . HIS A 1 364 ? 130.729 7.777 -173.616 1.00 47.28 364 HIS A CA 1
ATOM 2782 C C . HIS A 1 364 ? 129.327 8.364 -173.324 1.00 47.28 364 HIS A C 1
ATOM 2784 O O . HIS A 1 364 ? 128.566 7.834 -172.527 1.00 47.28 364 HIS A O 1
ATOM 2790 N N . GLN A 1 365 ? 128.894 9.502 -173.881 1.00 40.56 365 GLN A N 1
ATOM 2791 C CA . GLN A 1 365 ? 129.363 10.288 -175.039 1.00 40.56 365 GLN A CA 1
ATOM 2792 C C . GLN A 1 365 ? 129.785 9.497 -176.290 1.00 40.56 365 GLN A C 1
ATOM 2794 O O . GLN A 1 365 ? 130.709 9.869 -177.005 1.00 40.56 365 GLN A O 1
ATOM 2799 N N . ALA A 1 366 ? 129.025 8.456 -176.608 1.00 36.25 366 ALA A N 1
ATOM 2800 C CA . ALA A 1 366 ? 128.766 8.091 -177.992 1.00 36.25 366 ALA A CA 1
ATOM 2801 C C . ALA A 1 366 ? 127.319 7.594 -178.080 1.00 36.25 366 ALA A C 1
ATOM 2803 O O . ALA A 1 366 ? 126.980 6.653 -177.381 1.00 36.25 366 ALA A O 1
ATOM 2804 N N . TRP A 1 367 ? 126.513 8.228 -178.942 1.00 32.97 367 TRP A N 1
ATOM 2805 C CA . TRP A 1 367 ? 125.242 7.717 -179.490 1.00 32.97 367 TRP A CA 1
ATOM 2806 C C . TRP A 1 367 ? 124.115 7.391 -178.476 1.00 32.97 367 TRP A C 1
ATOM 2808 O O . TRP A 1 367 ? 124.221 6.496 -177.656 1.00 32.97 367 TRP A O 1
ATOM 2818 N N . VAL A 1 368 ? 122.995 8.126 -178.458 1.00 39.72 368 VAL A N 1
ATOM 2819 C CA . VAL A 1 368 ? 121.774 7.952 -179.299 1.00 39.72 368 VAL A CA 1
ATOM 2820 C C . VAL A 1 368 ? 120.610 7.625 -178.336 1.00 39.72 368 VAL A C 1
ATOM 2822 O O . VAL A 1 368 ? 120.717 6.672 -177.581 1.00 39.72 368 VAL A O 1
ATOM 2825 N N . GLN A 1 369 ? 119.491 8.357 -178.269 1.00 32.72 369 GLN A N 1
ATOM 2826 C CA . GLN A 1 369 ? 119.088 9.592 -178.959 1.00 32.72 369 GLN A CA 1
ATOM 2827 C C . GLN A 1 369 ? 118.104 10.407 -178.092 1.00 32.72 369 GLN A C 1
ATOM 2829 O O . GLN A 1 369 ? 117.214 9.837 -177.472 1.00 32.72 369 GLN A O 1
ATOM 2834 N N . THR A 1 370 ? 118.192 11.742 -178.191 1.00 34.94 370 THR A N 1
ATOM 2835 C CA . THR A 1 370 ? 117.192 12.763 -177.775 1.00 34.94 370 THR A CA 1
ATOM 2836 C C . THR A 1 370 ? 116.841 12.905 -176.268 1.00 34.94 370 THR A C 1
ATOM 2838 O O . THR A 1 370 ? 116.943 11.934 -175.527 1.00 34.94 370 THR A O 1
ATOM 2841 N N . PRO A 1 371 ? 116.547 14.131 -175.758 1.00 48.34 371 PRO A N 1
ATOM 2842 C CA . PRO A 1 371 ? 117.138 14.524 -174.466 1.00 48.34 371 PRO A CA 1
ATOM 2843 C C . PRO A 1 371 ? 116.252 15.265 -173.427 1.00 48.34 371 PRO A C 1
ATOM 2845 O O . PRO A 1 371 ? 115.335 15.998 -173.783 1.00 48.34 371 PRO A O 1
ATOM 2848 N N . HIS A 1 372 ? 116.701 15.202 -172.158 1.00 37.38 372 HIS A N 1
ATOM 2849 C CA . HIS A 1 372 ? 116.341 16.043 -170.987 1.00 37.38 372 HIS A CA 1
ATOM 2850 C C . HIS A 1 372 ? 114.905 15.903 -170.412 1.00 37.38 372 HIS A C 1
ATOM 2852 O O . HIS A 1 372 ? 113.943 15.791 -171.157 1.00 37.38 372 HIS A O 1
ATOM 2858 N N . ASN A 1 373 ? 114.663 15.937 -169.087 1.00 33.91 373 ASN A N 1
ATOM 2859 C CA . ASN A 1 373 ? 115.542 16.063 -167.897 1.00 33.91 373 ASN A CA 1
ATOM 2860 C C . ASN A 1 373 ? 114.916 15.315 -166.663 1.00 33.91 373 ASN A C 1
ATOM 2862 O O . ASN A 1 373 ? 113.806 14.808 -166.817 1.00 33.91 373 ASN A O 1
ATOM 2866 N N . PRO A 1 374 ? 115.597 15.146 -165.493 1.00 47.88 374 PRO A N 1
ATOM 2867 C CA . PRO A 1 374 ? 115.612 13.830 -164.816 1.00 47.88 374 PRO A CA 1
ATOM 2868 C C . PRO A 1 374 ? 115.232 13.894 -163.277 1.00 47.88 374 PRO A C 1
ATOM 2870 O O . PRO A 1 374 ? 114.350 14.698 -162.977 1.00 47.88 374 PRO A O 1
ATOM 2873 N N . PRO A 1 375 ? 115.711 13.052 -162.306 1.00 54.81 375 PRO A N 1
ATOM 2874 C CA . PRO A 1 375 ? 114.775 12.253 -161.470 1.00 54.81 375 PRO A CA 1
ATOM 2875 C C . PRO A 1 375 ? 115.134 12.049 -159.947 1.00 54.81 375 PRO A C 1
ATOM 2877 O O . PRO A 1 375 ? 116.078 12.653 -159.450 1.00 54.81 375 PRO A O 1
ATOM 2880 N N . GLU A 1 376 ? 114.406 11.139 -159.255 1.00 40.19 376 GLU A N 1
ATOM 2881 C CA . GLU A 1 376 ? 114.760 10.346 -158.020 1.00 40.19 376 GLU A CA 1
ATOM 2882 C C . GLU A 1 376 ? 115.141 11.121 -156.710 1.00 40.19 376 GLU A C 1
ATOM 2884 O O . GLU A 1 376 ? 115.219 12.341 -156.735 1.00 40.19 376 GLU A O 1
ATOM 2889 N N . VAL A 1 377 ? 115.261 10.613 -155.456 1.00 36.56 377 VAL A N 1
ATOM 2890 C CA . VAL A 1 377 ? 115.526 9.322 -154.729 1.00 36.56 377 VAL A CA 1
ATOM 2891 C C . VAL A 1 377 ? 114.775 9.380 -153.341 1.00 36.56 377 VAL A C 1
ATOM 2893 O O . VAL A 1 377 ? 114.332 10.460 -152.965 1.00 36.56 377 VAL A O 1
ATOM 2896 N N . VAL A 1 378 ? 114.724 8.399 -152.409 1.00 38.78 378 VAL A N 1
ATOM 2897 C CA . VAL A 1 378 ? 114.100 7.042 -152.353 1.00 38.78 378 VAL A CA 1
ATOM 2898 C C . VAL A 1 378 ? 114.427 6.338 -150.986 1.00 38.78 378 VAL A C 1
ATOM 2900 O O . VAL A 1 378 ? 115.598 6.198 -150.654 1.00 38.78 378 VAL A O 1
ATOM 2903 N N . GLN A 1 379 ? 113.416 5.808 -150.250 1.00 34.19 379 GLN A N 1
ATOM 2904 C CA . GLN A 1 379 ? 113.502 4.822 -149.109 1.00 34.19 379 GLN A CA 1
ATOM 2905 C C . GLN A 1 379 ? 114.162 5.251 -147.738 1.00 34.19 379 GLN A C 1
ATOM 2907 O O . GLN A 1 379 ? 114.623 6.383 -147.649 1.00 34.19 379 GLN A O 1
ATOM 2912 N N . PRO A 1 380 ? 114.230 4.417 -146.644 1.00 48.78 380 PRO A N 1
ATOM 2913 C CA . PRO A 1 380 ? 113.161 3.665 -145.921 1.00 48.78 380 PRO A CA 1
ATOM 2914 C C . PRO A 1 380 ? 113.234 3.651 -144.332 1.00 48.78 380 PRO A C 1
ATOM 2916 O O . PRO A 1 380 ? 113.940 4.434 -143.711 1.00 48.78 380 PRO A O 1
ATOM 2919 N N . LYS A 1 381 ? 112.467 2.724 -143.697 1.00 37.94 381 LYS A N 1
ATOM 2920 C CA . LYS A 1 381 ? 112.320 2.257 -142.263 1.00 37.94 381 LYS A CA 1
ATOM 2921 C C . LYS A 1 381 ? 113.625 1.810 -141.524 1.00 37.94 381 LYS A C 1
ATOM 2923 O O . LYS A 1 381 ? 114.623 1.726 -142.235 1.00 37.94 381 LYS A O 1
ATOM 2928 N N . PRO A 1 382 ? 113.674 1.396 -140.204 1.00 55.41 382 PRO A N 1
ATOM 2929 C CA . PRO A 1 382 ? 112.667 0.753 -139.283 1.00 55.41 382 PRO A CA 1
ATOM 2930 C C . PRO A 1 382 ? 112.512 1.451 -137.869 1.00 55.41 382 PRO A C 1
ATOM 2932 O O . PRO A 1 382 ? 112.521 2.671 -137.905 1.00 55.41 382 PRO A O 1
ATOM 2935 N N . GLN A 1 383 ? 112.258 0.926 -136.627 1.00 34.59 383 GLN A N 1
ATOM 2936 C CA . GLN A 1 383 ? 112.281 -0.392 -135.902 1.00 34.59 383 GLN A CA 1
ATOM 2937 C C . GLN A 1 383 ? 111.319 -0.527 -134.652 1.00 34.59 383 GLN A C 1
ATOM 2939 O O . GLN A 1 383 ? 110.955 0.461 -134.032 1.00 34.59 383 GLN A O 1
ATOM 2944 N N . THR A 1 384 ? 110.969 -1.789 -134.303 1.00 33.47 384 THR A N 1
ATOM 2945 C CA . THR A 1 384 ? 110.709 -2.514 -132.999 1.00 33.47 384 THR A CA 1
ATOM 2946 C C . THR A 1 384 ? 109.987 -1.986 -131.716 1.00 33.47 384 THR A C 1
ATOM 2948 O O . THR A 1 384 ? 110.497 -1.099 -131.046 1.00 33.47 384 THR A O 1
ATOM 2951 N N . ALA A 1 385 ? 109.026 -2.824 -131.242 1.00 32.78 385 ALA A N 1
ATOM 2952 C CA . ALA A 1 385 ? 108.764 -3.322 -129.850 1.00 32.78 385 ALA A CA 1
ATOM 2953 C C . ALA A 1 385 ? 108.183 -2.385 -128.740 1.00 32.78 385 ALA A C 1
ATOM 2955 O O . ALA A 1 385 ? 108.520 -1.211 -128.698 1.00 32.78 385 ALA A O 1
ATOM 2956 N N . ALA A 1 386 ? 107.332 -2.823 -127.780 1.00 31.47 386 ALA A N 1
ATOM 2957 C CA . ALA A 1 386 ? 106.726 -4.144 -127.458 1.00 31.47 386 ALA A CA 1
ATOM 2958 C C . ALA A 1 386 ? 105.305 -4.041 -126.807 1.00 31.47 386 ALA A C 1
ATOM 2960 O O . ALA A 1 386 ? 104.893 -2.968 -126.375 1.00 31.47 386 ALA A O 1
ATOM 2961 N N . GLU A 1 387 ? 104.581 -5.171 -126.713 1.00 35.66 387 GLU A N 1
ATOM 2962 C CA . GLU A 1 387 ? 103.353 -5.401 -125.897 1.00 35.66 387 GLU A CA 1
ATOM 2963 C C . GLU A 1 387 ? 103.718 -5.865 -124.447 1.00 35.66 387 GLU A C 1
ATOM 2965 O O . GLU A 1 387 ? 104.895 -5.743 -124.097 1.00 35.66 387 GLU A O 1
ATOM 2970 N N . PRO A 1 388 ? 102.862 -6.543 -123.622 1.00 61.84 388 PRO A N 1
ATOM 2971 C CA . PRO A 1 388 ? 101.378 -6.640 -123.483 1.00 61.84 388 PRO A CA 1
ATOM 2972 C C . PRO A 1 388 ? 100.902 -6.202 -122.049 1.00 61.84 388 PRO A C 1
ATOM 2974 O O . PRO A 1 388 ? 101.713 -5.689 -121.290 1.00 61.84 388 PRO A O 1
ATOM 2977 N N . TRP A 1 389 ? 99.644 -6.262 -121.556 1.00 33.06 389 TRP A N 1
ATOM 2978 C CA . TRP A 1 389 ? 98.601 -7.320 -121.517 1.00 33.06 389 TRP A CA 1
ATOM 2979 C C . TRP A 1 389 ? 97.159 -6.768 -121.287 1.00 33.06 389 TRP A C 1
ATOM 2981 O O . TRP A 1 389 ? 96.951 -5.601 -120.973 1.00 33.06 389 TRP A O 1
ATOM 2991 N N . LYS A 1 390 ? 96.158 -7.658 -121.421 1.00 39.12 390 LYS A N 1
ATOM 2992 C CA . LYS A 1 390 ? 94.706 -7.523 -121.094 1.00 39.12 390 LYS A CA 1
ATOM 2993 C C . LYS A 1 390 ? 94.423 -8.124 -119.668 1.00 39.12 390 LYS A C 1
ATOM 2995 O O . LYS A 1 390 ? 95.401 -8.610 -119.102 1.00 39.12 390 LYS A O 1
ATOM 3000 N N . PRO A 1 391 ? 93.187 -8.209 -119.079 1.00 49.31 391 PRO A N 1
ATOM 3001 C CA . PRO A 1 391 ? 91.855 -8.023 -119.682 1.00 49.31 391 PRO A CA 1
ATOM 3002 C C . PRO A 1 391 ? 90.690 -7.396 -118.855 1.00 49.31 391 PRO A C 1
ATOM 3004 O O . PRO A 1 391 ? 90.714 -7.213 -117.644 1.00 49.31 391 PRO A O 1
ATOM 3007 N N . THR A 1 392 ? 89.613 -7.162 -119.613 1.00 45.78 392 THR A N 1
ATOM 3008 C CA . THR A 1 392 ? 88.155 -7.199 -119.334 1.00 45.78 392 THR A CA 1
ATOM 3009 C C . THR A 1 392 ? 87.662 -8.390 -118.459 1.00 45.78 392 THR A C 1
ATOM 3011 O O . THR A 1 392 ? 88.414 -9.359 -118.363 1.00 45.78 392 THR A O 1
ATOM 3014 N N . PRO A 1 393 ? 86.413 -8.413 -117.889 1.00 50.59 393 PRO A N 1
ATOM 3015 C CA . PRO A 1 393 ? 85.163 -8.111 -118.620 1.00 50.59 393 PRO A CA 1
ATOM 3016 C C . PRO A 1 393 ? 83.951 -7.464 -117.900 1.00 50.59 393 PRO A C 1
ATOM 3018 O O . PRO A 1 393 ? 83.884 -7.292 -116.688 1.00 50.59 393 PRO A O 1
ATOM 3021 N N . ARG A 1 394 ? 82.961 -7.125 -118.742 1.00 39.41 394 ARG A N 1
ATOM 3022 C CA . ARG A 1 394 ? 81.560 -6.775 -118.424 1.00 39.41 394 ARG A CA 1
ATOM 3023 C C . ARG A 1 394 ? 80.718 -8.047 -118.192 1.00 39.41 394 ARG A C 1
ATOM 3025 O O . ARG A 1 394 ? 81.159 -9.111 -118.597 1.00 39.41 394 ARG A O 1
ATOM 3032 N N . HIS A 1 395 ? 79.496 -7.902 -117.663 1.00 33.19 395 HIS A N 1
ATOM 3033 C CA . HIS A 1 395 ? 78.184 -8.382 -118.188 1.00 33.19 395 HIS A CA 1
ATOM 3034 C C . HIS A 1 395 ? 77.132 -8.158 -117.061 1.00 33.19 395 HIS A C 1
ATOM 3036 O O . HIS A 1 395 ? 77.415 -8.539 -115.935 1.00 33.19 395 HIS A O 1
ATOM 3042 N N . LEU A 1 396 ? 75.996 -7.438 -117.139 1.00 39.75 396 LEU A N 1
ATOM 3043 C CA . LEU A 1 396 ? 74.916 -7.170 -118.123 1.00 39.75 396 LEU A CA 1
ATOM 3044 C C . LEU A 1 396 ? 73.810 -8.255 -118.257 1.00 39.75 396 LEU A C 1
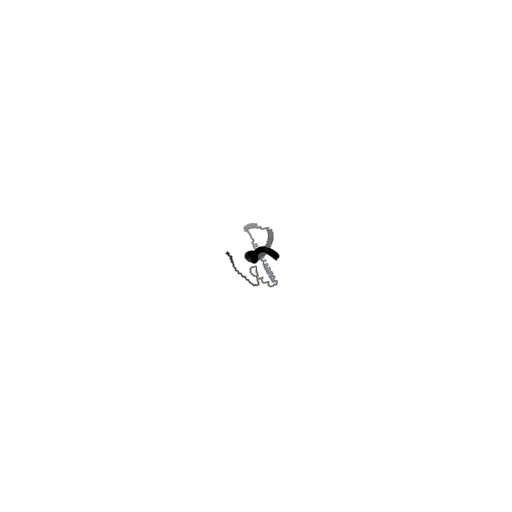ATOM 3046 O O . LEU A 1 396 ? 73.842 -9.042 -119.195 1.00 39.75 396 LEU A O 1
ATOM 3050 N N . ALA A 1 397 ? 72.811 -8.222 -117.354 1.00 33.25 397 ALA A N 1
ATOM 3051 C CA . ALA A 1 397 ? 71.378 -8.591 -117.509 1.00 33.25 397 ALA A CA 1
ATOM 3052 C C . ALA A 1 397 ? 70.663 -8.272 -116.160 1.00 33.25 397 ALA A C 1
ATOM 3054 O O . ALA A 1 397 ? 71.252 -8.555 -115.125 1.00 33.25 397 ALA A O 1
ATOM 3055 N N . VAL A 1 398 ? 69.512 -7.596 -115.991 1.00 40.72 398 VAL A N 1
ATOM 3056 C CA . VAL A 1 398 ? 68.230 -7.429 -116.725 1.00 40.72 398 VAL A CA 1
ATOM 3057 C C . VAL A 1 398 ? 67.172 -8.510 -116.423 1.00 40.72 398 VAL A C 1
ATOM 3059 O O . VAL A 1 398 ? 67.070 -9.484 -117.164 1.00 40.72 398 VAL A O 1
ATOM 3062 N N . ARG A 1 399 ? 66.312 -8.268 -115.407 1.00 31.98 399 ARG A N 1
ATOM 3063 C CA . ARG A 1 399 ? 64.828 -8.366 -115.496 1.00 31.98 399 ARG A CA 1
ATOM 3064 C C . ARG A 1 399 ? 64.074 -7.877 -114.234 1.00 31.98 399 ARG A C 1
ATOM 3066 O O . ARG A 1 399 ? 64.597 -7.927 -113.129 1.00 31.98 399 ARG A O 1
ATOM 3073 N N . LEU A 1 400 ? 62.846 -7.400 -114.465 1.00 42.88 400 LEU A N 1
ATOM 3074 C CA . LEU A 1 400 ? 61.740 -7.088 -113.523 1.00 42.88 400 LEU A CA 1
ATOM 3075 C C . LEU A 1 400 ? 60.753 -8.312 -113.500 1.00 42.88 400 LEU A C 1
ATOM 3077 O O . LEU A 1 400 ? 61.126 -9.294 -114.155 1.00 42.88 400 LEU A O 1
ATOM 3081 N N . PRO A 1 401 ? 59.526 -8.333 -112.892 1.00 55.62 401 PRO A N 1
ATOM 3082 C CA . PRO A 1 401 ? 58.720 -7.231 -112.307 1.00 55.62 401 PRO A CA 1
ATOM 3083 C C . PRO A 1 401 ? 57.795 -7.559 -111.082 1.00 55.62 401 PRO A C 1
ATOM 3085 O O . PRO A 1 401 ? 57.788 -8.676 -110.580 1.00 55.62 401 PRO A O 1
ATOM 3088 N N . SER A 1 402 ? 56.931 -6.583 -110.724 1.00 36.97 402 SER A N 1
ATOM 3089 C CA . SER A 1 402 ? 55.544 -6.733 -110.190 1.00 36.97 402 SER A CA 1
ATOM 3090 C C . SER A 1 402 ? 55.287 -7.242 -108.749 1.00 36.97 402 SER A C 1
ATOM 3092 O O . SER A 1 402 ? 56.133 -7.905 -108.167 1.00 36.97 402 SER A O 1
ATOM 3094 N N . GLU A 1 403 ? 54.097 -7.064 -108.133 1.00 36.34 403 GLU A N 1
ATOM 3095 C CA . GLU A 1 403 ? 53.106 -5.946 -108.070 1.00 36.34 403 GLU A CA 1
ATOM 3096 C C . GLU A 1 403 ? 51.996 -6.286 -107.019 1.00 36.34 403 GLU A C 1
ATOM 3098 O O . GLU A 1 403 ? 51.754 -7.465 -106.784 1.00 36.34 403 GLU A O 1
ATOM 3103 N N . ARG A 1 404 ? 51.252 -5.281 -106.503 1.00 37.59 404 ARG A N 1
ATOM 3104 C CA . ARG A 1 404 ? 49.983 -5.361 -105.700 1.00 37.59 404 ARG A CA 1
ATOM 3105 C C . ARG A 1 404 ? 50.105 -5.900 -104.254 1.00 37.59 404 ARG A C 1
ATOM 3107 O O . ARG A 1 404 ? 50.971 -6.715 -103.983 1.00 37.59 404 ARG A O 1
ATOM 3114 N N . VAL A 1 405 ? 49.373 -5.449 -103.217 1.00 41.97 405 VAL A N 1
ATOM 3115 C CA . VAL A 1 405 ? 48.119 -4.661 -102.997 1.00 41.97 405 VAL A CA 1
ATOM 3116 C C . VAL A 1 405 ? 46.809 -5.469 -102.882 1.00 41.97 405 VAL A C 1
ATOM 3118 O O . VAL A 1 405 ? 46.180 -5.763 -103.892 1.00 41.97 405 VAL A O 1
ATOM 3121 N N . LEU A 1 406 ? 46.392 -5.686 -101.622 1.00 39.84 406 LEU A N 1
ATOM 3122 C CA . LEU A 1 406 ? 45.035 -5.677 -101.014 1.00 39.84 406 LEU A CA 1
ATOM 3123 C C . LEU A 1 406 ? 45.237 -5.158 -99.551 1.00 39.84 406 LEU A C 1
ATOM 3125 O O . LEU A 1 406 ? 46.358 -5.305 -99.060 1.00 39.84 406 LEU A O 1
ATOM 3129 N N . THR A 1 407 ? 44.388 -4.451 -98.780 1.00 44.94 407 THR A N 1
ATOM 3130 C CA . THR A 1 407 ? 42.934 -4.129 -98.684 1.00 44.94 407 THR A CA 1
ATOM 3131 C C . THR A 1 407 ? 42.077 -5.041 -97.780 1.00 44.94 407 THR A C 1
ATOM 3133 O O . THR A 1 407 ? 42.435 -6.190 -97.571 1.00 44.94 407 THR A O 1
ATOM 3136 N N . GLU A 1 408 ? 40.959 -4.480 -97.271 1.00 35.59 408 GLU A N 1
ATOM 3137 C CA . GLU A 1 408 ? 39.959 -5.020 -96.304 1.00 35.59 408 GLU A CA 1
ATOM 3138 C C . GLU A 1 408 ? 40.403 -5.004 -94.817 1.00 35.59 408 GLU A C 1
ATOM 3140 O O . GLU A 1 408 ? 41.478 -5.493 -94.489 1.00 35.59 408 GLU A O 1
ATOM 3145 N N . SER A 1 409 ? 39.734 -4.393 -93.818 1.00 41.84 409 SER A N 1
ATOM 3146 C CA . SER A 1 409 ? 38.410 -3.738 -93.619 1.00 41.84 409 SER A CA 1
ATOM 3147 C C . SER A 1 409 ? 37.230 -4.621 -93.170 1.00 41.84 409 SER A C 1
ATOM 3149 O O . SER A 1 409 ? 36.596 -5.268 -93.993 1.00 41.84 409 SER A O 1
ATOM 3151 N N . ALA A 1 410 ? 36.839 -4.512 -91.888 1.00 38.56 410 ALA A N 1
ATOM 3152 C CA . ALA A 1 410 ? 35.503 -4.867 -91.379 1.00 38.56 410 ALA A CA 1
ATOM 3153 C C . ALA A 1 410 ? 35.172 -4.115 -90.065 1.00 38.56 410 ALA A C 1
ATOM 3155 O O . ALA A 1 410 ? 36.003 -4.070 -89.160 1.00 38.56 410 ALA A O 1
ATOM 3156 N N . ILE A 1 411 ? 33.962 -3.545 -89.954 1.00 42.28 411 ILE A N 1
ATOM 3157 C CA . ILE A 1 411 ? 33.381 -2.937 -88.734 1.00 42.28 411 ILE A CA 1
ATOM 3158 C C . ILE A 1 411 ? 31.880 -3.269 -88.701 1.00 42.28 411 ILE A C 1
ATOM 3160 O O . ILE A 1 411 ? 31.190 -2.958 -89.667 1.00 42.28 411 ILE A O 1
ATOM 3164 N N . ALA A 1 412 ? 31.392 -3.866 -87.606 1.00 38.97 412 ALA A N 1
ATOM 3165 C CA . ALA A 1 412 ? 29.976 -4.077 -87.238 1.00 38.97 412 ALA A CA 1
ATOM 3166 C C . ALA A 1 412 ? 29.911 -4.843 -85.891 1.00 38.97 412 ALA A C 1
ATOM 3168 O O . ALA A 1 412 ? 30.884 -5.506 -85.544 1.00 38.97 412 ALA A O 1
ATOM 3169 N N . GLU A 1 413 ? 28.802 -4.951 -85.150 1.00 39.66 413 GLU A N 1
ATOM 3170 C CA . GLU A 1 413 ? 27.768 -4.003 -84.676 1.00 39.66 413 GLU A CA 1
ATOM 3171 C C . GLU A 1 413 ? 26.847 -4.782 -83.685 1.00 39.66 413 GLU A C 1
ATOM 3173 O O . GLU A 1 413 ? 26.913 -6.008 -83.636 1.00 39.66 413 GLU A O 1
ATOM 3178 N N . GLY A 1 414 ? 25.961 -4.114 -82.923 1.00 37.22 414 GLY A N 1
ATOM 3179 C CA . GLY A 1 414 ? 24.984 -4.773 -82.014 1.00 37.22 414 GLY A CA 1
ATOM 3180 C C . GLY A 1 414 ? 25.411 -4.802 -80.529 1.00 37.22 414 GLY A C 1
ATOM 3181 O O . GLY A 1 414 ? 26.446 -5.370 -80.215 1.00 37.22 414 GLY A O 1
ATOM 3182 N N . ARG A 1 415 ? 24.752 -4.190 -79.525 1.00 43.28 415 ARG A N 1
ATOM 3183 C CA . ARG A 1 415 ? 23.471 -3.448 -79.357 1.00 43.28 415 ARG A CA 1
ATOM 3184 C C . ARG A 1 415 ? 22.240 -4.277 -78.899 1.00 43.28 415 ARG A C 1
ATOM 3186 O O . ARG A 1 415 ? 21.681 -5.026 -79.692 1.00 43.28 415 ARG A O 1
ATOM 3193 N N . ARG A 1 416 ? 21.721 -3.925 -77.698 1.00 43.38 416 ARG A N 1
ATOM 3194 C CA . ARG A 1 416 ? 20.485 -4.377 -76.979 1.00 43.38 416 ARG A CA 1
ATOM 3195 C C . ARG A 1 416 ? 20.583 -5.728 -76.231 1.00 43.38 416 ARG A C 1
ATOM 3197 O O . ARG A 1 416 ? 21.258 -6.623 -76.712 1.00 43.38 416 ARG A O 1
ATOM 3204 N N . GLY A 1 417 ? 19.917 -5.921 -75.080 1.00 36.94 417 GLY A N 1
ATOM 3205 C CA . GLY A 1 417 ? 19.137 -4.977 -74.243 1.00 36.94 417 GLY A CA 1
ATOM 3206 C C . GLY A 1 417 ? 18.237 -5.672 -73.189 1.00 36.94 417 GLY A C 1
ATOM 3207 O O . GLY A 1 417 ? 18.185 -6.895 -73.171 1.00 36.94 417 GLY A O 1
ATOM 3208 N N . GLY A 1 418 ? 17.494 -4.892 -72.381 1.00 40.19 418 GLY A N 1
ATOM 3209 C CA . GLY A 1 418 ? 16.470 -5.358 -71.408 1.00 40.19 418 GLY A CA 1
ATOM 3210 C C . GLY A 1 418 ? 17.045 -5.719 -70.023 1.00 40.19 418 GLY A C 1
ATOM 3211 O O . GLY A 1 418 ? 18.012 -6.464 -69.970 1.00 40.19 418 GLY A O 1
ATOM 3212 N N . ALA A 1 419 ? 16.637 -5.176 -68.866 1.00 46.78 419 ALA A N 1
ATOM 3213 C CA . ALA A 1 419 ? 15.348 -4.684 -68.338 1.00 46.78 419 ALA A CA 1
ATOM 3214 C C . ALA A 1 419 ? 14.369 -5.790 -67.888 1.00 46.78 419 ALA A C 1
ATOM 3216 O O . ALA A 1 419 ? 13.869 -6.546 -68.718 1.00 46.78 419 ALA A O 1
ATOM 3217 N N . LEU A 1 420 ? 14.087 -5.812 -66.580 1.00 45.28 420 LEU A N 1
ATOM 3218 C CA . LEU A 1 420 ? 12.930 -6.413 -65.905 1.00 45.28 420 LEU A CA 1
ATOM 3219 C C . LEU A 1 420 ? 12.715 -5.666 -64.574 1.00 45.28 420 LEU A C 1
ATOM 3221 O O . LEU A 1 420 ? 13.693 -5.184 -63.995 1.00 45.28 420 LEU A O 1
ATOM 3225 N N . ASP A 1 421 ? 11.455 -5.576 -64.146 1.00 46.75 421 ASP A N 1
ATOM 3226 C CA . ASP A 1 421 ? 10.998 -5.020 -62.860 1.00 46.75 421 ASP A CA 1
ATOM 3227 C C . ASP A 1 421 ? 10.962 -6.086 -61.739 1.00 46.75 421 ASP A C 1
ATOM 3229 O O . ASP A 1 421 ? 10.833 -7.290 -62.075 1.00 46.75 421 ASP A O 1
#

Solvent-accessible surface area (backbone atoms only — not comparable to full-atom values): 25381 Å² total; per-residue (Å²): 112,78,75,56,56,52,56,50,50,55,52,51,49,54,50,53,51,49,54,47,50,53,54,50,51,54,55,48,50,55,47,50,53,51,50,51,50,48,54,50,49,54,50,49,53,54,48,52,51,51,50,52,51,53,51,52,49,54,49,47,55,52,50,55,51,47,50,52,49,52,54,50,49,52,55,50,49,53,55,47,55,52,50,47,53,50,50,52,52,52,49,51,53,53,50,52,52,52,49,53,49,48,57,49,54,51,51,50,56,48,52,55,49,54,52,53,47,54,51,53,51,50,51,52,51,50,53,51,52,52,51,51,50,52,51,50,51,53,57,49,51,53,50,55,49,52,53,48,52,58,49,51,55,51,52,52,50,56,49,52,53,50,51,50,52,49,52,52,52,51,51,53,50,52,52,52,51,52,52,51,53,52,52,49,52,53,50,53,47,54,52,50,51,52,52,48,53,52,51,50,54,51,51,51,50,53,50,51,51,52,52,48,53,54,48,52,51,49,52,51,51,49,54,48,53,52,48,52,51,50,52,52,50,53,50,50,51,49,50,51,53,47,49,51,51,50,50,52,55,47,52,56,47,54,56,50,50,53,55,46,52,57,53,52,71,58,51,60,63,57,55,55,53,63,52,65,57,55,73,52,65,71,54,75,79,72,77,84,78,84,83,87,90,84,62,72,75,59,56,57,60,60,56,63,58,62,61,58,79,74,50,98,67,88,80,89,86,75,72,73,72,68,60,69,71,59,65,60,65,62,68,66,54,68,70,56,56,70,58,53,57,58,59,52,51,56,56,53,56,66,72,69,72,80,71,84,86,82,84,82,66,92,75,69,80,66,84,87,80,88,84,88,85,90,84,92,90,84,90,86,88,92,87,87,90,82,90,88,86,88,83,86,87,88,86,94,84,90,85,86,83,90,82,88,90,83,85,86,90,89,88,89,82,88,87,89,82,83,91,84,135

Organism: Chrysotila carterae (NCBI:txid13221)

Sequence (421 aa):
MRAEHQKSVEKAQAQVEGLRGECFALRAEVKELKHANAQLQDTAQNLIAKQSDAQLSAAREGEDTKAAYETRLDALKSRLDDALRESDARLAVQHDLRKVISEATETESALRKELAHALGEQESLARQLESSRAAAAAAEALRVELAAEGAALRAEVATAEAEVGAIEAWAKHAVGSSAALKAQVEGERSGNTWALEKALAQLENVRAECASTKMQSREVMVAKKDLEQQVTKLQAETRSMKATIEEEAQVKRVLQEELRDARAALNDPAKAMQLAAREKEEADKKAAEKQPDASELQEEIARLKSEAESRTSSLVDPDEVARIVAEVMQRTEERSARRYERALANLLQALMSGEPDLPKQLAHQAWVQTPHNPPEVVQPKPQTAAEPWKPTPRHLAVRLPSERVLTESAIAEGRRGGALD

Radius of gyration: 139.18 Å; Cα contacts (8 Å, |Δi|>4): 1; chains: 1; bounding box: 244×73×412 Å